Protein AF-A0A380TBI2-F1 (afdb_monomer)

Nearest PDB structures (foldseek):
  8y6z-assembly1_B  TM=5.965E-01  e=8.815E-12  Marinitoga sp. 1155
  8y75-assembly2_B  TM=6.548E-01  e=1.077E-09  Marinitoga sp. 1155
  8y75-assembly2_D-2  TM=6.309E-01  e=2.096E-09  Marinitoga sp. 1155
  6o6y-assembly1_B  TM=3.382E-01  e=4.241E-06  Thermococcus onnurineus

Foldseek 3Di:
DAEEEEEEFAAQPPVDQQAPPDPGAQDWAWAAEPPRDTDTFSDPVLVVQVVQCPDPDHHQAYEYEYFQLGQLLVLCCRQVVDDPDPVLSRVSSVSNSVRNDDPVSCVVVQPDPVSSVSSNHPGYHYDHADPCPDPVSLVVLLVVLCVSCVPPLAYEYELAHHDNCSSVSSVVSQLVCCVPVVHHYKYKYFAQVQWDQDPVGGTYTYIDTPVLVSLVVLVVVLVVCCLQVVQNLSCLVSLVVLPPDNVLSCLSVQLSVCVVVLNLVSNLVSLVSSLVVCPPDDRDRCCNVCVVVVNVVSVVSSPDASLRVLLVQLVSCLVNLVLLSVLVSLLVSLLLVQLCVVPNRVVSVDPVSSVVSVVVLCVVCPVVVVPDDPPDLVVLLSVLNVLSNLSNVCVVCVDDDDGPPQSVVLVPDSVSVSVSSVSSSCSRVPDDPPPPRVD

Structure (mmCIF, N/CA/C/O backbone):
data_AF-A0A380TBI2-F1
#
_entry.id   AF-A0A380TBI2-F1
#
loop_
_atom_site.group_PDB
_atom_site.id
_atom_site.type_symbol
_atom_site.label_atom_id
_atom_site.label_alt_id
_atom_site.label_comp_id
_atom_site.label_asym_id
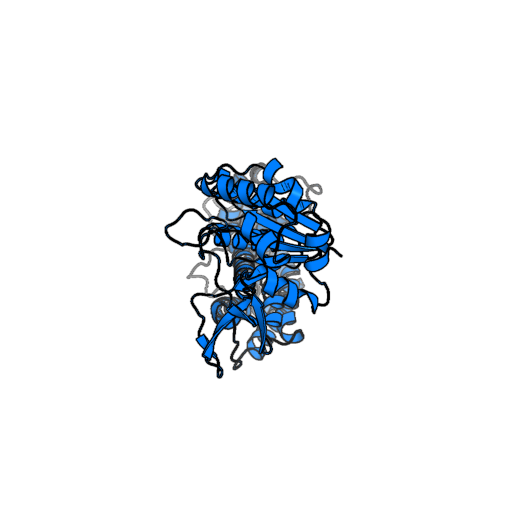_atom_site.label_entity_id
_atom_site.label_seq_id
_atom_site.pdbx_PDB_ins_code
_atom_site.Cartn_x
_atom_site.Cartn_y
_atom_site.Cartn_z
_atom_site.occupancy
_atom_site.B_iso_or_equiv
_atom_site.auth_seq_id
_atom_site.auth_comp_id
_atom_site.auth_asym_id
_atom_site.auth_atom_id
_atom_site.pdbx_PDB_model_num
ATOM 1 N N . MET A 1 1 ? -9.489 4.624 -21.726 1.00 76.06 1 MET A N 1
ATOM 2 C CA . MET A 1 1 ? -8.771 4.301 -20.475 1.00 76.06 1 MET A CA 1
ATOM 3 C C . MET A 1 1 ? -7.288 4.474 -20.746 1.00 76.06 1 MET A C 1
ATOM 5 O O . MET A 1 1 ? -6.858 4.135 -21.844 1.00 76.06 1 MET A O 1
ATOM 9 N N . THR A 1 2 ? -6.544 5.060 -19.814 1.00 90.88 2 THR A N 1
ATOM 10 C CA . THR A 1 2 ? -5.128 5.406 -20.003 1.00 90.88 2 THR A CA 1
ATOM 11 C C . THR A 1 2 ? -4.288 4.502 -19.116 1.00 90.88 2 THR A C 1
ATOM 13 O O . THR A 1 2 ? -4.314 4.650 -17.895 1.00 90.88 2 THR A O 1
ATOM 16 N N . HIS A 1 3 ? -3.557 3.565 -19.716 1.00 95.56 3 HIS A N 1
ATOM 17 C CA . HIS A 1 3 ? -2.604 2.724 -18.998 1.00 95.56 3 HIS A CA 1
ATOM 18 C C . HIS A 1 3 ? -1.195 3.235 -19.286 1.00 95.56 3 HIS A C 1
ATOM 20 O O . HIS A 1 3 ? -0.731 3.217 -20.430 1.00 95.56 3 HIS A O 1
ATOM 26 N N . VAL A 1 4 ? -0.536 3.716 -18.233 1.00 96.19 4 VAL A N 1
ATOM 27 C CA . VAL A 1 4 ? 0.806 4.294 -18.306 1.00 96.19 4 VAL A CA 1
ATOM 28 C C . VAL A 1 4 ? 1.852 3.262 -17.889 1.00 96.19 4 VAL A C 1
ATOM 30 O O . VAL A 1 4 ? 1.820 2.778 -16.760 1.00 96.19 4 VAL A O 1
ATOM 33 N N . LEU A 1 5 ? 2.807 2.965 -18.771 1.00 96.75 5 LEU A N 1
ATOM 34 C CA . LEU A 1 5 ? 4.059 2.299 -18.417 1.00 96.75 5 LEU A CA 1
ATOM 35 C C . LEU A 1 5 ? 5.084 3.354 -17.992 1.00 96.75 5 LEU A C 1
ATOM 37 O O . LEU A 1 5 ? 5.478 4.198 -18.792 1.00 96.75 5 LEU A O 1
ATOM 41 N N . VAL A 1 6 ? 5.547 3.284 -16.753 1.00 95.50 6 VAL A N 1
ATOM 42 C CA . VAL A 1 6 ? 6.649 4.085 -16.225 1.00 95.50 6 VAL A CA 1
ATOM 43 C C . VAL A 1 6 ? 7.900 3.218 -16.193 1.00 95.50 6 VAL A C 1
ATOM 45 O O . VAL A 1 6 ? 7.885 2.145 -15.602 1.00 95.50 6 VAL A O 1
ATOM 48 N N . THR A 1 7 ? 8.988 3.667 -16.806 1.00 94.94 7 THR A N 1
ATOM 49 C CA . THR A 1 7 ? 10.274 2.954 -16.797 1.00 94.94 7 THR A CA 1
ATOM 50 C C . THR A 1 7 ? 11.415 3.918 -16.509 1.00 94.94 7 THR A C 1
ATOM 52 O O . THR A 1 7 ? 11.308 5.123 -16.749 1.00 94.94 7 THR A O 1
ATOM 55 N N . PHE A 1 8 ? 12.519 3.380 -16.010 1.00 93.12 8 PHE A N 1
ATOM 56 C CA . PHE A 1 8 ? 13.763 4.106 -15.823 1.00 93.12 8 PHE A CA 1
ATOM 57 C C . PHE A 1 8 ? 14.752 3.723 -16.921 1.00 93.12 8 PHE A C 1
ATOM 59 O O . PHE A 1 8 ? 14.809 2.577 -17.352 1.00 93.12 8 PHE A O 1
ATOM 66 N N . LEU A 1 9 ? 15.573 4.667 -17.363 1.00 92.00 9 LEU A N 1
ATOM 67 C CA . LEU A 1 9 ? 16.639 4.441 -18.325 1.00 92.00 9 LEU A CA 1
ATOM 68 C C . LEU A 1 9 ? 17.982 4.667 -17.642 1.00 92.00 9 LEU A C 1
ATOM 70 O O . LEU A 1 9 ? 18.266 5.749 -17.127 1.00 92.00 9 LEU A O 1
ATOM 74 N N . GLY A 1 10 ? 18.820 3.636 -17.651 1.00 88.19 10 GLY A N 1
ATOM 75 C CA . GLY A 1 10 ? 20.200 3.721 -17.189 1.00 88.19 10 GLY A CA 1
ATOM 76 C C . GLY A 1 10 ? 21.187 4.032 -18.312 1.00 88.19 10 GLY A C 1
ATOM 77 O O . GLY A 1 10 ? 20.819 4.334 -19.449 1.00 88.19 10 GLY A O 1
ATOM 78 N N . ALA A 1 11 ? 22.467 3.917 -17.976 1.00 83.69 11 ALA A N 1
ATOM 79 C CA . ALA A 1 11 ? 23.534 3.731 -18.946 1.00 83.69 11 ALA A CA 1
ATOM 80 C C . ALA A 1 11 ? 24.086 2.303 -18.781 1.00 83.69 11 ALA A C 1
ATOM 82 O O . ALA A 1 11 ? 24.219 1.844 -17.642 1.00 83.69 11 ALA A O 1
ATOM 83 N N . PRO A 1 12 ? 24.383 1.579 -19.873 1.00 74.62 12 PRO A N 1
ATOM 84 C CA . PRO A 1 12 ? 24.975 0.251 -19.781 1.00 74.62 12 PRO A CA 1
ATOM 85 C C . PRO A 1 12 ? 26.397 0.344 -19.205 1.00 74.62 12 PRO A C 1
ATOM 87 O O . PRO A 1 12 ? 27.195 1.185 -19.630 1.00 74.62 12 PRO A O 1
ATOM 90 N N . ASP A 1 13 ? 26.717 -0.528 -18.247 1.00 62.22 13 ASP A N 1
ATOM 91 C CA . ASP A 1 13 ? 28.036 -0.579 -17.613 1.00 62.22 13 ASP A CA 1
ATOM 92 C C . ASP A 1 13 ? 29.057 -1.200 -18.570 1.00 62.22 13 ASP A C 1
ATOM 94 O O . ASP A 1 13 ? 29.161 -2.415 -18.728 1.00 62.22 13 ASP A O 1
ATOM 98 N N . THR A 1 14 ? 29.743 -0.338 -19.313 1.00 54.53 14 THR A N 1
ATOM 99 C CA . THR A 1 14 ? 30.641 -0.754 -20.399 1.00 54.53 14 THR A CA 1
ATOM 100 C C . THR A 1 14 ? 32.075 -0.282 -20.185 1.00 54.53 14 THR A C 1
ATOM 102 O O . THR A 1 14 ? 32.927 -0.471 -21.055 1.00 54.53 14 THR A O 1
ATOM 105 N N . GLY A 1 15 ? 32.349 0.372 -19.048 1.00 46.00 15 GLY A N 1
ATOM 106 C CA . GLY A 1 15 ? 33.631 1.021 -18.758 1.00 46.00 15 GLY A CA 1
ATOM 107 C C . GLY A 1 15 ? 34.033 2.122 -19.754 1.00 46.00 15 GLY A C 1
ATOM 108 O O . GLY A 1 15 ? 35.145 2.639 -19.676 1.00 46.00 15 GLY A O 1
ATOM 109 N N . LYS A 1 16 ? 33.162 2.477 -20.710 1.00 45.66 16 LYS A N 1
ATOM 110 C CA . LYS A 1 16 ? 33.367 3.510 -21.732 1.00 45.66 16 LYS A CA 1
ATOM 111 C C . LYS A 1 16 ? 32.115 4.372 -21.842 1.00 45.66 16 LYS A C 1
ATOM 113 O O . LYS A 1 16 ? 31.007 3.905 -21.597 1.00 45.66 16 LYS A O 1
ATOM 118 N N . ALA A 1 17 ? 32.299 5.630 -22.234 1.00 45.78 17 ALA A N 1
ATOM 119 C CA . ALA A 1 17 ? 31.186 6.504 -22.574 1.00 45.78 17 ALA A CA 1
ATOM 120 C C . ALA A 1 17 ? 30.321 5.845 -23.671 1.00 45.78 17 ALA A C 1
ATOM 122 O O . ALA A 1 17 ? 30.883 5.364 -24.663 1.00 45.78 17 ALA A O 1
ATOM 123 N N . PRO A 1 18 ? 28.986 5.799 -23.517 1.00 51.00 18 PRO A N 1
ATOM 124 C CA . PRO A 1 18 ? 28.117 5.216 -24.527 1.00 51.00 18 PRO A CA 1
ATOM 125 C C . PRO A 1 18 ? 28.219 6.046 -25.813 1.00 51.00 18 PRO A C 1
ATOM 127 O O . PRO A 1 18 ? 28.012 7.257 -25.809 1.00 51.00 18 PRO A O 1
ATOM 130 N N . SER A 1 19 ? 28.603 5.395 -26.910 1.00 54.91 19 SER A N 1
ATOM 131 C CA . SER A 1 19 ? 28.780 6.018 -28.221 1.00 54.91 19 SER A CA 1
ATOM 132 C C . SER A 1 19 ? 28.053 5.193 -29.276 1.00 54.91 19 SER A C 1
ATOM 134 O O . SER A 1 19 ? 27.923 3.979 -29.125 1.00 54.91 19 SER A O 1
ATOM 136 N N . LEU A 1 20 ? 27.651 5.817 -30.384 1.00 51.78 20 LEU A N 1
ATOM 137 C CA . LEU A 1 20 ? 26.978 5.107 -31.478 1.00 51.78 20 LEU A CA 1
ATOM 138 C C . LEU A 1 20 ? 27.825 3.983 -32.103 1.00 51.78 20 LEU A C 1
ATOM 140 O O . LEU A 1 20 ? 27.300 3.092 -32.766 1.00 51.78 20 LEU A O 1
ATOM 144 N N . HIS A 1 21 ? 29.147 4.049 -31.930 1.00 47.69 21 HIS A N 1
ATOM 145 C CA . HIS A 1 21 ? 30.123 3.178 -32.585 1.00 47.69 21 HIS A CA 1
ATOM 146 C C . HIS A 1 21 ? 30.749 2.139 -31.652 1.00 47.69 21 HIS A C 1
ATOM 148 O O . HIS A 1 21 ? 31.469 1.249 -32.111 1.00 47.69 21 HIS A O 1
ATOM 154 N N . SER A 1 22 ? 30.498 2.219 -30.348 1.00 51.50 22 SER A N 1
ATOM 155 C CA . SER A 1 22 ? 30.897 1.164 -29.430 1.00 51.50 22 SER A CA 1
ATOM 156 C C . SER A 1 22 ? 29.859 0.044 -29.503 1.00 51.50 22 SER A C 1
ATOM 158 O O . SER A 1 22 ? 28.659 0.291 -29.477 1.00 51.50 22 SER A O 1
ATOM 160 N N . ARG A 1 23 ? 30.297 -1.224 -29.549 1.00 48.03 23 ARG A N 1
ATOM 161 C CA . ARG A 1 23 ? 29.418 -2.416 -29.429 1.00 48.03 23 ARG A CA 1
ATOM 162 C C . ARG A 1 23 ? 28.733 -2.524 -28.047 1.00 48.03 23 ARG A C 1
ATOM 164 O O . ARG A 1 23 ? 28.365 -3.607 -27.612 1.00 48.03 23 ARG A O 1
ATOM 171 N N . SER A 1 24 ? 28.641 -1.421 -27.316 1.00 59.16 24 SER A N 1
ATOM 172 C CA . SER A 1 24 ? 28.467 -1.336 -25.877 1.00 59.16 24 SER A CA 1
ATOM 173 C C . SER A 1 24 ? 27.057 -0.836 -25.550 1.00 59.16 24 SER A C 1
ATOM 175 O O . SER A 1 24 ? 26.857 0.247 -25.004 1.00 59.16 24 SER A O 1
ATOM 177 N N . GLY A 1 25 ? 26.068 -1.614 -25.971 1.00 74.31 25 GLY A N 1
ATOM 178 C CA . GLY A 1 25 ? 24.668 -1.417 -25.622 1.00 74.31 25 GLY A CA 1
ATOM 179 C C . GLY A 1 25 ? 24.176 -2.557 -24.740 1.00 74.31 25 GLY A C 1
ATOM 180 O O . GLY A 1 25 ? 24.882 -3.546 -24.539 1.00 74.31 25 GLY A O 1
ATOM 181 N N . TYR A 1 26 ? 22.950 -2.441 -24.238 1.00 84.44 26 TYR A N 1
ATOM 182 C CA . TYR A 1 26 ? 22.290 -3.571 -23.592 1.00 84.44 26 TYR A CA 1
ATOM 183 C C . TYR A 1 26 ? 22.251 -4.800 -24.527 1.00 84.44 26 TYR A C 1
ATOM 185 O O . TYR A 1 26 ? 21.887 -4.662 -25.709 1.00 84.44 26 TYR A O 1
ATOM 193 N N . PRO A 1 27 ? 22.667 -5.982 -24.035 1.00 86.44 27 PRO A N 1
ATOM 194 C CA . PRO A 1 27 ? 22.607 -7.215 -24.802 1.00 86.44 27 PRO A CA 1
ATOM 195 C C . PRO A 1 27 ? 21.151 -7.590 -25.065 1.00 86.44 27 PRO A C 1
ATOM 197 O O . PRO A 1 27 ? 20.259 -7.284 -24.276 1.00 86.44 27 PRO A O 1
ATOM 200 N N . GLU A 1 28 ? 20.915 -8.239 -26.198 1.00 90.06 28 GLU A N 1
ATOM 201 C CA . GLU A 1 28 ? 19.605 -8.810 -26.483 1.00 90.06 28 GLU A CA 1
ATOM 202 C C . GLU A 1 28 ? 19.416 -10.075 -25.648 1.00 90.06 28 GLU A C 1
ATOM 204 O O . GLU A 1 28 ? 20.313 -10.916 -25.576 1.00 90.06 28 GLU A O 1
ATOM 209 N N . ILE A 1 29 ? 18.257 -10.199 -25.011 1.00 92.62 29 ILE A N 1
ATOM 210 C CA . ILE A 1 29 ? 17.929 -11.329 -24.148 1.00 92.62 29 ILE A CA 1
ATOM 211 C C . ILE A 1 29 ? 16.454 -11.698 -24.290 1.00 92.62 29 ILE A C 1
ATOM 213 O O . ILE A 1 29 ? 15.611 -10.837 -24.545 1.00 92.62 29 ILE A O 1
ATOM 217 N N . GLY A 1 30 ? 16.129 -12.982 -24.129 1.00 95.25 30 GLY A N 1
ATOM 218 C CA . GLY A 1 30 ? 14.739 -13.415 -24.020 1.00 95.25 30 GLY A CA 1
ATOM 219 C C . GLY A 1 30 ? 14.210 -13.171 -22.611 1.00 95.25 30 GLY A C 1
ATOM 220 O O . GLY A 1 30 ? 14.721 -13.744 -21.654 1.00 95.25 30 GLY A O 1
ATOM 221 N N . TYR A 1 31 ? 13.175 -12.349 -22.470 1.00 96.31 31 TYR A N 1
ATOM 222 C CA . TYR A 1 31 ? 12.471 -12.167 -21.203 1.00 96.31 31 TYR A CA 1
ATOM 223 C C . TYR A 1 31 ? 11.279 -13.112 -21.128 1.00 96.31 31 TYR A C 1
ATOM 225 O O . TYR A 1 31 ? 10.360 -13.017 -21.942 1.00 96.31 31 TYR A O 1
ATOM 233 N N . LYS A 1 32 ? 11.300 -14.022 -20.154 1.00 95.69 32 LYS A N 1
ATOM 234 C CA . LYS A 1 32 ? 10.263 -15.031 -19.935 1.00 95.69 32 LYS A CA 1
ATOM 235 C C . LYS A 1 32 ? 9.233 -14.548 -18.918 1.00 95.69 32 LYS A C 1
ATOM 237 O O . LYS A 1 32 ? 9.556 -14.397 -17.743 1.00 95.69 32 LYS A O 1
ATOM 242 N N . PHE A 1 33 ? 8.000 -14.362 -19.373 1.00 94.75 33 PHE A N 1
ATOM 243 C CA . PHE A 1 33 ? 6.838 -14.001 -18.563 1.00 94.75 33 PHE A CA 1
ATOM 244 C C . PHE A 1 33 ? 6.094 -15.253 -18.076 1.00 94.75 33 PHE A C 1
ATOM 246 O O . PHE A 1 33 ? 6.365 -16.375 -18.517 1.00 94.75 33 PHE A O 1
ATOM 253 N N . ALA A 1 34 ? 5.131 -15.067 -17.169 1.00 85.12 34 ALA A N 1
ATOM 254 C CA . ALA A 1 34 ? 4.214 -16.133 -16.771 1.00 85.12 34 ALA A CA 1
ATOM 255 C C . ALA A 1 34 ? 3.475 -16.720 -17.996 1.00 85.12 34 ALA A C 1
ATOM 257 O O . ALA A 1 34 ? 3.151 -16.001 -18.944 1.00 85.12 34 ALA A O 1
ATOM 258 N N . GLY A 1 35 ? 3.228 -18.035 -17.985 1.00 80.81 35 GLY A N 1
ATOM 259 C CA . GLY A 1 35 ? 2.631 -18.752 -19.123 1.00 80.81 35 GLY A CA 1
ATOM 260 C C . GLY A 1 35 ? 3.598 -19.027 -20.284 1.00 80.81 35 GLY A C 1
ATOM 261 O O . GLY A 1 35 ? 3.153 -19.162 -21.418 1.00 80.81 35 GLY A O 1
ATOM 262 N N . ASP A 1 36 ? 4.908 -19.063 -20.010 1.00 82.31 36 ASP A N 1
ATOM 263 C CA . ASP A 1 36 ? 5.992 -19.396 -20.953 1.00 82.31 36 ASP A CA 1
ATOM 264 C C . ASP A 1 36 ? 6.127 -18.474 -22.184 1.00 82.31 36 ASP A C 1
ATOM 266 O O . ASP A 1 36 ? 6.883 -18.776 -23.108 1.00 82.31 36 ASP A O 1
ATOM 270 N N . LYS A 1 37 ? 5.470 -17.305 -22.189 1.00 92.12 37 LYS A N 1
ATOM 271 C CA . LYS A 1 37 ? 5.671 -16.283 -23.228 1.00 92.12 37 LYS A CA 1
ATOM 272 C C . LYS A 1 37 ? 7.069 -15.672 -23.111 1.00 92.12 37 LYS A C 1
ATOM 274 O O . LYS A 1 37 ? 7.452 -15.203 -22.039 1.00 92.12 37 LYS A O 1
ATOM 279 N N . ILE A 1 38 ? 7.807 -15.634 -24.219 1.00 94.44 38 ILE A N 1
ATOM 280 C CA . ILE A 1 38 ? 9.161 -15.070 -24.286 1.00 94.44 38 ILE A CA 1
ATOM 281 C C . ILE A 1 38 ? 9.192 -13.930 -25.301 1.00 94.44 38 ILE A C 1
ATOM 283 O O . ILE A 1 38 ? 8.813 -14.110 -26.457 1.00 94.44 38 ILE A O 1
ATOM 287 N N . TYR A 1 39 ? 9.697 -12.770 -24.880 1.00 94.81 39 TYR A N 1
ATOM 288 C CA . TYR A 1 39 ? 9.945 -11.628 -25.760 1.00 94.81 39 TYR A CA 1
ATOM 289 C C . TYR A 1 39 ? 11.437 -11.296 -25.769 1.00 94.81 39 TYR A C 1
ATOM 291 O O . TYR A 1 39 ? 12.016 -11.002 -24.723 1.00 94.81 39 TYR A O 1
ATOM 299 N N . ARG A 1 40 ? 12.062 -11.362 -26.950 1.00 94.38 40 ARG A N 1
ATOM 300 C CA . ARG A 1 40 ? 13.474 -11.007 -27.144 1.00 94.38 40 ARG A CA 1
ATOM 301 C C . ARG A 1 40 ? 13.612 -9.513 -27.364 1.00 94.38 40 ARG A C 1
ATOM 303 O O . ARG A 1 40 ? 13.046 -8.991 -28.320 1.00 94.38 40 ARG A O 1
ATOM 310 N N . GLU A 1 41 ? 14.335 -8.857 -26.465 1.00 94.44 41 GLU A N 1
ATOM 311 C CA . GLU A 1 41 ? 14.560 -7.416 -26.500 1.00 94.44 41 GLU A CA 1
ATOM 312 C C . GLU A 1 41 ? 15.890 -7.033 -25.858 1.00 94.44 41 GLU A C 1
ATOM 314 O O . GLU A 1 41 ? 16.446 -7.761 -25.036 1.00 94.44 41 GLU A O 1
ATOM 319 N N . ARG A 1 42 ? 16.382 -5.840 -26.203 1.00 92.38 42 ARG A N 1
ATOM 320 C CA . ARG A 1 42 ? 17.560 -5.223 -25.561 1.00 92.38 42 ARG A CA 1
ATOM 321 C C . ARG A 1 42 ? 17.199 -4.383 -24.342 1.00 92.38 42 ARG A C 1
ATOM 323 O O . ARG A 1 42 ? 18.021 -4.175 -23.460 1.00 92.38 42 ARG A O 1
ATOM 330 N N . LEU A 1 43 ? 15.972 -3.874 -24.300 1.00 93.00 43 LEU A N 1
ATOM 331 C CA . LEU A 1 43 ? 15.435 -3.123 -23.175 1.00 93.00 43 LEU A CA 1
ATOM 332 C C . LEU A 1 43 ? 14.182 -3.838 -22.684 1.00 93.00 43 LEU A C 1
ATOM 334 O O . LEU A 1 43 ? 13.191 -3.922 -23.404 1.00 93.00 43 LEU A O 1
ATOM 338 N N . PHE A 1 44 ? 14.213 -4.296 -21.433 1.00 95.62 44 PHE A N 1
ATOM 339 C CA . PHE A 1 44 ? 13.045 -4.858 -20.757 1.00 95.62 44 PHE A CA 1
ATOM 340 C C . PHE A 1 44 ? 11.720 -4.093 -20.954 1.00 95.62 44 PHE A C 1
ATOM 342 O O . PHE A 1 44 ? 10.729 -4.768 -21.231 1.00 95.62 44 PHE A O 1
ATOM 349 N N . PRO A 1 45 ? 11.641 -2.744 -20.906 1.00 95.94 45 PRO A N 1
ATOM 350 C CA . PRO A 1 45 ? 10.358 -2.067 -21.104 1.00 95.94 45 PRO A CA 1
ATOM 351 C C . PRO A 1 45 ? 9.731 -2.331 -22.483 1.00 95.94 45 PRO A C 1
ATOM 353 O O . PRO A 1 45 ? 8.511 -2.303 -22.604 1.00 95.94 45 PRO A O 1
ATOM 356 N N . LEU A 1 46 ? 10.525 -2.654 -23.512 1.00 96.12 46 LEU A N 1
ATOM 357 C CA . LEU A 1 46 ? 10.009 -3.050 -24.829 1.00 96.12 46 LEU A CA 1
ATOM 358 C C . LEU A 1 46 ? 9.361 -4.441 -24.782 1.00 96.12 46 LEU A C 1
ATOM 360 O O . LEU A 1 46 ? 8.290 -4.653 -25.351 1.00 96.12 46 LEU A O 1
ATOM 364 N N . ALA A 1 47 ? 9.971 -5.377 -24.049 1.00 96.44 47 ALA A N 1
ATOM 365 C CA . ALA A 1 47 ? 9.421 -6.715 -23.845 1.00 96.44 47 ALA A CA 1
ATOM 366 C C . ALA A 1 47 ? 8.145 -6.643 -23.001 1.00 96.44 47 ALA A C 1
ATOM 368 O O . ALA A 1 47 ? 7.163 -7.327 -23.286 1.00 96.44 47 ALA A O 1
ATOM 369 N N . LEU A 1 48 ? 8.140 -5.761 -22.000 1.00 96.56 48 LEU A N 1
ATOM 370 C CA . LEU A 1 48 ? 6.985 -5.501 -21.158 1.00 96.56 48 LEU A CA 1
ATOM 371 C C . LEU A 1 48 ? 5.834 -4.864 -21.948 1.00 96.56 48 LEU A C 1
ATOM 373 O O . LEU A 1 48 ? 4.709 -5.327 -21.816 1.00 96.56 48 LEU A O 1
ATOM 377 N N . LEU A 1 49 ? 6.082 -3.890 -22.832 1.00 96.25 49 LEU A N 1
ATOM 378 C CA . LEU A 1 49 ? 5.038 -3.350 -23.720 1.00 96.25 49 LEU A CA 1
ATOM 379 C C . LEU A 1 49 ? 4.394 -4.438 -24.587 1.00 96.25 49 LEU A C 1
ATOM 381 O O . LEU A 1 49 ? 3.170 -4.474 -24.718 1.00 96.25 49 LEU A O 1
ATOM 385 N N . LYS A 1 50 ? 5.199 -5.355 -25.141 1.00 94.94 50 LYS A N 1
ATOM 386 C CA . LYS A 1 50 ? 4.690 -6.506 -25.905 1.00 94.94 50 LYS A CA 1
ATOM 387 C C . LYS A 1 50 ? 3.817 -7.418 -25.044 1.00 94.94 50 LYS A C 1
ATOM 389 O O . LYS A 1 50 ? 2.760 -7.834 -25.500 1.00 94.94 50 LYS A O 1
ATOM 394 N N . HIS A 1 51 ? 4.223 -7.687 -23.803 1.00 94.81 51 HIS A N 1
ATOM 395 C CA . HIS A 1 51 ? 3.423 -8.464 -22.856 1.00 94.81 51 HIS A CA 1
ATOM 396 C C . HIS A 1 51 ? 2.093 -7.777 -22.514 1.00 94.81 51 HIS A C 1
ATOM 398 O O . HIS A 1 51 ? 1.040 -8.405 -22.591 1.00 94.81 51 HIS A O 1
ATOM 404 N N . LEU A 1 52 ? 2.135 -6.478 -22.204 1.00 94.06 52 LEU A N 1
ATOM 405 C CA . LEU A 1 52 ? 0.967 -5.691 -21.806 1.00 94.06 52 LEU A CA 1
ATOM 406 C C . LEU A 1 52 ? -0.034 -5.474 -22.946 1.00 94.06 52 LEU A C 1
ATOM 408 O O . LEU A 1 52 ? -1.194 -5.170 -22.681 1.00 94.06 52 LEU A O 1
ATOM 412 N N . LYS A 1 53 ? 0.380 -5.635 -24.209 1.00 91.00 53 LYS A N 1
ATOM 413 C CA . LYS A 1 53 ? -0.515 -5.530 -25.370 1.00 91.00 53 LYS A CA 1
ATOM 414 C C . LYS A 1 53 ? -1.657 -6.550 -25.334 1.00 91.00 53 LYS A C 1
ATOM 416 O O . LYS A 1 53 ? -2.734 -6.262 -25.848 1.00 91.00 53 LYS A O 1
ATOM 421 N N . ASP A 1 54 ? -1.417 -7.706 -24.721 1.00 84.56 54 ASP A N 1
ATOM 422 C CA . ASP A 1 54 ? -2.389 -8.795 -24.614 1.00 84.56 54 ASP A CA 1
ATOM 423 C C . ASP A 1 54 ? -3.320 -8.655 -23.392 1.00 84.56 54 ASP A C 1
ATOM 425 O O . ASP A 1 54 ? -4.224 -9.471 -23.212 1.00 84.56 54 ASP A O 1
ATOM 429 N N . GLU A 1 55 ? -3.103 -7.660 -22.523 1.00 86.81 55 GLU A N 1
ATOM 430 C CA . GLU A 1 55 ? -3.953 -7.434 -21.352 1.00 86.81 55 GLU A CA 1
ATOM 431 C C . GLU A 1 55 ? -5.271 -6.732 -21.716 1.00 86.81 55 GLU A C 1
ATOM 433 O O . GLU A 1 55 ? -5.383 -6.046 -22.730 1.00 86.81 55 GLU A O 1
ATOM 438 N N . ALA A 1 56 ? -6.276 -6.847 -20.838 1.00 84.44 56 ALA A N 1
ATOM 439 C CA . ALA A 1 56 ? -7.588 -6.217 -21.030 1.00 84.44 56 ALA A CA 1
ATOM 440 C C . ALA A 1 56 ? -7.503 -4.687 -21.209 1.00 84.44 56 ALA A C 1
ATOM 442 O O . ALA A 1 56 ? -8.314 -4.098 -21.924 1.00 84.44 56 ALA A O 1
ATOM 443 N N . THR A 1 57 ? -6.497 -4.060 -20.588 1.00 85.69 57 THR A N 1
ATOM 444 C CA . THR A 1 57 ? -6.184 -2.636 -20.743 1.00 85.69 57 THR A CA 1
ATOM 445 C C . THR A 1 57 ? -4.729 -2.487 -21.198 1.00 85.69 57 THR A C 1
ATOM 447 O O . THR A 1 57 ? -3.840 -2.376 -20.350 1.00 85.69 57 THR A O 1
ATOM 450 N N . PRO A 1 58 ? -4.453 -2.473 -22.513 1.00 92.31 58 PRO A N 1
ATOM 451 C CA . PRO A 1 58 ? -3.098 -2.324 -23.030 1.00 92.31 58 PRO A CA 1
ATOM 452 C C . PRO A 1 58 ? -2.457 -1.000 -22.622 1.00 92.31 58 PRO A C 1
ATOM 454 O O . PRO A 1 58 ? -3.121 0.040 -22.607 1.00 92.31 58 PRO A O 1
ATOM 457 N N . ALA A 1 59 ? -1.152 -1.026 -22.345 1.00 95.38 59 ALA A N 1
ATOM 458 C CA . ALA A 1 59 ? -0.375 0.193 -22.151 1.00 95.38 59 ALA A CA 1
ATOM 459 C C . ALA A 1 59 ? -0.391 1.028 -23.439 1.00 95.38 59 ALA A C 1
ATOM 461 O O . ALA A 1 59 ? 0.012 0.559 -24.501 1.00 95.38 59 ALA A O 1
ATOM 462 N N . ASN A 1 60 ? -0.871 2.266 -23.338 1.00 94.94 60 ASN A N 1
ATOM 463 C CA . ASN A 1 60 ? -0.984 3.198 -24.462 1.00 94.94 60 ASN A CA 1
ATOM 464 C C . ASN A 1 60 ? -0.186 4.486 -24.244 1.00 94.94 60 ASN A C 1
ATOM 466 O O . ASN A 1 60 ? -0.088 5.310 -25.154 1.00 94.94 60 ASN A O 1
ATOM 470 N N . LYS A 1 61 ? 0.417 4.658 -23.067 1.00 96.38 61 LYS A N 1
ATOM 471 C CA . LYS A 1 61 ? 1.373 5.723 -22.787 1.00 96.38 61 LYS A CA 1
ATOM 472 C C . LYS A 1 61 ? 2.620 5.144 -22.128 1.00 96.38 61 LYS A C 1
ATOM 474 O O . LYS A 1 61 ? 2.508 4.299 -21.246 1.00 96.38 61 LYS A O 1
ATOM 479 N N . MET A 1 62 ? 3.793 5.627 -22.521 1.00 96.94 62 MET A N 1
ATOM 480 C CA . MET A 1 62 ? 5.066 5.295 -21.884 1.00 96.94 62 MET A CA 1
ATOM 481 C C . MET A 1 62 ? 5.734 6.565 -21.368 1.00 96.94 62 MET A C 1
ATOM 483 O O . MET A 1 62 ? 5.821 7.560 -22.085 1.00 96.94 62 MET A O 1
ATOM 487 N N . VAL A 1 63 ? 6.217 6.530 -20.131 1.00 96.69 63 VAL A N 1
ATOM 488 C CA . VAL A 1 63 ? 7.013 7.600 -19.533 1.00 96.69 63 VAL A CA 1
ATOM 489 C C . VAL A 1 63 ? 8.368 7.031 -19.146 1.00 96.69 63 VAL A C 1
ATOM 491 O O . VAL A 1 63 ? 8.454 6.104 -18.341 1.00 96.69 63 VAL A O 1
ATOM 494 N N . VAL A 1 64 ? 9.423 7.583 -19.737 1.00 95.81 64 VAL A N 1
ATOM 495 C CA . VAL A 1 64 ? 10.804 7.145 -19.535 1.00 95.81 64 VAL A CA 1
ATOM 496 C C . VAL A 1 64 ? 11.529 8.178 -18.695 1.00 95.81 64 VAL A C 1
ATOM 498 O O . VAL A 1 64 ? 11.696 9.321 -19.115 1.00 95.81 64 VAL A O 1
ATOM 501 N N . PHE A 1 65 ? 11.975 7.767 -17.517 1.00 94.94 65 PHE A N 1
ATOM 502 C CA . PHE A 1 65 ? 12.746 8.592 -16.602 1.00 94.94 65 PHE A CA 1
ATOM 503 C C . PHE A 1 65 ? 14.234 8.288 -16.713 1.00 94.94 65 PHE A C 1
ATOM 505 O O . PHE A 1 65 ? 14.637 7.133 -16.670 1.00 94.94 65 PHE A O 1
ATOM 512 N N . GLY A 1 66 ? 15.077 9.309 -16.802 1.00 93.38 66 GLY A N 1
ATOM 513 C CA . GLY A 1 66 ? 16.526 9.121 -16.826 1.00 93.38 66 GLY A CA 1
ATOM 514 C C . GLY A 1 66 ? 17.270 10.363 -16.362 1.00 93.38 66 GLY A C 1
ATOM 515 O O . GLY A 1 66 ? 16.718 11.462 -16.330 1.00 93.38 66 GLY A O 1
ATOM 516 N N . THR A 1 67 ? 18.533 10.203 -15.989 1.00 92.81 67 THR A N 1
ATOM 517 C CA . THR A 1 67 ? 19.392 11.352 -15.695 1.00 92.81 67 THR A CA 1
ATOM 518 C C . THR A 1 67 ? 19.933 11.937 -16.998 1.00 92.81 67 THR A C 1
ATOM 520 O O . THR A 1 67 ? 19.828 11.335 -18.070 1.00 92.81 67 THR A O 1
ATOM 523 N N . ALA A 1 68 ? 20.590 13.092 -16.921 1.00 93.00 68 ALA A N 1
ATOM 524 C CA . ALA A 1 68 ? 21.286 13.663 -18.075 1.00 93.00 68 ALA A CA 1
ATOM 525 C C . ALA A 1 68 ? 22.378 12.732 -18.652 1.00 93.00 68 ALA A C 1
ATOM 527 O O . ALA A 1 68 ? 22.783 12.902 -19.800 1.00 93.00 68 ALA A O 1
ATOM 528 N N . GLY A 1 69 ? 22.847 11.752 -17.864 1.00 90.31 69 GLY A N 1
ATOM 529 C CA . GLY A 1 69 ? 23.834 10.743 -18.260 1.00 90.31 69 GLY A CA 1
ATOM 530 C C . GLY A 1 69 ? 23.247 9.433 -18.798 1.00 90.31 69 GLY A C 1
ATOM 531 O O . GLY A 1 69 ? 23.999 8.542 -19.191 1.00 90.31 69 GLY A O 1
ATOM 532 N N . SER A 1 70 ? 21.921 9.274 -18.800 1.00 91.62 70 SER A N 1
ATOM 533 C CA . SER A 1 70 ? 21.273 8.060 -19.302 1.00 91.62 70 SER A CA 1
ATOM 534 C C . SER A 1 70 ? 21.498 7.885 -20.806 1.00 91.62 70 SER A C 1
ATOM 536 O O . SER A 1 70 ? 21.671 8.854 -21.553 1.00 91.62 70 SER A O 1
ATOM 538 N N . ALA A 1 71 ? 21.480 6.636 -21.276 1.00 90.56 71 ALA A N 1
ATOM 539 C CA . ALA A 1 71 ? 21.747 6.292 -22.671 1.00 90.56 71 ALA A CA 1
ATOM 540 C C . ALA A 1 71 ? 20.522 6.536 -23.579 1.00 90.56 71 ALA A C 1
ATOM 542 O O . ALA A 1 71 ? 20.028 5.626 -24.242 1.00 90.56 71 ALA A O 1
ATOM 543 N N . TRP A 1 72 ? 20.034 7.781 -23.608 1.00 93.31 72 TRP A N 1
ATOM 544 C CA . TRP A 1 72 ? 18.811 8.218 -24.294 1.00 93.31 72 TRP A CA 1
ATOM 545 C C . TRP A 1 72 ? 18.748 7.824 -25.772 1.00 93.31 72 TRP A C 1
ATOM 547 O O . TRP A 1 72 ? 17.693 7.434 -26.257 1.00 93.31 72 TRP A O 1
ATOM 557 N N . HIS A 1 73 ? 19.886 7.850 -26.465 1.00 91.12 73 HIS A N 1
ATOM 558 C CA . HIS A 1 73 ? 20.019 7.468 -27.873 1.00 91.12 73 HIS A CA 1
ATOM 559 C C . HIS A 1 73 ? 19.738 5.979 -28.151 1.00 91.12 73 HIS A C 1
ATOM 561 O O . HIS A 1 73 ? 19.424 5.626 -29.285 1.00 91.12 73 HIS A O 1
ATOM 567 N N . LEU A 1 74 ? 19.830 5.091 -27.152 1.00 90.56 74 LEU A N 1
ATOM 568 C CA . LEU A 1 74 ? 19.609 3.655 -27.361 1.00 90.56 74 LEU A CA 1
ATOM 569 C C . LEU A 1 74 ? 18.133 3.309 -27.564 1.00 90.56 74 LEU A C 1
ATOM 571 O O . LEU A 1 74 ? 17.836 2.404 -28.335 1.00 90.56 74 LEU A O 1
ATOM 575 N N . LEU A 1 75 ? 17.210 4.028 -26.919 1.00 92.12 75 LEU A N 1
ATOM 576 C CA . LEU A 1 75 ? 15.774 3.785 -27.074 1.00 92.12 75 LEU A CA 1
ATOM 577 C C . LEU A 1 75 ? 15.312 3.933 -28.538 1.00 92.12 75 LEU A C 1
ATOM 579 O O . LEU A 1 75 ? 14.822 2.949 -29.093 1.00 92.12 75 LEU A O 1
ATOM 583 N N . PRO A 1 76 ? 15.487 5.091 -29.209 1.00 92.12 76 PRO A N 1
ATOM 584 C CA . PRO A 1 76 ? 15.087 5.232 -30.606 1.00 92.12 76 PRO A CA 1
ATOM 585 C C . PRO A 1 76 ? 15.863 4.286 -31.529 1.00 92.12 76 PRO A C 1
ATOM 587 O O . PRO A 1 76 ? 15.282 3.748 -32.470 1.00 92.12 76 PRO A O 1
ATOM 590 N N . LEU A 1 77 ? 17.146 4.028 -31.242 1.00 89.56 77 LEU A N 1
ATOM 591 C CA . LEU A 1 77 ? 17.964 3.097 -32.019 1.00 89.56 77 LEU A CA 1
ATOM 592 C C . LEU A 1 77 ? 17.416 1.664 -31.971 1.00 89.56 77 LEU A C 1
ATOM 594 O O . LEU A 1 77 ? 17.342 1.010 -33.006 1.00 89.56 77 LEU A O 1
ATOM 598 N N . TYR A 1 78 ? 17.029 1.170 -30.796 1.00 90.81 78 TYR A N 1
ATOM 599 C CA . TYR A 1 78 ? 16.517 -0.193 -30.642 1.00 90.81 78 TYR A CA 1
ATOM 600 C C . TYR A 1 78 ? 15.107 -0.369 -31.192 1.00 90.81 78 TYR A C 1
ATOM 602 O O . TYR A 1 78 ? 14.783 -1.452 -31.667 1.00 90.81 78 TYR A O 1
ATOM 610 N N . VAL A 1 79 ? 14.286 0.681 -31.165 1.00 90.75 79 VAL A N 1
ATOM 611 C CA . VAL A 1 79 ? 12.912 0.610 -31.674 1.00 90.75 79 VAL A CA 1
ATOM 612 C C . VAL A 1 79 ? 12.863 0.727 -33.198 1.00 90.75 79 VAL A C 1
ATOM 614 O O . VAL A 1 79 ? 12.132 -0.018 -33.843 1.00 90.75 79 VAL A O 1
ATOM 617 N N . LEU A 1 80 ? 13.631 1.648 -33.789 1.00 88.38 80 LEU A N 1
ATOM 618 C CA . LEU A 1 80 ? 13.585 1.913 -35.234 1.00 88.38 80 LEU A CA 1
ATOM 619 C C . LEU A 1 80 ? 14.659 1.155 -36.026 1.00 88.38 80 LEU A C 1
ATOM 621 O O . LEU A 1 80 ? 14.586 1.097 -37.251 1.00 88.38 80 LEU A O 1
ATOM 625 N N . GLY A 1 81 ? 15.692 0.623 -35.366 1.00 82.00 81 GLY A N 1
ATOM 626 C CA . GLY A 1 81 ? 16.870 0.015 -36.000 1.00 82.00 81 GLY A CA 1
ATOM 627 C C . GLY A 1 81 ? 17.816 1.035 -36.651 1.00 82.00 81 GLY A C 1
ATOM 628 O O . GLY A 1 81 ? 19.034 0.860 -36.640 1.00 82.00 81 GLY A O 1
ATOM 629 N N . CYS A 1 82 ? 17.274 2.135 -37.173 1.00 79.25 82 CYS A N 1
ATOM 630 C CA . CYS A 1 82 ? 18.008 3.298 -37.649 1.00 79.25 82 CYS A CA 1
ATOM 631 C C . CYS A 1 82 ? 17.234 4.587 -37.350 1.00 79.25 82 CYS A C 1
ATOM 633 O O . CYS A 1 82 ? 16.020 4.646 -37.538 1.00 79.25 82 CYS A O 1
ATOM 635 N N . TRP A 1 83 ? 17.940 5.636 -36.926 1.00 85.00 83 TRP A N 1
ATOM 636 C CA . TRP A 1 83 ? 17.349 6.969 -36.802 1.00 85.00 83 TRP A CA 1
ATOM 637 C C . TRP A 1 83 ? 17.523 7.748 -38.116 1.00 85.00 83 TRP A C 1
ATOM 639 O O . TRP A 1 83 ? 18.617 7.676 -38.690 1.00 85.00 83 TRP A O 1
ATOM 649 N N . PRO A 1 84 ? 16.495 8.475 -38.604 1.00 83.62 84 PRO A N 1
ATOM 650 C CA . PRO A 1 84 ? 16.564 9.184 -39.884 1.00 83.62 84 PRO A CA 1
ATOM 651 C C . PRO A 1 84 ? 17.723 10.186 -39.979 1.00 83.62 84 PRO A C 1
ATOM 653 O O . PRO A 1 84 ? 18.411 10.228 -40.999 1.00 83.62 84 PRO A O 1
ATOM 656 N N . ASP A 1 85 ? 17.980 10.949 -38.911 1.00 87.00 85 ASP A N 1
ATOM 657 C CA . ASP A 1 85 ? 19.079 11.918 -38.839 1.00 87.00 85 ASP A CA 1
ATOM 658 C C . ASP A 1 85 ? 20.230 11.404 -37.961 1.00 87.00 85 ASP A C 1
ATOM 660 O O . ASP A 1 85 ? 20.257 11.565 -36.739 1.00 87.00 85 ASP A O 1
ATOM 664 N N . LYS A 1 86 ? 21.246 10.807 -38.586 1.00 82.19 86 LYS A N 1
ATOM 665 C CA . LYS A 1 86 ? 22.422 10.302 -37.857 1.00 82.19 86 LYS A CA 1
ATOM 666 C C . LYS A 1 86 ? 23.120 11.378 -37.014 1.00 82.19 86 LYS A C 1
ATOM 668 O O . LYS A 1 86 ? 23.624 11.051 -35.944 1.00 82.19 86 LYS A O 1
ATOM 673 N N . GLY A 1 87 ? 23.131 12.636 -37.460 1.00 87.88 87 GLY A N 1
ATOM 674 C CA . GLY A 1 87 ? 23.766 13.736 -36.734 1.00 87.88 87 GLY A CA 1
ATOM 675 C C . GLY A 1 87 ? 23.031 14.082 -35.440 1.00 87.88 87 GLY A C 1
ATOM 676 O O . GLY A 1 87 ? 23.672 14.353 -34.422 1.00 87.88 87 GLY A O 1
ATOM 677 N N . GLU A 1 88 ? 21.700 14.013 -35.453 1.00 90.44 88 GLU A N 1
ATOM 678 C CA . GLU A 1 88 ? 20.868 14.207 -34.263 1.00 90.44 88 GLU A CA 1
ATOM 679 C C . GLU A 1 88 ? 21.103 13.101 -33.224 1.00 90.44 88 GLU A C 1
ATOM 681 O O . GLU A 1 88 ? 21.346 13.387 -32.047 1.00 90.44 88 GLU A O 1
ATOM 686 N N . LEU A 1 89 ? 21.120 11.838 -33.663 1.00 89.25 89 LEU A N 1
ATOM 687 C CA . LEU A 1 89 ? 21.349 10.698 -32.774 1.00 89.25 89 LEU A CA 1
ATOM 688 C C . LEU A 1 89 ? 22.776 10.697 -32.192 1.00 89.25 89 LEU A C 1
ATOM 690 O O . LEU A 1 89 ? 22.956 10.462 -30.994 1.00 89.25 89 LEU A O 1
ATOM 694 N N . ASP A 1 90 ? 23.786 11.021 -33.006 1.00 88.88 90 ASP A N 1
ATOM 695 C CA . ASP A 1 90 ? 25.178 11.168 -32.561 1.00 88.88 90 ASP A CA 1
ATOM 696 C C . ASP A 1 90 ? 25.340 12.309 -31.550 1.00 88.88 90 ASP A C 1
ATOM 698 O O . ASP A 1 90 ? 26.076 12.179 -30.566 1.00 88.88 90 ASP A O 1
ATOM 702 N N . ARG A 1 91 ? 24.646 13.434 -31.766 1.00 91.50 91 ARG A N 1
ATOM 703 C CA . ARG A 1 91 ? 24.641 14.558 -30.825 1.00 91.50 91 ARG A CA 1
ATOM 704 C C . ARG A 1 91 ? 24.040 14.142 -29.485 1.00 91.50 91 ARG A C 1
ATOM 706 O O . ARG A 1 91 ? 24.644 14.442 -28.453 1.00 91.50 91 ARG A O 1
ATOM 713 N N . LEU A 1 92 ? 22.903 13.442 -29.492 1.00 92.69 92 LEU A N 1
ATOM 714 C CA . LEU A 1 92 ? 22.282 12.937 -28.268 1.00 92.69 92 LEU A CA 1
ATOM 715 C C . LEU A 1 92 ? 23.221 11.969 -27.537 1.00 92.69 92 LEU A C 1
ATOM 717 O O . LEU A 1 92 ? 23.422 12.110 -26.334 1.00 92.69 92 LEU A O 1
ATOM 721 N N . ALA A 1 93 ? 23.868 11.045 -28.254 1.00 90.12 93 ALA A N 1
ATOM 722 C CA . ALA A 1 93 ? 24.828 10.113 -27.664 1.00 90.12 93 ALA A CA 1
ATOM 723 C C . ALA A 1 93 ? 26.006 10.824 -26.977 1.00 90.12 93 ALA A C 1
ATOM 725 O O . ALA A 1 93 ? 26.340 10.507 -25.835 1.00 90.12 93 ALA A O 1
ATOM 726 N N . ARG A 1 94 ? 26.593 11.839 -27.626 1.00 90.12 94 ARG A N 1
ATOM 727 C CA . ARG A 1 94 ? 27.678 12.645 -27.037 1.00 90.12 94 ARG A CA 1
ATOM 728 C C . ARG A 1 94 ? 27.217 13.419 -25.805 1.00 90.12 94 ARG A C 1
ATOM 730 O O . ARG A 1 94 ? 27.921 13.448 -24.803 1.00 90.12 94 ARG A O 1
ATOM 737 N N . ARG A 1 95 ? 26.028 14.023 -25.849 1.00 93.56 95 ARG A N 1
ATOM 738 C CA . ARG A 1 95 ? 25.494 14.781 -24.707 1.00 93.56 95 ARG A CA 1
ATOM 739 C C . ARG A 1 95 ? 25.118 13.882 -23.533 1.00 93.56 95 ARG A C 1
ATOM 741 O O . ARG A 1 95 ? 25.361 14.277 -22.396 1.00 93.56 95 ARG A O 1
ATOM 748 N N . SER A 1 96 ? 24.609 12.676 -23.800 1.00 91.56 96 SER A N 1
ATOM 749 C CA . SER A 1 96 ? 24.429 11.623 -22.793 1.00 91.56 96 SER A CA 1
ATOM 750 C C . SER A 1 96 ? 25.759 11.268 -22.133 1.00 91.56 96 SER A C 1
ATOM 752 O O . SER A 1 96 ? 25.850 11.257 -20.911 1.00 91.56 96 SER A O 1
ATOM 754 N N . ALA A 1 97 ? 26.809 11.027 -22.922 1.00 87.50 97 ALA A N 1
ATOM 755 C CA . ALA A 1 97 ? 28.140 10.721 -22.399 1.00 87.50 97 ALA A CA 1
ATOM 756 C C . ALA A 1 97 ? 28.712 11.841 -21.511 1.00 87.50 97 ALA A C 1
ATOM 758 O O . ALA A 1 97 ? 29.324 11.556 -20.483 1.00 87.50 97 ALA A O 1
ATOM 759 N N . ASP A 1 98 ? 28.467 13.099 -21.876 1.00 89.62 98 ASP A N 1
ATOM 760 C CA . ASP A 1 98 ? 28.901 14.268 -21.106 1.00 89.62 98 ASP A CA 1
ATOM 761 C C . ASP A 1 98 ? 28.010 14.567 -19.885 1.00 89.62 98 ASP A C 1
ATOM 763 O O . ASP A 1 98 ? 28.322 15.476 -19.112 1.00 89.62 98 ASP A O 1
ATOM 767 N N . GLY A 1 99 ? 26.885 13.861 -19.715 1.00 90.81 99 GLY A N 1
ATOM 768 C CA . GLY A 1 99 ? 25.905 14.139 -18.663 1.00 90.81 99 GLY A CA 1
ATOM 769 C C . GLY A 1 99 ? 25.228 15.505 -18.809 1.00 90.81 99 GLY A C 1
ATOM 770 O O . GLY A 1 99 ? 24.927 16.147 -17.804 1.00 90.81 99 GLY A O 1
ATOM 771 N N . LYS A 1 100 ? 25.035 15.972 -20.048 1.00 94.62 100 LYS A N 1
ATOM 772 C CA . LYS A 1 100 ? 24.558 17.327 -20.385 1.00 94.62 100 LYS A CA 1
ATOM 773 C C . LYS A 1 100 ? 23.245 17.350 -21.165 1.00 94.62 100 LYS A C 1
ATOM 775 O O . LYS A 1 100 ? 22.901 18.404 -21.683 1.00 94.62 100 LYS A O 1
ATOM 780 N N . VAL A 1 101 ? 22.551 16.222 -21.298 1.00 95.94 101 VAL A N 1
ATOM 781 C CA . VAL A 1 101 ? 21.226 16.185 -21.939 1.00 95.94 101 VAL A CA 1
ATOM 782 C C . VAL A 1 101 ? 20.259 17.088 -21.173 1.00 95.94 101 VAL A C 1
ATOM 784 O O . VAL A 1 101 ? 20.168 16.988 -19.950 1.00 95.94 101 VAL A O 1
ATOM 787 N N . ASP A 1 102 ? 19.554 17.945 -21.906 1.00 96.19 102 ASP A N 1
ATOM 788 C CA . ASP A 1 102 ? 18.443 18.765 -21.420 1.00 96.19 102 ASP A CA 1
ATOM 789 C C . ASP A 1 102 ? 17.139 18.397 -22.153 1.00 96.19 102 ASP A C 1
ATOM 791 O O . ASP A 1 102 ? 17.127 17.557 -23.056 1.00 96.19 102 ASP A O 1
ATOM 795 N N . GLU A 1 103 ? 16.014 18.986 -21.747 1.00 94.69 103 GLU A N 1
ATOM 796 C CA . GLU A 1 103 ? 14.695 18.661 -22.299 1.00 94.69 103 GLU A CA 1
ATOM 797 C C . GLU A 1 103 ? 14.615 18.900 -23.816 1.00 94.69 103 GLU A C 1
ATOM 799 O O . GLU A 1 103 ? 13.970 18.126 -24.527 1.00 94.69 103 GLU A O 1
ATOM 804 N N . LYS A 1 104 ? 15.326 19.908 -24.339 1.00 95.56 104 LYS A N 1
ATOM 805 C CA . LYS A 1 104 ? 15.308 20.244 -25.773 1.00 95.56 104 LYS A CA 1
ATOM 806 C C . LYS A 1 104 ? 15.991 19.180 -26.619 1.00 95.56 104 LYS A C 1
ATOM 808 O O . LYS A 1 104 ? 15.661 19.028 -27.791 1.00 95.56 104 LYS A O 1
ATOM 813 N N . ASP A 1 105 ? 16.948 18.449 -26.049 1.00 95.69 105 ASP A N 1
ATOM 814 C CA . ASP A 1 105 ? 17.567 17.318 -26.738 1.00 95.69 105 ASP A CA 1
ATOM 815 C C . ASP A 1 105 ? 16.620 16.108 -26.838 1.00 95.69 105 ASP A C 1
ATOM 817 O O . ASP A 1 105 ? 16.818 15.260 -27.706 1.00 95.69 105 ASP A O 1
ATOM 821 N N . LEU A 1 106 ? 15.606 16.006 -25.967 1.00 96.50 106 LEU A N 1
ATOM 822 C CA . LEU A 1 106 ? 14.660 14.883 -25.922 1.00 96.50 106 LEU A CA 1
ATOM 823 C C . LEU A 1 106 ? 13.376 15.141 -26.724 1.00 96.50 106 LEU A C 1
ATOM 825 O O . LEU A 1 106 ? 12.773 14.188 -27.224 1.00 96.50 106 LEU A O 1
ATOM 829 N N . GLU A 1 107 ? 12.974 16.406 -26.879 1.00 94.94 107 GLU A N 1
ATOM 830 C CA . GLU A 1 107 ? 11.767 16.825 -27.610 1.00 94.94 107 GLU A CA 1
ATOM 831 C C . GLU A 1 107 ? 11.607 16.183 -29.004 1.00 94.94 107 GLU A C 1
ATOM 833 O O . GLU A 1 107 ? 10.505 15.700 -29.294 1.00 94.94 107 GLU A O 1
ATOM 838 N N . PRO A 1 108 ? 12.645 16.110 -29.868 1.00 93.69 108 PRO A N 1
ATOM 839 C CA . PRO A 1 108 ? 12.501 15.508 -31.195 1.00 93.69 108 PRO A CA 1
ATOM 840 C C . PRO A 1 108 ? 12.118 14.027 -31.125 1.00 93.69 108 PRO A C 1
ATOM 842 O O . PRO A 1 108 ? 11.221 13.570 -31.835 1.00 93.69 108 PRO A O 1
ATOM 845 N N . PHE A 1 109 ? 12.743 13.283 -30.210 1.00 93.50 109 PHE A N 1
ATOM 846 C CA . PHE A 1 109 ? 12.512 11.852 -30.019 1.00 93.50 109 PHE A CA 1
ATOM 847 C C . PHE A 1 109 ? 11.151 11.581 -29.379 1.00 93.50 109 PHE A C 1
ATOM 849 O O . PHE A 1 109 ? 10.428 10.684 -29.810 1.00 93.50 109 PHE A O 1
ATOM 856 N N . GLN A 1 110 ? 10.771 12.396 -28.393 1.00 93.88 110 GLN A N 1
ATOM 857 C CA . GLN A 1 110 ? 9.472 12.323 -27.731 1.00 93.88 110 GLN A CA 1
ATOM 858 C C . GLN A 1 110 ? 8.309 12.547 -28.712 1.00 93.88 110 GLN A C 1
ATOM 860 O O . GLN A 1 110 ? 7.259 11.910 -28.605 1.00 93.88 110 GLN A O 1
ATOM 865 N N . ASN A 1 111 ? 8.486 13.444 -29.684 1.00 93.12 111 ASN A N 1
ATOM 866 C CA . ASN A 1 111 ? 7.448 13.825 -30.641 1.00 93.12 111 ASN A CA 1
ATOM 867 C C . ASN A 1 111 ? 7.476 13.020 -31.949 1.00 93.12 111 ASN A C 1
ATOM 869 O O . ASN A 1 111 ? 6.605 13.211 -32.797 1.00 93.12 111 ASN A O 1
ATOM 873 N N . HIS A 1 112 ? 8.418 12.089 -32.108 1.00 94.00 112 HIS A N 1
ATOM 874 C CA . HIS A 1 112 ? 8.568 11.322 -33.340 1.00 94.00 112 HIS A CA 1
ATOM 875 C C . HIS A 1 112 ? 7.436 10.297 -33.529 1.00 94.00 112 HIS A C 1
ATOM 877 O O . HIS A 1 112 ? 7.356 9.289 -32.821 1.00 94.00 112 HIS A O 1
ATOM 883 N N . GLN A 1 113 ? 6.577 10.518 -34.529 1.00 92.12 113 GLN A N 1
ATOM 884 C CA . GLN A 1 113 ? 5.386 9.691 -34.757 1.00 92.12 113 GLN A CA 1
ATOM 885 C C . GLN A 1 113 ? 5.727 8.224 -35.054 1.00 92.12 113 GLN A C 1
ATOM 887 O O . GLN A 1 113 ? 5.173 7.334 -34.420 1.00 92.12 113 GLN A O 1
ATOM 892 N N . GLY A 1 114 ? 6.724 7.958 -35.906 1.00 90.94 114 GLY A N 1
ATOM 893 C CA . GLY A 1 114 ? 7.117 6.580 -36.230 1.00 90.94 114 GLY A CA 1
ATOM 894 C C . GLY A 1 114 ? 7.639 5.785 -35.025 1.00 90.94 114 GLY A C 1
ATOM 895 O O . GLY A 1 114 ? 7.546 4.563 -35.007 1.00 90.94 114 GLY A O 1
ATOM 896 N N . LEU A 1 115 ? 8.144 6.471 -33.990 1.00 92.38 115 LEU A N 1
ATOM 897 C CA . LEU A 1 115 ? 8.580 5.813 -32.757 1.00 92.38 115 LEU A CA 1
ATOM 898 C C . LEU A 1 115 ? 7.356 5.368 -31.945 1.00 92.38 115 LEU A C 1
ATOM 900 O O . LEU A 1 115 ? 7.292 4.229 -31.489 1.00 92.38 115 LEU A O 1
ATOM 904 N N . LYS A 1 116 ? 6.363 6.255 -31.817 1.00 94.88 116 LYS A N 1
ATOM 905 C CA . LYS A 1 116 ? 5.084 5.971 -31.155 1.00 94.88 116 LYS A CA 1
ATOM 906 C C . LYS A 1 116 ? 4.304 4.870 -31.870 1.00 94.88 116 LYS A C 1
ATOM 908 O O . LYS A 1 116 ? 3.786 3.982 -31.201 1.00 94.88 116 LYS A O 1
ATOM 913 N N . ASP A 1 117 ? 4.285 4.886 -33.200 1.00 93.12 117 ASP A N 1
ATOM 914 C CA . ASP A 1 117 ? 3.558 3.907 -34.013 1.00 93.12 117 ASP A CA 1
ATOM 915 C C . ASP A 1 117 ? 4.116 2.488 -33.834 1.00 93.12 117 ASP A C 1
ATOM 917 O O . ASP A 1 117 ? 3.352 1.558 -33.577 1.00 93.12 117 ASP A O 1
ATOM 921 N N . ILE A 1 118 ? 5.445 2.312 -33.891 1.00 92.44 118 ILE A N 1
ATOM 922 C CA . ILE A 1 118 ? 6.084 0.997 -33.678 1.00 92.44 118 ILE A CA 1
ATOM 923 C C . ILE A 1 118 ? 5.829 0.481 -32.259 1.00 92.44 118 ILE A C 1
ATOM 925 O O . ILE A 1 118 ? 5.577 -0.710 -32.068 1.00 92.44 118 ILE A O 1
ATOM 929 N N . LEU A 1 119 ? 5.864 1.372 -31.266 1.00 93.31 119 LEU A N 1
ATOM 930 C CA . LEU A 1 119 ? 5.573 1.030 -29.874 1.00 93.31 119 LEU A CA 1
ATOM 931 C C . LEU A 1 119 ? 4.073 0.864 -29.591 1.00 93.31 119 LEU A C 1
ATOM 933 O O . LEU A 1 119 ? 3.716 0.435 -28.496 1.00 93.31 119 LEU A O 1
ATOM 937 N N . ASN A 1 120 ? 3.201 1.182 -30.556 1.00 93.69 120 ASN A N 1
ATOM 938 C CA . ASN A 1 120 ? 1.749 1.216 -30.394 1.00 93.69 120 ASN A CA 1
ATOM 939 C C . ASN A 1 120 ? 1.303 2.120 -29.222 1.00 93.69 120 ASN A C 1
ATOM 941 O O . ASN A 1 120 ? 0.445 1.755 -28.418 1.00 93.69 120 ASN A O 1
ATOM 945 N N . LEU A 1 121 ? 1.911 3.304 -29.116 1.00 95.25 121 LEU A N 1
ATOM 946 C CA . LEU A 1 121 ? 1.652 4.284 -28.063 1.00 95.25 121 LEU A CA 1
ATOM 947 C C . LEU A 1 121 ? 0.900 5.502 -28.604 1.00 95.25 121 LEU A C 1
ATOM 949 O O . LEU A 1 121 ? 1.210 6.035 -29.664 1.00 95.25 121 LEU A O 1
ATOM 953 N N . GLN A 1 122 ? -0.040 6.008 -27.813 1.00 93.88 122 GLN A N 1
ATOM 954 C CA . GLN A 1 122 ? -0.659 7.321 -28.001 1.00 93.88 122 GLN A CA 1
ATOM 955 C C . GLN A 1 122 ? 0.207 8.438 -27.400 1.00 93.88 122 GLN A C 1
ATOM 957 O O . GLN A 1 122 ? 0.180 9.573 -27.875 1.00 93.88 122 GLN A O 1
ATOM 962 N N . GLY A 1 123 ? 0.997 8.120 -26.368 1.00 94.38 123 GLY A N 1
ATOM 963 C CA . GLY A 1 123 ? 1.897 9.061 -25.705 1.00 94.38 123 GLY A CA 1
ATOM 964 C C . GLY A 1 123 ? 3.251 8.443 -25.370 1.00 94.38 123 GLY A C 1
ATOM 965 O O . GLY A 1 123 ? 3.330 7.327 -24.863 1.00 94.38 123 GLY A O 1
ATOM 966 N N . LEU A 1 124 ? 4.311 9.202 -25.617 1.00 96.50 124 LEU A N 1
ATOM 967 C CA . LEU A 1 124 ? 5.661 8.920 -25.150 1.00 96.50 124 LEU A CA 1
ATOM 968 C C . LEU A 1 124 ? 6.151 10.200 -24.483 1.00 96.50 124 LEU A C 1
ATOM 970 O O . LEU A 1 124 ? 6.122 11.235 -25.139 1.00 96.50 124 LEU A O 1
ATOM 974 N N . ASP A 1 125 ? 6.574 10.121 -23.223 1.00 95.75 125 ASP A N 1
ATOM 975 C CA . ASP A 1 125 ? 7.164 11.239 -22.483 1.00 95.75 125 ASP A CA 1
ATOM 976 C C . ASP A 1 125 ? 8.578 10.839 -22.039 1.00 95.75 125 ASP A C 1
ATOM 978 O O . ASP A 1 125 ? 8.752 9.828 -21.356 1.00 95.75 125 ASP A O 1
ATOM 982 N N . LEU A 1 126 ? 9.590 11.630 -22.397 1.00 96.56 126 LEU A N 1
ATOM 983 C CA . LEU A 1 126 ? 10.974 11.435 -21.966 1.00 96.56 126 LEU A CA 1
ATOM 984 C C . LEU A 1 126 ? 11.293 12.500 -20.914 1.00 96.56 126 LEU A C 1
ATOM 986 O O . LEU A 1 126 ? 11.302 13.691 -21.213 1.00 96.56 126 LEU A O 1
ATOM 990 N N . ARG A 1 127 ? 11.501 12.089 -19.661 1.00 95.19 127 ARG A N 1
ATOM 991 C CA . ARG A 1 127 ? 11.605 13.006 -18.520 1.00 95.19 127 ARG A CA 1
ATOM 992 C C . ARG A 1 127 ? 12.965 12.915 -17.846 1.00 95.19 127 ARG A C 1
ATOM 994 O O . ARG A 1 127 ? 13.388 11.844 -17.405 1.00 95.19 127 ARG A O 1
ATOM 1001 N N . LEU A 1 128 ? 13.614 14.068 -17.702 1.00 94.31 128 LEU A N 1
ATOM 1002 C CA . LEU A 1 128 ? 14.840 14.186 -16.927 1.00 94.31 128 LEU A CA 1
ATOM 1003 C C . LEU A 1 128 ? 14.552 14.184 -15.423 1.00 94.31 128 LEU A C 1
ATOM 1005 O O . LEU A 1 128 ? 13.621 14.819 -14.916 1.00 94.31 128 LEU A O 1
ATOM 1009 N N . MET A 1 129 ? 15.408 13.481 -14.694 1.00 91.56 129 MET A N 1
ATOM 1010 C CA . MET A 1 129 ? 15.425 13.454 -13.239 1.00 91.56 129 MET A CA 1
ATOM 1011 C C . MET A 1 129 ? 16.830 13.726 -12.710 1.00 91.56 129 MET A C 1
ATOM 1013 O O . MET A 1 129 ? 17.837 13.426 -13.357 1.00 91.56 129 MET A O 1
ATOM 1017 N N . GLY A 1 130 ? 16.890 14.296 -11.508 1.00 88.38 130 GLY A N 1
ATOM 1018 C CA . GLY A 1 130 ? 18.139 14.406 -10.769 1.00 88.38 130 GLY A CA 1
ATOM 1019 C C . GLY A 1 130 ? 18.651 13.038 -10.321 1.00 88.38 130 GLY A C 1
ATOM 1020 O O . GLY A 1 130 ? 17.995 12.007 -10.478 1.00 88.38 130 GLY A O 1
ATOM 1021 N N . TYR A 1 131 ? 19.829 13.035 -9.705 1.00 87.12 131 TYR A N 1
ATOM 1022 C CA . TYR A 1 131 ? 20.391 11.821 -9.126 1.00 87.12 131 TYR A CA 1
ATOM 1023 C C . TYR A 1 131 ? 19.738 11.442 -7.789 1.00 87.12 131 TYR A C 1
ATOM 1025 O O . TYR A 1 131 ? 20.136 10.431 -7.244 1.00 87.12 131 TYR A O 1
ATOM 1033 N N . ALA A 1 132 ? 18.775 12.178 -7.229 1.00 90.38 132 ALA A N 1
ATOM 1034 C CA . ALA A 1 132 ? 18.102 11.788 -5.979 1.00 90.38 132 ALA A CA 1
ATOM 1035 C C . ALA A 1 132 ? 19.071 11.444 -4.821 1.00 90.38 132 ALA A C 1
ATOM 1037 O O . ALA A 1 132 ? 18.883 10.469 -4.090 1.00 90.38 132 ALA A O 1
ATOM 1038 N N . LYS A 1 133 ? 20.144 12.234 -4.680 1.00 89.81 133 LYS A N 1
ATOM 1039 C CA . LYS A 1 133 ? 21.191 12.045 -3.659 1.00 89.81 133 LYS A CA 1
ATOM 1040 C C . LYS A 1 133 ? 20.781 12.582 -2.292 1.00 89.81 133 LYS A C 1
ATOM 1042 O O . LYS A 1 133 ? 21.324 12.147 -1.282 1.00 89.81 133 LYS A O 1
ATOM 1047 N N . THR A 1 134 ? 19.865 13.541 -2.272 1.00 92.31 134 THR A N 1
ATOM 1048 C CA . THR A 1 134 ? 19.326 14.160 -1.059 1.00 92.31 134 THR A CA 1
ATOM 1049 C C . THR A 1 134 ? 17.844 13.839 -0.928 1.00 92.31 134 THR A C 1
ATOM 1051 O O . THR A 1 134 ? 17.192 13.519 -1.920 1.00 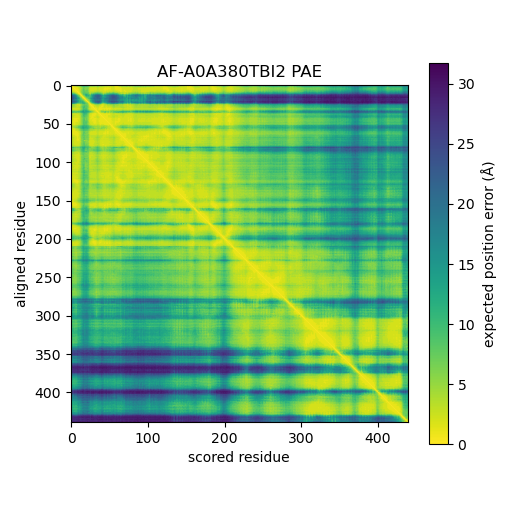92.31 134 THR A O 1
ATOM 1054 N N . GLU A 1 135 ? 17.300 13.959 0.281 1.00 92.75 135 GLU A N 1
ATOM 1055 C CA . GLU A 1 135 ? 15.866 13.781 0.536 1.00 92.75 135 GLU A CA 1
ATOM 1056 C C . GLU A 1 135 ? 15.009 14.671 -0.379 1.00 92.75 135 GLU A C 1
ATOM 1058 O O . GLU A 1 135 ? 14.093 14.184 -1.035 1.00 92.75 135 GLU A O 1
ATOM 1063 N N . THR A 1 136 ? 15.363 15.951 -0.526 1.00 93.88 136 THR A N 1
ATOM 1064 C CA . THR A 1 136 ? 14.662 16.882 -1.424 1.00 93.88 136 THR A CA 1
ATOM 1065 C C . THR A 1 136 ? 14.654 16.395 -2.872 1.00 93.88 136 THR A C 1
ATOM 1067 O O . THR A 1 136 ? 13.620 16.434 -3.534 1.00 93.88 136 THR A O 1
ATOM 1070 N N . GLU A 1 137 ? 15.792 15.909 -3.376 1.00 91.44 137 GLU A N 1
ATOM 1071 C CA . GLU A 1 137 ? 15.863 15.362 -4.732 1.00 91.44 137 GLU A CA 1
ATOM 1072 C C . GLU A 1 137 ? 15.079 14.043 -4.862 1.00 91.44 137 GLU A C 1
ATOM 1074 O O . GLU A 1 137 ? 14.498 13.780 -5.911 1.00 91.44 137 GLU A O 1
ATOM 1079 N N . GLN A 1 138 ? 15.036 13.208 -3.819 1.00 92.38 138 GLN A N 1
ATOM 1080 C CA . GLN A 1 138 ? 14.235 11.975 -3.799 1.00 92.38 138 GLN A CA 1
ATOM 1081 C C . GLN A 1 138 ? 12.736 12.284 -3.847 1.00 92.38 138 GLN A C 1
ATOM 1083 O O . GLN A 1 138 ? 12.006 11.665 -4.624 1.00 92.38 138 GLN A O 1
ATOM 1088 N N . VAL A 1 139 ? 12.286 13.277 -3.076 1.00 91.94 139 VAL A N 1
ATOM 1089 C CA . VAL A 1 139 ? 10.901 13.763 -3.094 1.00 91.94 139 VAL A CA 1
ATOM 1090 C C . VAL A 1 139 ? 10.539 14.339 -4.465 1.00 91.94 139 VAL A C 1
ATOM 1092 O O . VAL A 1 139 ? 9.462 14.030 -4.970 1.00 91.94 139 VAL A O 1
ATOM 1095 N N . ASP A 1 140 ? 11.433 15.098 -5.114 1.00 91.56 140 ASP A N 1
ATOM 1096 C CA . ASP A 1 140 ? 11.222 15.590 -6.489 1.00 91.56 140 ASP A CA 1
ATOM 1097 C C . ASP A 1 140 ? 11.016 14.438 -7.485 1.00 91.56 140 ASP A C 1
ATOM 1099 O O . ASP A 1 140 ? 10.091 14.468 -8.299 1.00 91.56 140 ASP A O 1
ATOM 1103 N N . VAL A 1 141 ? 11.825 13.377 -7.392 1.00 90.69 141 VAL A N 1
ATOM 1104 C CA . VAL A 1 141 ? 11.660 12.184 -8.237 1.00 90.69 141 VAL A CA 1
ATOM 1105 C C . VAL A 1 141 ? 10.299 11.532 -8.016 1.00 90.69 141 VAL A C 1
ATOM 1107 O O . VAL A 1 141 ? 9.599 11.243 -8.988 1.00 90.69 141 VAL A O 1
ATOM 1110 N N . ILE A 1 142 ? 9.891 11.338 -6.761 1.00 91.31 142 ILE A N 1
ATOM 1111 C CA . ILE A 1 142 ? 8.576 10.771 -6.439 1.00 91.31 142 ILE A CA 1
ATOM 1112 C C . ILE A 1 142 ? 7.460 11.672 -6.986 1.00 91.31 142 ILE A C 1
ATOM 1114 O O . ILE A 1 142 ? 6.559 11.181 -7.666 1.00 91.31 142 ILE A O 1
ATOM 1118 N N . ALA A 1 143 ? 7.537 12.988 -6.785 1.00 91.50 143 ALA A N 1
ATOM 1119 C CA . ALA A 1 143 ? 6.550 13.937 -7.298 1.00 91.50 143 ALA A CA 1
ATOM 1120 C C . ALA A 1 143 ? 6.420 13.872 -8.831 1.00 91.50 143 ALA A C 1
ATOM 1122 O O . ALA A 1 143 ? 5.308 13.847 -9.365 1.00 91.50 143 ALA A O 1
ATOM 1123 N N . LYS A 1 144 ? 7.541 13.757 -9.551 1.00 92.50 144 LYS A N 1
ATOM 1124 C CA . LYS A 1 144 ? 7.551 13.592 -11.012 1.00 92.50 144 LYS A CA 1
ATOM 1125 C C . LYS A 1 144 ? 6.925 12.274 -11.471 1.00 92.50 144 LYS A C 1
ATOM 1127 O O . LYS A 1 144 ? 6.240 12.263 -12.495 1.00 92.50 144 LYS A O 1
ATOM 1132 N N . LEU A 1 145 ? 7.119 11.180 -10.729 1.00 91.19 145 LEU A N 1
ATOM 1133 C CA . LEU A 1 145 ? 6.447 9.902 -10.996 1.00 91.19 145 LEU A CA 1
ATOM 1134 C C . LEU A 1 145 ? 4.926 10.040 -10.807 1.00 91.19 145 LEU A C 1
ATOM 1136 O O . LEU A 1 145 ? 4.151 9.580 -11.645 1.00 91.19 145 LEU A O 1
ATOM 1140 N N . PHE A 1 146 ? 4.486 10.727 -9.750 1.00 91.19 146 PHE A N 1
ATOM 1141 C CA . PHE A 1 146 ? 3.066 11.007 -9.493 1.00 91.19 146 PHE A CA 1
ATOM 1142 C C . PHE A 1 146 ? 2.415 11.845 -10.586 1.00 91.19 146 PHE A C 1
ATOM 1144 O O . PHE A 1 146 ? 1.260 11.595 -10.950 1.00 91.19 146 PHE A O 1
ATOM 1151 N N . ASP A 1 147 ? 3.154 12.822 -11.100 1.00 92.00 147 ASP A N 1
ATOM 1152 C CA . ASP A 1 147 ? 2.734 13.655 -12.216 1.00 92.00 147 ASP A CA 1
ATOM 1153 C C . ASP A 1 147 ? 2.587 12.850 -13.515 1.00 92.00 147 ASP A C 1
ATOM 1155 O O . ASP A 1 147 ? 1.585 12.974 -14.216 1.00 92.00 147 ASP A O 1
ATOM 1159 N N . ALA A 1 148 ? 3.536 11.955 -13.803 1.00 89.75 148 ALA A N 1
ATOM 1160 C CA . ALA A 1 148 ? 3.481 11.078 -14.973 1.00 89.75 148 ALA A CA 1
ATOM 1161 C C . ALA A 1 148 ? 2.225 10.188 -14.999 1.00 89.75 148 ALA A C 1
ATOM 1163 O O . ALA A 1 148 ? 1.695 9.889 -16.071 1.00 89.75 148 ALA A O 1
ATOM 1164 N N . ALA A 1 149 ? 1.731 9.813 -13.819 1.00 87.75 149 ALA A N 1
ATOM 1165 C CA . ALA A 1 149 ? 0.533 9.006 -13.621 1.00 87.75 149 ALA A CA 1
ATOM 1166 C C . ALA A 1 149 ? -0.708 9.831 -13.221 1.00 87.75 149 ALA A C 1
ATOM 1168 O O . ALA A 1 149 ? -1.629 9.294 -12.604 1.00 87.75 149 ALA A O 1
ATOM 1169 N N . ARG A 1 150 ? -0.743 11.147 -13.479 1.00 86.81 150 ARG A N 1
ATOM 1170 C CA . ARG A 1 150 ? -1.851 12.022 -13.047 1.00 86.81 150 ARG A CA 1
ATOM 1171 C C . ARG A 1 150 ? -3.214 11.565 -13.572 1.00 86.81 150 ARG A C 1
ATOM 1173 O O . ARG A 1 150 ? -4.123 11.401 -12.769 1.00 86.81 150 ARG A O 1
ATOM 1180 N N . ASP A 1 151 ? -3.300 11.294 -14.871 1.00 88.12 151 ASP A N 1
ATOM 1181 C CA . ASP A 1 151 ? -4.550 10.958 -15.571 1.00 88.12 151 ASP A CA 1
ATOM 1182 C C . ASP A 1 151 ? -4.650 9.458 -15.916 1.00 88.12 151 ASP A C 1
ATOM 1184 O O . ASP A 1 151 ? -5.384 9.046 -16.818 1.00 88.12 151 ASP A O 1
ATOM 1188 N N . ALA A 1 152 ? -3.849 8.630 -15.242 1.00 91.19 152 ALA A N 1
ATOM 1189 C CA . ALA A 1 152 ? -3.795 7.197 -15.485 1.00 91.19 152 ALA A CA 1
ATOM 1190 C C . ALA A 1 152 ? -4.992 6.486 -14.841 1.00 91.19 152 ALA A C 1
ATOM 1192 O O . ALA A 1 152 ? -5.321 6.724 -13.683 1.00 91.19 152 ALA A O 1
ATOM 1193 N N . THR A 1 153 ? -5.606 5.558 -15.573 1.00 91.81 153 THR A N 1
ATOM 1194 C CA . THR A 1 153 ? -6.578 4.603 -15.017 1.00 91.81 153 THR A CA 1
ATOM 1195 C C . THR A 1 153 ? -5.901 3.338 -14.498 1.00 91.81 153 THR A C 1
ATOM 1197 O O . THR A 1 153 ? -6.498 2.620 -13.708 1.00 91.81 153 THR A O 1
ATOM 1200 N N . SER A 1 154 ? -4.677 3.055 -14.947 1.00 92.75 154 SER A N 1
ATOM 1201 C CA . SER A 1 154 ? -3.795 2.008 -14.423 1.00 92.75 154 SER A CA 1
ATOM 1202 C C . SER A 1 154 ? -2.336 2.366 -14.703 1.00 92.75 154 SER A C 1
ATOM 1204 O O . SER A 1 154 ? -2.034 3.084 -15.664 1.00 92.75 154 SER A O 1
ATOM 1206 N N . VAL A 1 155 ? -1.423 1.872 -13.868 1.00 93.75 155 VAL A N 1
ATOM 1207 C CA . VAL A 1 155 ? 0.010 2.160 -13.986 1.00 93.75 155 VAL A CA 1
ATOM 1208 C C . VAL A 1 155 ? 0.813 0.873 -13.885 1.00 93.75 155 VAL A C 1
ATOM 1210 O O . VAL A 1 155 ? 0.594 0.063 -12.990 1.00 93.75 155 VAL A O 1
ATOM 1213 N N . THR A 1 156 ? 1.786 0.709 -14.772 1.00 94.38 156 THR A N 1
ATOM 1214 C CA . THR A 1 156 ? 2.808 -0.327 -14.653 1.00 94.38 156 THR A CA 1
ATOM 1215 C C . THR A 1 156 ? 4.164 0.334 -14.459 1.00 94.38 156 THR A C 1
ATOM 1217 O O . THR A 1 156 ? 4.543 1.185 -15.254 1.00 94.38 156 THR A O 1
ATOM 1220 N N . PHE A 1 157 ? 4.904 -0.054 -13.425 1.00 94.00 157 PHE A N 1
ATOM 1221 C CA . PHE A 1 157 ? 6.281 0.369 -13.192 1.00 94.00 157 PHE A CA 1
ATOM 1222 C C . PHE A 1 157 ? 7.251 -0.720 -13.627 1.00 94.00 157 PHE A C 1
ATOM 1224 O O . PHE A 1 157 ? 7.135 -1.866 -13.207 1.00 94.00 157 PHE A O 1
ATOM 1231 N N . ASP A 1 158 ? 8.245 -0.343 -14.414 1.00 94.56 158 ASP A N 1
ATOM 1232 C CA . ASP A 1 158 ? 9.435 -1.130 -14.694 1.00 94.56 158 ASP A CA 1
ATOM 1233 C C . ASP A 1 158 ? 10.591 -0.624 -13.825 1.00 94.56 158 ASP A C 1
ATOM 1235 O O . ASP A 1 158 ? 11.016 0.526 -13.943 1.00 94.56 158 ASP A O 1
ATOM 1239 N N . VAL A 1 159 ? 11.107 -1.507 -12.971 1.00 92.12 159 VAL A N 1
ATOM 1240 C CA . VAL A 1 159 ? 12.190 -1.237 -12.015 1.00 92.12 159 VAL A CA 1
ATOM 1241 C C . VAL A 1 159 ? 13.509 -1.922 -12.414 1.00 92.12 159 VAL A C 1
ATOM 1243 O O . VAL A 1 159 ? 14.372 -2.172 -11.578 1.00 92.12 159 VAL A O 1
ATOM 1246 N N . THR A 1 160 ? 13.676 -2.250 -13.699 1.00 90.62 160 THR A N 1
ATOM 1247 C CA . THR A 1 160 ? 14.813 -3.031 -14.221 1.00 90.62 160 THR A CA 1
ATOM 1248 C C . THR A 1 160 ? 16.083 -2.218 -14.410 1.00 90.62 160 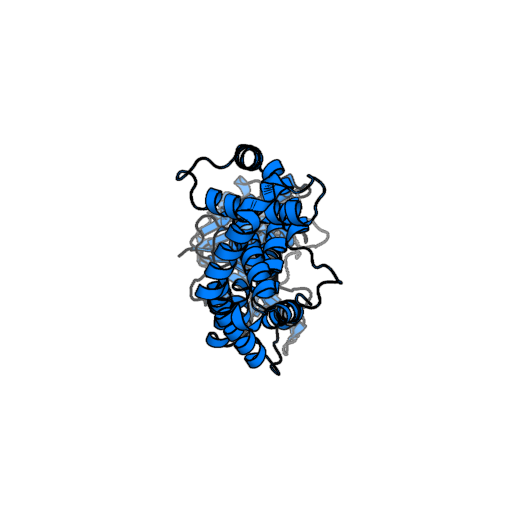THR A C 1
ATOM 1250 O O . THR A 1 160 ? 17.170 -2.665 -14.047 1.00 90.62 160 THR A O 1
ATOM 1253 N N . HIS A 1 161 ? 15.961 -1.041 -15.021 1.00 82.69 161 HIS A N 1
ATOM 1254 C CA . HIS A 1 161 ? 17.102 -0.238 -15.459 1.00 82.69 161 HIS A CA 1
ATOM 1255 C C . HIS A 1 161 ? 17.308 0.986 -14.564 1.00 82.69 161 HIS A C 1
ATOM 1257 O O . HIS A 1 161 ? 16.424 1.401 -13.821 1.00 82.69 161 HIS A O 1
ATOM 1263 N N . GLY A 1 162 ? 18.493 1.591 -14.655 1.00 78.06 162 GLY A N 1
ATOM 1264 C CA . GLY A 1 162 ? 18.861 2.777 -13.879 1.00 78.06 162 GLY A CA 1
ATOM 1265 C C . GLY A 1 162 ? 19.791 2.474 -12.705 1.00 78.06 162 GLY A C 1
ATOM 1266 O O . GLY A 1 162 ? 20.179 1.335 -12.450 1.00 78.06 162 GLY A O 1
ATOM 1267 N N . LEU A 1 163 ? 20.201 3.529 -11.998 1.00 75.81 163 LEU A N 1
ATOM 1268 C CA . LEU A 1 163 ? 20.996 3.386 -10.778 1.00 75.81 163 LEU A CA 1
ATOM 1269 C C . LEU A 1 163 ? 20.165 2.667 -9.720 1.00 75.81 163 LEU A C 1
ATOM 1271 O O . LEU A 1 163 ? 19.033 3.068 -9.493 1.00 75.81 163 LEU A O 1
ATOM 1275 N N . ARG A 1 164 ? 20.738 1.665 -9.042 1.00 77.56 164 ARG A N 1
ATOM 1276 C CA . ARG A 1 164 ? 20.022 0.690 -8.187 1.00 77.56 164 ARG A CA 1
ATOM 1277 C C . ARG A 1 164 ? 19.017 1.274 -7.181 1.00 77.56 164 ARG A C 1
ATOM 1279 O O . ARG A 1 164 ? 18.061 0.594 -6.836 1.00 77.56 164 ARG A O 1
ATOM 1286 N N . TYR A 1 165 ? 19.206 2.506 -6.711 1.00 80.81 165 TYR A N 1
ATOM 1287 C CA . TYR A 1 165 ? 18.296 3.151 -5.759 1.00 80.81 165 TYR A CA 1
ATOM 1288 C C . TYR A 1 165 ? 17.111 3.887 -6.416 1.00 80.81 165 TYR A C 1
ATOM 1290 O O . TYR A 1 165 ? 16.100 4.097 -5.756 1.00 80.81 165 TYR A O 1
ATOM 1298 N N . LEU A 1 166 ? 17.173 4.240 -7.706 1.00 81.69 166 LEU A N 1
ATOM 1299 C CA . LEU A 1 166 ? 16.043 4.854 -8.422 1.00 81.69 166 LEU A CA 1
ATOM 1300 C C . LEU A 1 166 ? 14.874 3.868 -8.619 1.00 81.69 166 LEU A C 1
ATOM 1302 O O . LEU A 1 166 ? 13.745 4.244 -8.312 1.00 81.69 166 LEU A O 1
ATOM 1306 N N . PRO A 1 167 ? 15.109 2.595 -9.001 1.00 81.12 167 PRO A N 1
ATOM 1307 C CA . PRO A 1 167 ? 14.115 1.526 -8.919 1.00 81.12 167 PRO A CA 1
ATOM 1308 C C . PRO A 1 167 ? 13.451 1.366 -7.543 1.00 81.12 167 PRO A C 1
ATOM 1310 O O . PRO A 1 167 ? 12.251 1.096 -7.470 1.00 81.12 167 PRO A O 1
ATOM 1313 N N . LEU A 1 168 ? 14.195 1.568 -6.445 1.00 84.25 168 LEU A N 1
ATOM 1314 C CA . LEU A 1 168 ? 13.628 1.531 -5.089 1.00 84.25 168 LEU A CA 1
ATOM 1315 C C . LEU A 1 168 ? 12.662 2.700 -4.859 1.00 84.25 168 LEU A C 1
ATOM 1317 O O . LEU A 1 168 ? 11.559 2.485 -4.360 1.00 84.25 168 LEU A O 1
ATOM 1321 N N . LEU A 1 169 ? 13.029 3.914 -5.287 1.00 86.75 169 LEU A N 1
ATOM 1322 C CA . LEU A 1 169 ? 12.134 5.078 -5.247 1.00 86.75 169 LEU A CA 1
ATOM 1323 C C . LEU A 1 169 ? 10.899 4.877 -6.135 1.00 86.75 169 LEU A C 1
ATOM 1325 O O . LEU A 1 169 ? 9.795 5.224 -5.730 1.00 86.75 169 LEU A O 1
ATOM 1329 N N . GLY A 1 170 ? 11.069 4.278 -7.317 1.00 85.88 170 GLY A N 1
ATOM 1330 C CA . GLY A 1 170 ? 9.969 3.909 -8.208 1.00 85.88 170 GLY A CA 1
ATOM 1331 C C . GLY A 1 170 ? 9.004 2.913 -7.567 1.00 85.88 170 GLY A C 1
ATOM 1332 O O . GLY A 1 170 ? 7.793 3.105 -7.631 1.00 85.88 170 GLY A O 1
ATOM 1333 N N . SER A 1 171 ? 9.540 1.902 -6.881 1.00 84.19 171 SER A N 1
ATOM 1334 C CA . SER A 1 171 ? 8.744 0.926 -6.129 1.00 84.19 171 SER A CA 1
ATOM 1335 C C . SER A 1 171 ? 7.979 1.593 -4.982 1.00 84.19 171 SER A C 1
ATOM 1337 O O . SER A 1 171 ? 6.790 1.346 -4.814 1.00 84.19 171 SER A O 1
ATOM 1339 N N . LEU A 1 172 ? 8.621 2.491 -4.227 1.00 86.12 172 LEU A N 1
ATOM 1340 C CA . LEU A 1 172 ? 7.945 3.256 -3.176 1.00 86.12 172 LEU A CA 1
ATOM 1341 C C . LEU A 1 172 ? 6.829 4.139 -3.753 1.00 86.12 172 LEU A C 1
ATOM 1343 O O . LEU A 1 172 ? 5.716 4.140 -3.232 1.00 86.12 172 LEU A O 1
ATOM 1347 N N . ALA A 1 173 ? 7.096 4.849 -4.852 1.00 87.69 173 ALA A N 1
ATOM 1348 C CA . ALA A 1 173 ? 6.099 5.676 -5.523 1.00 87.69 173 ALA A CA 1
ATOM 1349 C C . ALA A 1 173 ? 4.893 4.849 -5.996 1.00 87.69 173 ALA A C 1
ATOM 1351 O O . ALA A 1 173 ? 3.761 5.305 -5.852 1.00 87.69 173 ALA A O 1
ATOM 1352 N N . ALA A 1 174 ? 5.123 3.631 -6.498 1.00 87.19 174 ALA A N 1
ATOM 1353 C CA . ALA A 1 174 ? 4.069 2.694 -6.872 1.00 87.19 174 ALA A CA 1
ATOM 1354 C C . ALA A 1 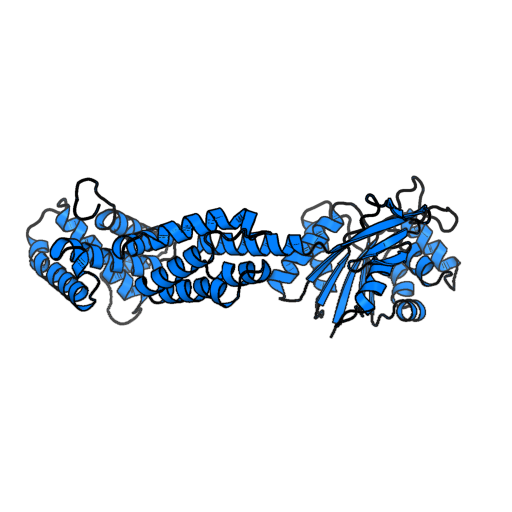174 ? 3.127 2.391 -5.690 1.00 87.19 174 ALA A C 1
ATOM 1356 O O . ALA A 1 174 ? 1.911 2.530 -5.835 1.00 87.19 174 ALA A O 1
ATOM 1357 N N . TYR A 1 175 ? 3.672 2.079 -4.506 1.00 81.88 175 TYR A N 1
ATOM 1358 C CA . TYR A 1 175 ? 2.862 1.814 -3.305 1.00 81.88 175 TYR A CA 1
ATOM 1359 C C . TYR A 1 175 ? 2.100 3.047 -2.826 1.00 81.88 175 TYR A C 1
ATOM 1361 O O . TYR A 1 175 ? 0.903 2.973 -2.553 1.00 81.88 175 TYR A O 1
ATOM 1369 N N . VAL A 1 176 ? 2.758 4.209 -2.768 1.00 83.06 176 VAL A N 1
ATOM 1370 C CA . VAL A 1 176 ? 2.083 5.443 -2.343 1.00 83.06 176 VAL A CA 1
ATOM 1371 C C . VAL A 1 176 ? 0.972 5.813 -3.337 1.00 83.06 176 VAL A C 1
ATOM 1373 O O . VAL A 1 176 ? -0.086 6.287 -2.924 1.00 83.06 176 VAL A O 1
ATOM 1376 N N . MET A 1 177 ? 1.151 5.575 -4.644 1.00 85.25 177 MET A N 1
ATOM 1377 C CA . MET A 1 177 ? 0.098 5.802 -5.645 1.00 85.25 177 MET A CA 1
ATOM 1378 C C . MET A 1 177 ? -1.086 4.859 -5.468 1.00 85.25 177 MET A C 1
ATOM 1380 O O . MET A 1 177 ? -2.228 5.310 -5.561 1.00 85.25 177 MET A O 1
ATOM 1384 N N . GLN A 1 178 ? -0.833 3.581 -5.193 1.00 81.88 178 GLN A N 1
ATOM 1385 C CA . GLN A 1 178 ? -1.887 2.609 -4.921 1.00 81.88 178 GLN A CA 1
ATOM 1386 C C . GLN A 1 178 ? -2.733 3.044 -3.714 1.00 81.88 178 GLN A C 1
ATOM 1388 O O . GLN A 1 178 ? -3.959 3.102 -3.818 1.00 81.88 178 GLN A O 1
ATOM 1393 N N . ALA A 1 179 ? -2.080 3.462 -2.623 1.00 78.00 179 ALA A N 1
ATOM 1394 C CA . ALA A 1 179 ? -2.747 3.932 -1.409 1.00 78.00 179 ALA A CA 1
ATOM 1395 C C . ALA A 1 179 ? -3.518 5.255 -1.602 1.00 78.00 179 ALA A C 1
ATOM 1397 O O . ALA A 1 179 ? -4.627 5.411 -1.097 1.00 78.00 179 ALA A O 1
ATOM 1398 N N . SER A 1 180 ? -2.953 6.216 -2.341 1.00 79.12 180 SER A N 1
ATOM 1399 C CA . SER A 1 180 ? -3.509 7.578 -2.445 1.00 79.12 180 SER A CA 1
ATOM 1400 C C . SER A 1 180 ? -4.485 7.792 -3.605 1.00 79.12 180 SER A C 1
ATOM 1402 O O . SER A 1 180 ? -5.425 8.573 -3.471 1.00 79.12 180 SER A O 1
ATOM 1404 N N . LYS A 1 181 ? -4.282 7.126 -4.751 1.00 70.44 181 LYS A N 1
ATOM 1405 C CA . LYS A 1 181 ? -5.078 7.338 -5.975 1.00 70.44 181 LYS A CA 1
ATOM 1406 C C . LYS A 1 181 ? -6.058 6.208 -6.284 1.00 70.44 181 LYS A C 1
ATOM 1408 O O . LYS A 1 181 ? -6.877 6.374 -7.184 1.00 70.44 181 LYS A O 1
ATOM 1413 N N . LYS A 1 182 ? -5.985 5.072 -5.575 1.00 75.62 182 LYS A N 1
ATOM 1414 C CA . LYS A 1 182 ? -6.809 3.871 -5.826 1.00 75.62 182 LYS A CA 1
ATOM 1415 C C . LYS A 1 182 ? -6.768 3.392 -7.288 1.00 75.62 182 LYS A C 1
ATOM 1417 O O . LYS A 1 182 ? -7.728 2.806 -7.783 1.00 75.62 182 LYS A O 1
ATOM 1422 N N . VAL A 1 183 ? -5.664 3.655 -7.990 1.00 84.25 183 VAL A N 1
ATOM 1423 C CA . VAL A 1 183 ? -5.428 3.139 -9.344 1.00 84.25 183 VAL A CA 1
ATOM 1424 C C . VAL A 1 183 ? -4.740 1.776 -9.245 1.00 84.25 183 VAL A C 1
ATOM 1426 O O . VAL A 1 183 ? -3.880 1.610 -8.380 1.00 84.25 183 VAL A O 1
ATOM 1429 N N . PRO A 1 184 ? -5.069 0.796 -10.104 1.00 87.31 184 PRO A N 1
ATOM 1430 C CA . PRO A 1 184 ? -4.314 -0.446 -10.183 1.00 87.31 184 PRO A CA 1
ATOM 1431 C C . PRO A 1 184 ? -2.858 -0.156 -10.551 1.00 87.31 184 PRO A C 1
ATOM 1433 O O . PRO A 1 184 ? -2.592 0.480 -11.578 1.00 87.31 184 PRO A O 1
ATOM 1436 N N . VAL A 1 185 ? -1.930 -0.632 -9.721 1.00 89.94 185 VAL A N 1
ATOM 1437 C CA . VAL A 1 185 ? -0.490 -0.490 -9.938 1.00 89.94 185 VAL A CA 1
ATOM 1438 C C . VAL A 1 185 ? 0.157 -1.868 -10.019 1.00 89.94 185 VAL A C 1
ATOM 1440 O O . VAL A 1 185 ? -0.032 -2.695 -9.133 1.00 89.94 185 VAL A O 1
ATOM 1443 N N . LYS A 1 186 ? 0.940 -2.108 -11.074 1.00 91.31 186 LYS A N 1
ATOM 1444 C CA . LYS A 1 186 ? 1.802 -3.289 -11.217 1.00 91.31 186 LYS A CA 1
ATOM 1445 C C . LYS A 1 186 ? 3.262 -2.866 -11.189 1.00 91.31 186 LYS A C 1
ATOM 1447 O O . LYS A 1 186 ? 3.607 -1.809 -11.710 1.00 91.31 186 LYS A O 1
ATOM 1452 N N . VAL A 1 187 ? 4.130 -3.701 -10.631 1.00 92.62 187 VAL A N 1
ATOM 1453 C CA . VAL A 1 187 ? 5.584 -3.484 -10.631 1.00 92.62 187 VAL A CA 1
ATOM 1454 C C . VAL A 1 187 ? 6.250 -4.686 -11.285 1.00 92.62 187 VAL A C 1
ATOM 1456 O O . VAL A 1 187 ? 5.951 -5.817 -10.920 1.00 92.62 187 VAL A O 1
ATOM 1459 N N . TRP A 1 188 ? 7.146 -4.450 -12.238 1.00 94.31 188 TRP A N 1
ATOM 1460 C CA . TRP A 1 188 ? 7.829 -5.475 -13.019 1.00 94.31 188 TRP A CA 1
ATOM 1461 C C . TRP A 1 188 ? 9.342 -5.307 -12.981 1.00 94.31 188 TRP A C 1
ATOM 1463 O O . TRP A 1 188 ? 9.865 -4.195 -13.036 1.00 94.31 188 TRP A O 1
ATOM 1473 N N . TYR A 1 189 ? 10.041 -6.437 -12.954 1.00 94.19 189 TYR A N 1
ATOM 1474 C CA . TYR A 1 189 ? 11.494 -6.509 -12.962 1.00 94.19 189 TYR A CA 1
ATOM 1475 C C . TYR A 1 189 ? 11.985 -7.568 -13.957 1.00 94.19 189 TYR A C 1
ATOM 1477 O O . TYR A 1 189 ? 11.655 -8.749 -13.844 1.00 94.19 189 TYR A O 1
ATOM 1485 N N . GLY A 1 190 ? 12.789 -7.151 -14.932 1.00 94.56 190 GLY A N 1
ATOM 1486 C CA . GLY A 1 190 ? 13.507 -8.033 -15.845 1.00 94.56 190 GLY A CA 1
ATOM 1487 C C . GLY A 1 190 ? 14.833 -8.473 -15.234 1.00 94.56 190 GLY A C 1
ATOM 1488 O O . GLY A 1 190 ? 15.832 -7.761 -15.327 1.00 94.56 190 GLY A O 1
ATOM 1489 N N . ALA A 1 191 ? 14.875 -9.661 -14.637 1.00 92.94 191 ALA A N 1
ATOM 1490 C CA . ALA A 1 191 ? 16.020 -10.124 -13.858 1.00 92.94 191 ALA A CA 1
ATOM 1491 C C . ALA A 1 191 ? 17.162 -10.664 -14.742 1.00 92.94 191 ALA A C 1
ATOM 1493 O O . ALA A 1 191 ? 17.418 -11.868 -14.799 1.00 92.94 191 ALA A O 1
ATOM 1494 N N . TYR A 1 192 ? 17.868 -9.768 -15.438 1.00 90.44 192 TYR A N 1
ATOM 1495 C CA . TYR A 1 192 ? 18.977 -10.107 -16.342 1.00 90.44 192 TYR A CA 1
ATOM 1496 C C . TYR A 1 192 ? 20.070 -10.965 -15.676 1.00 90.44 192 TYR A C 1
ATOM 1498 O O . TYR A 1 192 ? 20.616 -11.887 -16.289 1.00 90.44 192 TYR A O 1
ATOM 1506 N N . ASP A 1 193 ? 20.363 -10.701 -14.402 1.00 88.81 193 ASP A N 1
ATOM 1507 C CA . ASP A 1 193 ? 21.372 -11.437 -13.632 1.00 88.81 193 ASP A CA 1
ATOM 1508 C C . ASP A 1 193 ? 20.930 -12.860 -13.258 1.00 88.81 193 ASP A C 1
ATOM 1510 O O . ASP A 1 193 ? 21.761 -13.698 -12.918 1.00 88.81 193 ASP A O 1
ATOM 1514 N N . MET A 1 194 ? 19.634 -13.165 -13.368 1.00 92.00 194 MET A N 1
ATOM 1515 C CA . MET A 1 194 ? 19.066 -14.497 -13.127 1.00 92.00 194 MET A CA 1
ATOM 1516 C C . MET A 1 194 ? 18.915 -15.323 -14.408 1.00 92.00 194 MET A C 1
ATOM 1518 O O . MET A 1 194 ? 18.274 -16.379 -14.387 1.00 92.00 194 MET A O 1
ATOM 1522 N N . ARG A 1 195 ? 19.458 -14.843 -15.532 1.00 93.38 195 ARG A N 1
ATOM 1523 C CA . ARG A 1 195 ? 19.306 -15.525 -16.814 1.00 93.38 195 ARG A CA 1
ATOM 1524 C C . ARG A 1 195 ? 19.934 -16.915 -16.819 1.00 93.38 195 ARG A C 1
ATOM 1526 O O . ARG A 1 195 ? 20.962 -17.155 -16.185 1.00 93.38 195 ARG A O 1
ATOM 1533 N N . LYS A 1 196 ? 19.310 -17.825 -17.560 1.00 91.81 196 LYS A N 1
ATOM 1534 C CA . LYS A 1 196 ? 19.784 -19.193 -17.790 1.00 91.81 196 LYS A CA 1
ATOM 1535 C C . LYS A 1 196 ? 19.679 -19.524 -19.270 1.00 91.81 196 LYS A C 1
ATOM 1537 O O . LYS A 1 196 ? 18.765 -19.039 -19.931 1.00 91.81 196 LYS A O 1
ATOM 1542 N N . ALA A 1 197 ? 20.575 -20.378 -19.750 1.00 90.12 197 ALA A N 1
ATOM 1543 C CA . ALA A 1 197 ? 20.457 -20.955 -21.079 1.00 90.12 197 ALA A CA 1
ATOM 1544 C C . ALA A 1 197 ? 19.207 -21.847 -21.159 1.00 90.12 197 ALA A C 1
ATOM 1546 O O . ALA A 1 197 ? 18.958 -22.657 -20.260 1.00 90.12 197 ALA A O 1
ATOM 1547 N N . ASP A 1 198 ? 18.422 -21.689 -22.219 1.00 86.75 198 ASP A N 1
ATOM 1548 C CA . ASP A 1 198 ? 17.321 -22.590 -22.546 1.00 86.75 198 ASP A CA 1
ATOM 1549 C C . ASP A 1 198 ? 17.806 -23.863 -23.270 1.00 86.75 198 ASP A C 1
ATOM 1551 O O . ASP A 1 198 ? 19.005 -24.122 -23.399 1.00 86.75 198 ASP A O 1
ATOM 1555 N N . ALA A 1 199 ? 16.866 -24.686 -23.747 1.00 83.75 199 ALA A N 1
ATOM 1556 C CA . ALA A 1 199 ? 17.173 -25.927 -24.464 1.00 83.75 199 ALA A CA 1
ATOM 1557 C C . ALA A 1 199 ? 17.929 -25.710 -25.792 1.00 83.75 199 ALA A C 1
ATOM 1559 O O . ALA A 1 199 ? 18.535 -26.651 -26.302 1.00 83.75 199 ALA A O 1
ATOM 1560 N N . LEU A 1 200 ? 17.893 -24.495 -26.347 1.00 84.62 200 LEU A N 1
ATOM 1561 C CA . LEU A 1 200 ? 18.592 -24.100 -27.571 1.00 84.62 200 LEU A CA 1
ATOM 1562 C C . LEU A 1 200 ? 19.923 -23.388 -27.272 1.00 84.62 200 LEU A C 1
ATOM 1564 O O . LEU A 1 200 ? 20.644 -23.024 -28.200 1.00 84.62 200 LEU A O 1
ATOM 1568 N N . GLY A 1 201 ? 20.278 -23.228 -25.992 1.00 85.00 201 GLY A N 1
ATOM 1569 C CA . GLY A 1 201 ? 21.494 -22.549 -25.555 1.00 85.00 201 GLY A CA 1
ATOM 1570 C C . GLY A 1 201 ? 21.378 -21.025 -25.532 1.00 85.00 201 GLY A C 1
ATOM 1571 O O . GLY A 1 201 ? 22.398 -20.350 -25.403 1.00 85.00 201 GLY A O 1
ATOM 1572 N N . GLU A 1 202 ? 20.172 -20.467 -25.660 1.00 88.12 202 GLU A N 1
ATOM 1573 C CA . GLU A 1 202 ? 19.962 -19.023 -25.644 1.00 88.12 202 GLU A CA 1
ATOM 1574 C C . GLU A 1 202 ? 19.712 -18.513 -24.217 1.00 88.12 202 GLU A C 1
ATOM 1576 O O . GLU A 1 202 ? 18.972 -19.121 -23.446 1.00 88.12 202 GLU A O 1
ATOM 1581 N N . ASP A 1 203 ? 20.295 -17.363 -23.865 1.00 91.50 203 ASP A N 1
ATOM 1582 C CA . ASP A 1 203 ? 20.087 -16.737 -22.556 1.00 91.50 203 ASP A CA 1
ATOM 1583 C C . ASP A 1 203 ? 18.639 -16.232 -22.405 1.00 91.50 203 ASP A C 1
ATOM 1585 O O . ASP A 1 203 ? 18.161 -15.402 -23.191 1.00 91.50 203 ASP A O 1
ATOM 1589 N N . ILE A 1 204 ? 17.964 -16.699 -21.349 1.00 93.94 204 ILE A N 1
ATOM 1590 C CA . ILE A 1 204 ? 16.603 -16.316 -20.967 1.00 93.94 204 ILE A CA 1
ATOM 1591 C C . ILE A 1 204 ? 16.592 -15.770 -19.539 1.00 93.94 204 ILE A C 1
ATOM 1593 O O . ILE A 1 204 ? 16.907 -16.491 -18.591 1.00 93.94 204 ILE A O 1
ATOM 1597 N N . ALA A 1 205 ? 16.186 -14.512 -19.371 1.00 95.50 205 ALA A N 1
ATOM 1598 C CA . ALA A 1 205 ? 15.952 -13.883 -18.074 1.00 95.50 205 ALA A CA 1
ATOM 1599 C C . ALA A 1 205 ? 14.475 -13.987 -17.664 1.00 95.50 205 ALA A C 1
ATOM 1601 O O . ALA A 1 205 ? 13.593 -13.799 -18.504 1.00 95.50 205 ALA A O 1
ATOM 1602 N N . PRO A 1 206 ? 14.164 -14.228 -16.380 1.00 95.75 206 PRO A N 1
ATOM 1603 C CA . PRO A 1 206 ? 12.788 -14.159 -15.915 1.00 95.75 206 PRO A CA 1
ATOM 1604 C C . PRO A 1 206 ? 12.296 -12.703 -15.863 1.00 95.75 206 PRO A C 1
ATOM 1606 O O . PRO A 1 206 ? 12.989 -11.809 -15.374 1.00 95.75 206 PRO A O 1
ATOM 1609 N N . ALA A 1 207 ? 11.080 -12.482 -16.357 1.00 95.88 207 ALA A N 1
ATOM 1610 C CA . ALA A 1 207 ? 10.299 -11.271 -16.151 1.00 95.88 207 ALA A CA 1
ATOM 1611 C C . ALA A 1 207 ? 9.383 -11.491 -14.944 1.00 95.88 207 ALA A C 1
ATOM 1613 O O . ALA A 1 207 ? 8.486 -12.334 -14.978 1.00 95.88 207 ALA A O 1
ATOM 1614 N N . MET A 1 208 ? 9.641 -10.767 -13.862 1.00 93.19 208 MET A N 1
ATOM 1615 C CA . MET A 1 208 ? 8.983 -10.971 -12.577 1.00 93.19 208 MET A CA 1
ATOM 1616 C C . MET A 1 208 ? 8.010 -9.836 -12.293 1.00 93.19 208 MET A C 1
ATOM 1618 O O . MET A 1 208 ? 8.418 -8.677 -12.230 1.00 93.19 208 MET A O 1
ATOM 1622 N N . GLU A 1 209 ? 6.744 -10.168 -12.065 1.00 92.00 209 GLU A N 1
ATOM 1623 C CA . GLU A 1 209 ? 5.796 -9.240 -11.455 1.00 92.00 209 GLU A CA 1
ATOM 1624 C C . GLU A 1 209 ? 6.016 -9.236 -9.935 1.00 92.00 209 GLU A C 1
ATOM 1626 O O . GLU A 1 209 ? 5.924 -10.267 -9.268 1.00 92.00 209 GLU A O 1
ATOM 1631 N N . LEU A 1 210 ? 6.320 -8.070 -9.374 1.00 89.25 210 LEU A N 1
ATOM 1632 C CA . LEU A 1 210 ? 6.624 -7.869 -7.956 1.00 89.25 210 LEU A CA 1
ATOM 1633 C C . LEU A 1 210 ? 5.382 -7.488 -7.132 1.00 89.25 210 LEU A C 1
ATOM 1635 O O . LEU A 1 210 ? 5.505 -6.922 -6.046 1.00 89.25 210 LEU A O 1
ATOM 1639 N N . GLY A 1 211 ? 4.179 -7.833 -7.607 1.00 78.44 211 GLY A N 1
ATOM 1640 C CA . GLY A 1 211 ? 2.912 -7.539 -6.925 1.00 78.44 211 GLY A CA 1
ATOM 1641 C C . GLY A 1 211 ? 2.833 -8.088 -5.493 1.00 78.44 211 GLY A C 1
ATOM 1642 O O . GLY A 1 211 ? 2.175 -7.497 -4.642 1.00 78.44 211 GLY A O 1
ATOM 1643 N N . GLY A 1 212 ? 3.576 -9.154 -5.169 1.00 78.88 212 GLY A N 1
ATOM 1644 C CA . GLY A 1 212 ? 3.664 -9.683 -3.803 1.00 78.88 212 GLY A CA 1
ATOM 1645 C C . GLY A 1 212 ? 4.121 -8.656 -2.759 1.00 78.88 212 GLY A C 1
ATOM 1646 O O . GLY A 1 212 ? 3.668 -8.721 -1.622 1.00 78.88 212 GLY A O 1
ATOM 1647 N N . LEU A 1 213 ? 4.949 -7.681 -3.145 1.00 78.50 213 LEU A N 1
ATOM 1648 C CA . LEU A 1 213 ? 5.397 -6.624 -2.240 1.00 78.50 213 LEU A CA 1
ATOM 1649 C C . LEU A 1 213 ? 4.269 -5.643 -1.881 1.00 78.50 213 LEU A C 1
ATOM 1651 O O . LEU A 1 213 ? 4.188 -5.226 -0.731 1.00 78.50 213 LEU A O 1
ATOM 1655 N N . SER A 1 214 ? 3.369 -5.327 -2.823 1.00 76.50 214 SER A N 1
ATOM 1656 C CA . SER A 1 214 ? 2.191 -4.490 -2.527 1.00 76.50 214 SER A CA 1
ATOM 1657 C C . SER A 1 214 ? 1.285 -5.153 -1.495 1.00 76.50 214 SER A C 1
ATOM 1659 O O . SER A 1 214 ? 0.898 -4.518 -0.521 1.00 76.50 214 SER A O 1
ATOM 1661 N N . ARG A 1 215 ? 1.084 -6.472 -1.613 1.00 81.38 215 ARG A N 1
ATOM 1662 C CA . ARG A 1 215 ? 0.312 -7.235 -0.629 1.00 81.38 215 ARG A CA 1
ATOM 1663 C C . ARG A 1 215 ? 0.939 -7.187 0.765 1.00 81.38 215 ARG A C 1
ATOM 1665 O O . ARG A 1 215 ? 0.210 -7.111 1.742 1.00 81.38 215 ARG A O 1
ATOM 1672 N N . ILE A 1 216 ? 2.272 -7.192 0.884 1.00 84.19 216 ILE A N 1
ATOM 1673 C CA . ILE A 1 216 ? 2.946 -7.030 2.189 1.00 84.19 216 ILE A CA 1
ATOM 1674 C C . ILE A 1 216 ? 2.615 -5.669 2.807 1.00 84.19 216 ILE A C 1
ATOM 1676 O O . ILE A 1 216 ? 2.369 -5.594 4.009 1.00 84.19 216 ILE A O 1
ATOM 1680 N N . VAL A 1 217 ? 2.599 -4.606 1.999 1.00 83.00 217 VAL A N 1
ATOM 1681 C CA . VAL A 1 217 ? 2.230 -3.260 2.459 1.00 83.00 217 VAL A CA 1
ATOM 1682 C C . VAL A 1 217 ? 0.767 -3.218 2.902 1.00 83.00 217 VAL A C 1
ATOM 1684 O O . VAL A 1 217 ? 0.487 -2.663 3.961 1.00 83.00 217 VAL A O 1
ATOM 1687 N N . ASP A 1 218 ? -0.142 -3.855 2.160 1.00 85.19 218 ASP A N 1
ATOM 1688 C CA . ASP A 1 218 ? -1.559 -3.931 2.535 1.00 85.19 218 ASP A CA 1
ATOM 1689 C C . ASP A 1 218 ? -1.757 -4.692 3.859 1.00 85.19 218 ASP A C 1
ATOM 1691 O O . ASP A 1 218 ? -2.493 -4.237 4.735 1.00 85.19 218 ASP A O 1
ATOM 1695 N N . TRP A 1 219 ? -1.039 -5.806 4.053 1.00 88.19 219 TRP A N 1
ATOM 1696 C CA . TRP A 1 219 ? -1.013 -6.531 5.327 1.00 88.19 219 TRP A CA 1
ATOM 1697 C C . TRP A 1 219 ? -0.476 -5.663 6.467 1.00 88.19 219 TRP A C 1
ATOM 1699 O O . TRP A 1 219 ? -1.105 -5.598 7.520 1.00 88.19 219 TRP A O 1
ATOM 1709 N N . LEU A 1 220 ? 0.638 -4.952 6.266 1.00 86.06 220 LEU A N 1
ATOM 1710 C CA . LEU A 1 220 ? 1.190 -4.046 7.276 1.00 86.06 220 LEU A CA 1
ATOM 1711 C C . LEU A 1 220 ? 0.194 -2.942 7.658 1.00 86.06 220 LEU A C 1
ATOM 1713 O O . LEU A 1 220 ? 0.045 -2.647 8.842 1.00 86.06 220 LEU A O 1
ATOM 1717 N N . ALA A 1 221 ? -0.503 -2.363 6.679 1.00 85.50 221 ALA A N 1
ATOM 1718 C CA . ALA A 1 221 ? -1.532 -1.358 6.923 1.00 85.50 221 ALA A CA 1
ATOM 1719 C C . ALA A 1 221 ? -2.714 -1.937 7.720 1.00 85.50 221 ALA A C 1
ATOM 1721 O O . ALA A 1 221 ? -3.168 -1.311 8.674 1.00 85.50 221 ALA A O 1
ATOM 1722 N N . ALA A 1 222 ? -3.170 -3.152 7.392 1.00 88.00 222 ALA A N 1
ATOM 1723 C CA . ALA A 1 222 ? -4.211 -3.836 8.159 1.00 88.00 222 ALA A CA 1
ATOM 1724 C C . ALA A 1 222 ? -3.773 -4.116 9.608 1.00 88.00 222 ALA A C 1
ATOM 1726 O O . ALA A 1 222 ? -4.553 -3.887 10.526 1.00 88.00 222 ALA A O 1
ATOM 1727 N N . PHE A 1 223 ? -2.515 -4.516 9.839 1.00 85.38 223 PHE A N 1
ATOM 1728 C CA . PHE A 1 223 ? -1.976 -4.658 11.198 1.00 85.38 223 PHE A CA 1
ATOM 1729 C C . PHE A 1 223 ? -1.922 -3.346 11.956 1.00 85.38 223 PHE A C 1
ATOM 1731 O O . PHE A 1 223 ? -2.300 -3.314 13.118 1.00 85.38 223 PHE A O 1
ATOM 1738 N N . GLN A 1 224 ? -1.453 -2.273 11.324 1.00 84.50 224 GLN A N 1
ATOM 1739 C CA . GLN A 1 224 ? -1.403 -0.969 11.977 1.00 84.50 224 GLN A CA 1
ATOM 1740 C C . GLN A 1 224 ? -2.803 -0.483 12.348 1.00 84.50 224 GLN A C 1
ATOM 1742 O O . GLN A 1 224 ? -2.997 -0.042 13.473 1.00 84.50 224 GLN A O 1
ATOM 1747 N N . ASN A 1 225 ? -3.787 -0.640 11.458 1.00 83.75 225 ASN A N 1
ATOM 1748 C CA . ASN A 1 225 ? -5.182 -0.307 11.753 1.00 83.75 225 ASN A CA 1
ATOM 1749 C C . ASN A 1 225 ? -5.768 -1.189 12.856 1.00 83.75 225 ASN A C 1
ATOM 1751 O O . ASN A 1 225 ? -6.555 -0.714 13.665 1.00 83.75 225 ASN A O 1
ATOM 1755 N N . PHE A 1 226 ? -5.377 -2.459 12.913 1.00 83.62 226 PHE A N 1
ATOM 1756 C CA . PHE A 1 226 ? -5.807 -3.357 13.971 1.00 83.62 226 PHE A CA 1
ATOM 1757 C C . PHE A 1 226 ? -5.188 -2.992 15.328 1.00 83.62 226 PHE A C 1
ATOM 1759 O O . PHE A 1 226 ? -5.901 -2.884 16.320 1.00 83.62 226 PHE A O 1
ATOM 1766 N N . GLU A 1 227 ? -3.878 -2.749 15.376 1.00 76.88 227 GLU A N 1
ATOM 1767 C CA . GLU A 1 227 ? -3.164 -2.331 16.590 1.00 76.88 227 GLU A CA 1
ATOM 1768 C C . GLU A 1 227 ? -3.618 -0.950 17.070 1.00 76.88 227 GLU A C 1
ATOM 1770 O O . GLU A 1 227 ? -3.712 -0.707 18.274 1.00 76.88 227 GLU A O 1
ATOM 1775 N N . TRP A 1 228 ? -3.911 -0.041 16.137 1.00 72.62 228 TRP A N 1
ATOM 1776 C CA . TRP A 1 228 ? -4.485 1.254 16.454 1.00 72.62 228 TRP A CA 1
ATOM 1777 C C . TRP A 1 228 ? -5.953 1.092 16.779 1.00 72.62 228 TRP A C 1
ATOM 1779 O O . TRP A 1 228 ? -6.283 1.088 17.940 1.00 72.62 228 TRP A O 1
ATOM 1789 N N . ASP A 1 229 ? -6.870 0.866 15.860 1.00 73.44 229 ASP A N 1
ATOM 1790 C CA . ASP A 1 229 ? -8.295 1.039 16.157 1.00 73.44 229 ASP A CA 1
ATOM 1791 C C . ASP A 1 229 ? -9.000 -0.208 16.717 1.00 73.44 229 ASP A C 1
ATOM 1793 O O . ASP A 1 229 ? -10.184 -0.137 17.059 1.00 73.44 229 ASP A O 1
ATOM 1797 N N . GLY A 1 230 ? -8.289 -1.334 16.852 1.00 75.44 230 GLY A N 1
ATOM 1798 C CA . GLY A 1 230 ? -8.876 -2.645 17.155 1.00 75.44 230 GLY A CA 1
ATOM 1799 C C . GLY A 1 230 ? -9.622 -3.256 15.965 1.00 75.44 230 GLY A C 1
ATOM 1800 O O . GLY A 1 230 ? -10.223 -4.318 16.100 1.00 75.44 230 GLY A O 1
ATOM 1801 N N . ASP A 1 231 ? -9.595 -2.597 14.802 1.00 83.81 231 ASP A N 1
ATOM 1802 C CA . ASP A 1 231 ? -10.357 -2.998 13.625 1.00 83.81 231 ASP A CA 1
ATOM 1803 C C . ASP A 1 231 ? -9.634 -4.103 12.849 1.00 83.81 231 ASP A C 1
ATOM 1805 O O . ASP A 1 231 ? -8.662 -3.873 12.130 1.00 83.81 231 ASP A O 1
ATOM 1809 N N . TYR A 1 232 ? -10.137 -5.325 12.989 1.00 88.06 232 TYR A N 1
ATOM 1810 C CA . TYR A 1 232 ? -9.656 -6.501 12.268 1.00 88.06 232 TYR A CA 1
ATOM 1811 C C . TYR A 1 232 ? -10.417 -6.762 10.957 1.00 88.06 232 TYR A C 1
ATOM 1813 O O . TYR A 1 232 ? -10.103 -7.720 10.246 1.00 88.06 232 TYR A O 1
ATOM 1821 N N . SER A 1 233 ? -11.399 -5.930 10.589 1.00 90.31 233 SER A N 1
ATOM 1822 C CA . SER A 1 233 ? -12.169 -6.117 9.352 1.00 90.31 233 SER A CA 1
ATOM 1823 C C . SER A 1 233 ? -11.300 -5.987 8.094 1.00 90.31 233 SER A C 1
ATOM 1825 O O . SER A 1 233 ? -11.567 -6.645 7.085 1.00 90.31 233 SER A O 1
ATOM 1827 N N . GLY A 1 234 ? -10.209 -5.213 8.169 1.00 89.25 234 GLY A N 1
ATOM 1828 C CA . GLY A 1 234 ? -9.242 -5.032 7.083 1.00 89.25 234 GLY A CA 1
ATOM 1829 C C . GLY A 1 234 ? -8.564 -6.328 6.622 1.00 89.25 234 GLY A C 1
ATOM 1830 O O . GLY A 1 234 ? -8.151 -6.423 5.466 1.00 89.25 234 GLY A O 1
ATOM 1831 N N . PHE A 1 235 ? -8.505 -7.356 7.475 1.00 90.06 235 PHE A N 1
ATOM 1832 C CA . PHE A 1 235 ? -7.931 -8.651 7.108 1.00 90.06 235 PHE A CA 1
ATOM 1833 C C . PHE A 1 235 ? -8.833 -9.479 6.190 1.00 90.06 235 PHE A C 1
ATOM 1835 O O . PHE A 1 235 ? -8.319 -10.338 5.478 1.00 90.06 235 PHE A O 1
ATOM 1842 N N . ALA A 1 236 ? -10.147 -9.227 6.150 1.00 91.19 236 ALA A N 1
ATOM 1843 C CA . ALA A 1 236 ? -11.084 -10.031 5.361 1.00 91.19 236 ALA A CA 1
ATOM 1844 C C . ALA A 1 236 ? -10.685 -10.080 3.874 1.00 91.19 236 ALA A C 1
ATOM 1846 O O . ALA A 1 236 ? -10.461 -11.155 3.319 1.00 91.19 236 ALA A O 1
ATOM 1847 N N . LEU A 1 237 ? -10.475 -8.915 3.252 1.00 88.62 237 LEU A N 1
ATOM 1848 C CA . LEU A 1 237 ? -10.080 -8.838 1.841 1.00 88.62 237 LEU A CA 1
ATOM 1849 C C . LEU A 1 237 ? -8.715 -9.496 1.579 1.00 88.62 237 LEU A C 1
ATOM 1851 O O . LEU A 1 237 ? -8.507 -10.097 0.527 1.00 88.62 237 LEU A O 1
ATOM 1855 N N . LEU A 1 238 ? -7.783 -9.393 2.528 1.00 88.88 238 LEU A N 1
ATOM 1856 C CA . LEU A 1 238 ? -6.440 -9.966 2.400 1.00 88.88 238 LEU A CA 1
ATOM 1857 C C . LEU A 1 238 ? -6.461 -11.494 2.486 1.00 88.88 238 LEU A C 1
ATOM 1859 O O . LEU A 1 238 ? -5.759 -12.167 1.733 1.00 88.88 238 LEU A O 1
ATOM 1863 N N . LEU A 1 239 ? -7.310 -12.043 3.353 1.00 88.75 239 LEU A N 1
ATOM 1864 C CA . LEU A 1 239 ? -7.541 -13.480 3.466 1.00 88.75 239 LEU A CA 1
ATOM 1865 C C . LEU A 1 239 ? -8.199 -14.038 2.199 1.00 88.75 239 LEU A C 1
ATOM 1867 O O . LEU A 1 239 ? -7.784 -15.092 1.718 1.00 88.75 239 LEU A O 1
ATOM 1871 N N . GLU A 1 240 ? -9.170 -13.323 1.621 1.00 89.12 240 GLU A N 1
ATOM 1872 C CA . GLU A 1 240 ? -9.771 -13.689 0.328 1.00 89.12 240 GLU A CA 1
ATOM 1873 C C . GLU A 1 240 ? -8.713 -13.778 -0.780 1.00 89.12 240 GLU A C 1
ATOM 1875 O O . GLU A 1 240 ? -8.682 -14.739 -1.551 1.00 89.12 240 GLU A O 1
ATOM 1880 N N . GLN A 1 241 ? -7.797 -12.807 -0.832 1.00 85.81 241 GLN A N 1
ATOM 1881 C CA . GLN A 1 241 ? -6.695 -12.787 -1.801 1.00 85.81 241 GLN A CA 1
ATOM 1882 C C . GLN A 1 241 ? -5.676 -13.918 -1.598 1.00 85.81 241 GLN A C 1
ATOM 1884 O O . GLN A 1 241 ? -5.027 -14.331 -2.562 1.00 85.81 241 GLN A O 1
ATOM 1889 N N . ASP A 1 242 ? -5.535 -14.425 -0.372 1.00 85.00 242 ASP A N 1
ATOM 1890 C CA . ASP A 1 242 ? -4.703 -15.587 -0.038 1.00 85.00 242 ASP A CA 1
ATOM 1891 C C . ASP A 1 242 ? -5.464 -16.927 -0.169 1.00 85.00 242 ASP A C 1
ATOM 1893 O O . ASP A 1 242 ? -4.920 -17.990 0.136 1.00 85.00 242 ASP A O 1
ATOM 1897 N N . GLY A 1 243 ? -6.695 -16.901 -0.699 1.00 86.25 243 GLY A N 1
ATOM 1898 C CA . GLY A 1 243 ? -7.467 -18.090 -1.068 1.00 86.25 243 GLY A CA 1
ATOM 1899 C C . GLY A 1 243 ? -8.440 -18.592 0.000 1.00 86.25 243 GLY A C 1
ATOM 1900 O O . GLY A 1 243 ? -8.968 -19.697 -0.138 1.00 86.25 243 GLY A O 1
ATOM 1901 N N . ILE A 1 244 ? -8.696 -17.813 1.055 1.00 87.88 244 ILE A N 1
ATOM 1902 C CA . ILE A 1 244 ? -9.783 -18.100 1.995 1.00 87.88 244 ILE A CA 1
ATOM 1903 C C . ILE A 1 244 ? -11.125 -17.777 1.335 1.00 87.88 244 ILE A C 1
ATOM 1905 O O . ILE A 1 244 ? -11.281 -16.779 0.638 1.00 87.88 244 ILE A O 1
ATOM 1909 N N . GLU A 1 245 ? -12.113 -18.643 1.548 1.00 91.25 245 GLU A N 1
ATOM 1910 C CA . GLU A 1 245 ? -13.456 -18.469 0.999 1.00 91.25 245 GLU A CA 1
ATOM 1911 C C . GLU A 1 245 ? -14.081 -17.167 1.519 1.00 91.25 245 GLU A C 1
ATOM 1913 O O . GLU A 1 245 ? -14.024 -16.879 2.716 1.00 91.25 245 GLU A O 1
ATOM 1918 N N . LYS A 1 246 ? -14.714 -16.405 0.620 1.00 93.06 246 LYS A N 1
ATOM 1919 C CA . LYS A 1 246 ? -15.317 -15.099 0.920 1.00 93.06 246 LYS A CA 1
ATOM 1920 C C . LYS A 1 246 ? -16.254 -15.125 2.127 1.00 93.06 246 LYS A C 1
ATOM 1922 O O . LYS A 1 246 ? -16.198 -14.230 2.960 1.00 93.06 246 LYS A O 1
ATOM 1927 N N . ASP A 1 247 ? -17.068 -16.167 2.255 1.00 93.31 247 ASP A N 1
ATOM 1928 C CA . ASP A 1 247 ? -18.005 -16.297 3.375 1.00 93.31 247 ASP A CA 1
ATOM 1929 C C . ASP A 1 247 ? -17.282 -16.474 4.720 1.00 93.31 247 ASP A C 1
ATOM 1931 O O . ASP A 1 247 ? -17.760 -15.997 5.744 1.00 93.31 247 ASP A O 1
ATOM 1935 N N . ILE A 1 248 ? -16.111 -17.123 4.729 1.00 91.00 248 ILE A N 1
ATOM 1936 C CA . ILE A 1 248 ? -15.295 -17.283 5.939 1.00 91.00 248 ILE A CA 1
ATOM 1937 C C . ILE A 1 248 ? -14.596 -15.971 6.268 1.00 91.00 248 ILE A C 1
ATOM 1939 O O . ILE A 1 248 ? -14.662 -15.518 7.405 1.00 91.00 248 ILE A O 1
ATOM 1943 N N . ALA A 1 249 ? -13.941 -15.351 5.286 1.00 91.25 249 ALA A N 1
ATOM 1944 C CA . ALA A 1 249 ? -13.269 -14.072 5.483 1.00 91.25 249 ALA A CA 1
ATOM 1945 C C . ALA A 1 249 ? -14.252 -12.970 5.925 1.00 91.25 249 ALA A C 1
ATOM 1947 O O . ALA A 1 249 ? -13.934 -12.172 6.807 1.00 91.25 249 ALA A O 1
ATOM 1948 N N . GLY A 1 250 ? -15.475 -12.987 5.386 1.00 94.00 250 GLY A N 1
ATOM 1949 C CA . GLY A 1 250 ? -16.562 -12.076 5.737 1.00 94.00 250 GLY A CA 1
ATOM 1950 C C . GLY A 1 250 ? -16.990 -12.134 7.205 1.00 94.00 250 GLY A C 1
ATOM 1951 O O . GLY A 1 250 ? -17.469 -11.129 7.723 1.00 94.00 250 GLY A O 1
ATOM 1952 N N . LEU A 1 251 ? -16.738 -13.238 7.923 1.00 94.06 251 LEU A N 1
ATOM 1953 C CA . LEU A 1 251 ? -17.014 -13.328 9.364 1.00 94.06 251 LEU A CA 1
ATOM 1954 C C . LEU A 1 251 ? -16.254 -12.273 10.175 1.00 94.06 251 LEU A C 1
ATOM 1956 O O . LEU A 1 251 ? -16.766 -11.815 11.191 1.00 94.06 251 LEU A O 1
ATOM 1960 N N . LEU A 1 252 ? -15.064 -11.856 9.729 1.00 92.50 252 LEU A N 1
ATOM 1961 C CA . LEU A 1 252 ? -14.326 -10.770 10.380 1.00 92.50 252 LEU A CA 1
ATOM 1962 C C . LEU A 1 252 ? -15.014 -9.415 10.199 1.00 92.50 252 LEU A C 1
ATOM 1964 O O . LEU A 1 252 ? -14.982 -8.590 11.107 1.00 92.50 252 LEU A O 1
ATOM 1968 N N . HIS A 1 253 ? -15.660 -9.190 9.054 1.00 93.50 253 HIS A N 1
ATOM 1969 C CA . HIS A 1 253 ? -16.422 -7.968 8.815 1.00 93.50 253 HIS A CA 1
ATOM 1970 C C . HIS A 1 253 ? -17.672 -7.919 9.701 1.00 93.50 253 HIS A C 1
ATOM 1972 O O . HIS A 1 253 ? -17.906 -6.920 10.378 1.00 93.50 253 HIS A O 1
ATOM 1978 N N . GLU A 1 254 ? -18.422 -9.022 9.758 1.00 94.00 254 GLU A N 1
ATOM 1979 C CA . GLU A 1 254 ? -19.616 -9.140 10.605 1.00 94.00 254 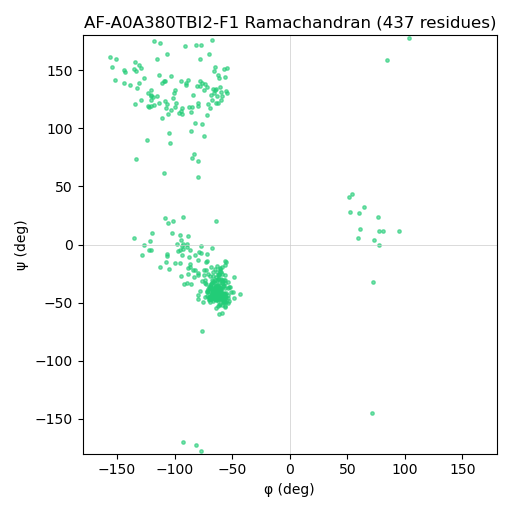GLU A CA 1
ATOM 1980 C C . GLU A 1 254 ? -19.270 -9.033 12.097 1.00 94.00 254 GLU A C 1
ATOM 1982 O O . GLU A 1 254 ? -19.950 -8.338 12.850 1.00 94.00 254 GLU A O 1
ATOM 1987 N N . ALA A 1 255 ? -18.169 -9.655 12.530 1.00 92.25 255 ALA A N 1
ATOM 1988 C CA . ALA A 1 255 ? -17.699 -9.554 13.907 1.00 92.25 255 ALA A CA 1
ATOM 1989 C C . ALA A 1 255 ? -17.324 -8.111 14.290 1.00 92.25 255 ALA A C 1
ATOM 1991 O O . ALA A 1 255 ? -17.808 -7.604 15.303 1.00 92.25 255 ALA A O 1
ATOM 1992 N N . ALA A 1 256 ? -16.540 -7.421 13.454 1.00 90.44 256 ALA A N 1
ATOM 1993 C CA . ALA A 1 256 ? -16.165 -6.028 13.695 1.00 90.44 256 ALA A CA 1
ATOM 1994 C C . ALA A 1 256 ? -17.390 -5.095 13.680 1.00 90.44 256 ALA A C 1
ATOM 1996 O O . ALA A 1 256 ? -17.486 -4.159 14.477 1.00 90.44 256 ALA A O 1
ATOM 1997 N N . TYR A 1 257 ? -18.360 -5.350 12.798 1.00 91.44 257 TYR A N 1
ATOM 1998 C CA . TYR A 1 257 ? -19.624 -4.616 12.771 1.00 91.44 257 TYR A CA 1
ATOM 1999 C C . TYR A 1 257 ? -20.420 -4.806 14.072 1.00 91.44 257 TYR A C 1
ATOM 2001 O O . TYR A 1 257 ? -20.854 -3.821 14.673 1.00 91.44 257 TYR A O 1
ATOM 2009 N N . ALA A 1 258 ? -20.547 -6.044 14.553 1.00 89.81 258 ALA A N 1
ATOM 2010 C CA . ALA A 1 258 ? -21.217 -6.351 15.812 1.00 89.81 258 ALA A CA 1
ATOM 2011 C C . ALA A 1 258 ? -20.524 -5.689 17.021 1.00 89.81 258 ALA A C 1
ATOM 2013 O O . ALA A 1 258 ? -21.206 -5.115 17.872 1.00 89.81 258 ALA A O 1
ATOM 2014 N N . GLU A 1 259 ? -19.185 -5.669 17.078 1.00 85.94 259 GLU A N 1
ATOM 2015 C CA . GLU A 1 259 ? -18.443 -4.951 18.132 1.00 85.94 259 GLU A CA 1
ATOM 2016 C C . GLU A 1 259 ? -18.703 -3.445 18.114 1.00 85.94 259 GLU A C 1
ATOM 2018 O O . GLU A 1 259 ? -18.924 -2.849 19.170 1.00 85.94 259 GLU A O 1
ATOM 2023 N N . ASN A 1 260 ? -18.753 -2.832 16.929 1.00 84.12 260 ASN A N 1
ATOM 2024 C CA . ASN A 1 260 ? -19.079 -1.411 16.787 1.00 84.12 260 ASN A CA 1
ATOM 2025 C C . ASN A 1 260 ? -20.499 -1.078 17.277 1.00 84.12 260 ASN A C 1
ATOM 2027 O O . ASN A 1 260 ? -20.739 0.029 17.758 1.00 84.12 260 ASN A O 1
ATOM 2031 N N . LEU A 1 261 ? -21.434 -2.029 17.188 1.00 83.69 261 LEU A N 1
ATOM 2032 C CA . LEU A 1 261 ? -22.780 -1.907 17.759 1.00 83.69 261 LEU A CA 1
ATOM 2033 C C . LEU A 1 261 ? -22.841 -2.237 19.262 1.00 83.69 261 LEU A C 1
ATOM 2035 O O . LEU A 1 261 ? -23.877 -2.023 19.893 1.00 83.69 261 LEU A O 1
ATOM 2039 N N . GLY A 1 262 ? -21.757 -2.755 19.844 1.00 78.94 262 GLY A N 1
ATOM 2040 C CA . GLY A 1 262 ? -21.716 -3.256 21.217 1.00 78.94 262 GLY A CA 1
ATOM 2041 C C . GLY A 1 262 ? -22.350 -4.642 21.405 1.00 78.94 262 GLY A C 1
ATOM 2042 O O . GLY A 1 262 ? -22.544 -5.068 22.546 1.00 78.94 262 GLY A O 1
ATOM 2043 N N . ASP A 1 263 ? -22.662 -5.359 20.320 1.00 84.69 263 ASP A N 1
ATOM 2044 C CA . ASP A 1 263 ? -23.145 -6.744 20.353 1.00 84.69 263 ASP A CA 1
ATOM 2045 C C . ASP A 1 263 ? -21.964 -7.725 20.408 1.00 84.69 263 ASP A C 1
ATOM 2047 O O . ASP A 1 263 ? -21.589 -8.397 19.444 1.00 84.69 263 ASP A O 1
ATOM 2051 N N . PHE A 1 264 ? -21.345 -7.804 21.586 1.00 83.38 264 PHE A N 1
ATOM 2052 C CA . PHE A 1 264 ? -20.190 -8.675 21.806 1.00 83.38 264 PHE A CA 1
ATOM 2053 C C . PHE A 1 264 ? -20.533 -10.163 21.715 1.00 83.38 264 PHE A C 1
ATOM 2055 O O . PHE A 1 264 ? -19.646 -10.973 21.450 1.00 83.38 264 PHE A O 1
ATOM 2062 N N . GLU A 1 265 ? -21.789 -10.554 21.936 1.00 83.81 265 GLU A N 1
ATOM 2063 C CA . GLU A 1 265 ? -22.201 -11.954 21.822 1.00 83.81 265 GLU A CA 1
ATOM 2064 C C . GLU A 1 265 ? -22.155 -12.401 20.361 1.00 83.81 265 GLU A C 1
ATOM 2066 O O . GLU A 1 265 ? -21.504 -13.402 20.047 1.00 83.81 265 GLU A O 1
ATOM 2071 N N . GLN A 1 266 ? -22.747 -11.609 19.466 1.00 88.69 266 GLN A N 1
ATOM 2072 C CA . GLN A 1 266 ? -22.702 -11.866 18.031 1.00 88.69 266 GLN A CA 1
ATOM 2073 C C . GLN A 1 266 ? -21.273 -11.775 17.480 1.00 88.69 266 GLN A C 1
ATOM 2075 O O . GLN A 1 266 ? -20.846 -12.676 16.755 1.00 88.69 266 GLN A O 1
ATOM 2080 N N . ALA A 1 267 ? -20.493 -10.773 17.901 1.00 89.50 267 ALA A N 1
ATOM 2081 C CA . ALA A 1 267 ? -19.083 -10.675 17.525 1.00 89.50 267 ALA A CA 1
ATOM 2082 C C . ALA A 1 267 ? -18.297 -11.944 17.894 1.00 89.50 267 ALA A C 1
ATOM 2084 O O . ALA A 1 267 ? -17.583 -12.510 17.069 1.00 89.50 267 ALA A O 1
ATOM 2085 N N . THR A 1 268 ? -18.494 -12.456 19.114 1.00 87.12 268 THR A N 1
ATOM 2086 C CA . THR A 1 268 ? -17.862 -13.708 19.568 1.00 87.12 268 THR A CA 1
ATOM 2087 C C . THR A 1 268 ? -18.247 -14.886 18.697 1.00 87.12 268 THR A C 1
ATOM 2089 O O . THR A 1 268 ? -17.387 -15.685 18.339 1.00 87.12 268 THR A O 1
ATOM 2092 N N . ALA A 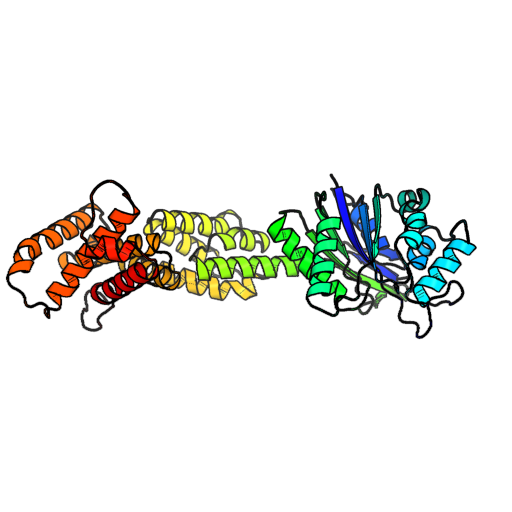1 269 ? -19.537 -15.016 18.381 1.00 90.44 269 ALA A N 1
ATOM 2093 C CA . ALA A 1 269 ? -20.031 -16.122 17.577 1.00 90.44 269 ALA A CA 1
ATOM 2094 C C . ALA A 1 269 ? -19.338 -16.144 16.207 1.00 90.44 269 ALA A C 1
ATOM 2096 O O . ALA A 1 269 ? -18.834 -17.191 15.796 1.00 90.44 269 ALA A O 1
ATOM 2097 N N . HIS A 1 270 ? -19.220 -14.984 15.557 1.00 93.31 270 HIS A N 1
ATOM 2098 C CA . HIS A 1 270 ? -18.513 -14.848 14.286 1.00 93.31 270 HIS A CA 1
ATOM 2099 C C . HIS A 1 270 ? -17.009 -15.136 14.408 1.00 93.31 270 HIS A C 1
ATOM 2101 O O . HIS A 1 270 ? -16.474 -15.876 13.582 1.00 93.31 270 HIS A O 1
ATOM 2107 N N . LEU A 1 271 ? -16.332 -14.648 15.455 1.00 90.44 271 LEU A N 1
ATOM 2108 C CA . LEU A 1 271 ? -14.907 -14.928 15.688 1.00 90.44 271 LEU A CA 1
ATOM 2109 C C . LEU A 1 271 ? -14.629 -16.414 15.969 1.00 90.44 271 LEU A C 1
ATOM 2111 O O . LEU A 1 271 ? -13.667 -16.974 15.440 1.00 90.44 271 LEU A O 1
ATOM 2115 N N . ILE A 1 272 ? -15.478 -17.083 16.757 1.00 88.69 272 ILE A N 1
ATOM 2116 C CA . ILE A 1 272 ? -15.374 -18.529 17.015 1.00 88.69 272 ILE A CA 1
ATOM 2117 C C . ILE A 1 272 ? -15.612 -19.314 15.726 1.00 88.69 272 ILE A C 1
ATOM 2119 O O . ILE A 1 272 ? -14.865 -20.251 15.427 1.00 88.69 272 ILE A O 1
ATOM 2123 N N . GLN A 1 273 ? -16.635 -18.942 14.952 1.00 91.12 273 GLN A N 1
ATOM 2124 C CA . GLN A 1 273 ? -16.926 -19.572 13.667 1.00 91.12 273 GLN A CA 1
ATOM 2125 C C . GLN A 1 273 ? -15.744 -19.417 12.704 1.00 91.12 273 GLN A C 1
ATOM 2127 O O . GLN A 1 273 ? -15.334 -20.396 12.081 1.00 91.12 273 GLN A O 1
ATOM 2132 N N . PHE A 1 274 ? -15.151 -18.224 12.642 1.00 90.56 274 PHE A N 1
ATOM 2133 C CA . PHE A 1 274 ? -13.972 -17.931 11.835 1.00 90.56 274 PHE A CA 1
ATOM 2134 C C . PHE A 1 274 ? -12.766 -18.781 12.252 1.00 90.56 274 PHE A C 1
ATOM 2136 O O . PHE A 1 274 ? -12.189 -19.490 11.426 1.00 90.56 274 PHE A O 1
ATOM 2143 N N . GLY A 1 275 ? -12.423 -18.782 13.545 1.00 86.88 275 GLY A N 1
ATOM 2144 C CA . GLY A 1 275 ? -11.311 -19.573 14.076 1.00 86.88 275 GLY A CA 1
ATOM 2145 C C . GLY A 1 275 ? -11.499 -21.078 13.865 1.00 86.88 275 GLY A C 1
ATOM 2146 O O . GLY A 1 275 ? -10.554 -21.778 13.503 1.00 86.88 275 GLY A O 1
ATOM 2147 N N . THR A 1 276 ? -12.730 -21.576 14.011 1.00 87.25 276 THR A N 1
ATOM 2148 C CA . THR A 1 276 ? -13.069 -22.982 13.740 1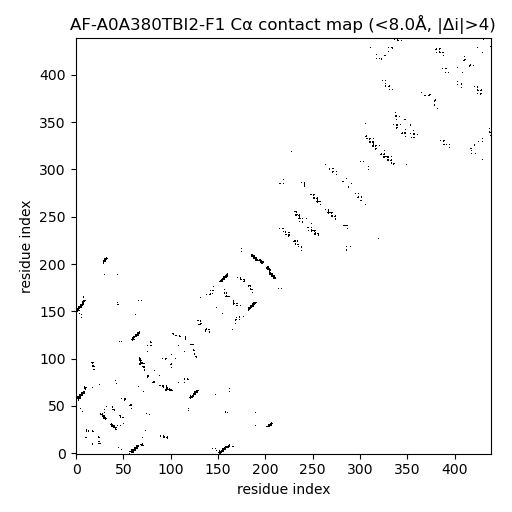.00 87.25 276 THR A CA 1
ATOM 2149 C C . THR A 1 276 ? -12.902 -23.317 12.261 1.00 87.25 276 THR A C 1
ATOM 2151 O O . THR A 1 276 ? -12.334 -24.355 11.932 1.00 87.25 276 THR A O 1
ATOM 2154 N N . ALA A 1 277 ? -13.354 -22.434 11.368 1.00 86.69 277 ALA A N 1
ATOM 2155 C CA . ALA A 1 277 ? -13.258 -22.632 9.927 1.00 86.69 277 ALA A CA 1
ATOM 2156 C C . ALA A 1 277 ? -11.805 -22.626 9.423 1.00 86.69 277 ALA A C 1
ATOM 2158 O O . ALA A 1 277 ? -11.489 -23.341 8.471 1.00 86.69 277 ALA A O 1
ATOM 2159 N N . LEU A 1 278 ? -10.920 -21.861 10.071 1.00 82.50 278 LEU A N 1
ATOM 2160 C CA . LEU A 1 278 ? -9.485 -21.842 9.776 1.00 82.50 278 LEU A CA 1
ATOM 2161 C C . LEU A 1 278 ? -8.696 -22.983 10.429 1.00 82.50 278 LEU A C 1
ATOM 2163 O O . LEU A 1 278 ? -7.611 -23.318 9.952 1.00 82.50 278 LEU A O 1
ATOM 2167 N N . SER A 1 279 ? -9.214 -23.591 11.497 1.00 78.12 279 SER A N 1
ATOM 2168 C CA . SER A 1 279 ? -8.511 -24.651 12.219 1.00 78.12 279 SER A CA 1
ATOM 2169 C C . SER A 1 279 ? -8.189 -25.839 11.305 1.00 78.12 279 SER A C 1
ATOM 2171 O O . SER A 1 279 ? -9.052 -26.366 10.604 1.00 78.12 279 SER A O 1
ATOM 2173 N N . GLY A 1 280 ? -6.920 -26.252 11.285 1.00 69.31 280 GLY A N 1
ATOM 2174 C CA . GLY A 1 280 ? -6.438 -27.345 10.435 1.00 69.31 280 GLY A CA 1
ATOM 2175 C C . GLY A 1 280 ? -6.217 -26.980 8.961 1.00 69.31 280 GLY A C 1
ATOM 2176 O O . GLY A 1 280 ? -5.772 -27.840 8.200 1.00 69.31 280 GLY A O 1
ATOM 2177 N N . ARG A 1 281 ? -6.468 -25.730 8.541 1.00 74.75 281 ARG A N 1
ATOM 2178 C CA . ARG A 1 281 ? -6.102 -25.252 7.199 1.00 74.75 281 ARG A CA 1
ATOM 2179 C C . ARG A 1 281 ? -4.646 -24.786 7.194 1.00 74.75 281 ARG A C 1
ATOM 2181 O O . ARG A 1 281 ? -4.245 -23.956 8.005 1.00 74.75 281 ARG A O 1
ATOM 2188 N N . THR A 1 282 ? -3.846 -25.278 6.250 1.00 65.00 282 THR A N 1
ATOM 2189 C CA . THR A 1 282 ? -2.557 -24.647 5.942 1.00 65.00 282 THR A CA 1
ATOM 2190 C C . THR A 1 282 ? -2.837 -23.396 5.126 1.00 65.00 282 THR A C 1
ATOM 2192 O O . THR A 1 282 ? -3.152 -23.494 3.941 1.00 65.00 282 THR A O 1
ATOM 2195 N N . VAL A 1 283 ? -2.748 -22.223 5.752 1.00 67.50 283 VAL A N 1
ATOM 2196 C CA . VAL A 1 283 ? -2.874 -20.966 5.015 1.00 67.50 283 VAL A CA 1
ATOM 2197 C C . VAL A 1 283 ? -1.505 -20.589 4.460 1.00 67.50 283 VAL A C 1
ATOM 2199 O O . VAL A 1 283 ? -0.550 -20.379 5.207 1.00 67.50 283 VAL A O 1
ATOM 2202 N N . GLY A 1 284 ? -1.386 -20.602 3.133 1.00 69.19 284 GLY A N 1
ATOM 2203 C CA . GLY A 1 284 ? -0.173 -20.182 2.438 1.00 69.19 284 GLY A CA 1
ATOM 2204 C C . GLY A 1 284 ? -0.037 -18.659 2.386 1.00 69.19 284 GLY A C 1
ATOM 2205 O O . GLY A 1 284 ? -0.873 -17.918 2.896 1.00 69.19 284 GLY A O 1
ATOM 2206 N N . GLY A 1 285 ? 1.020 -18.183 1.731 1.00 75.06 285 GLY A N 1
ATOM 2207 C CA . GLY A 1 285 ? 1.179 -16.758 1.442 1.00 75.06 285 GLY A CA 1
ATOM 2208 C C . GLY A 1 285 ? 1.500 -15.906 2.671 1.00 75.06 285 GLY A C 1
ATOM 2209 O O . GLY A 1 285 ? 2.246 -16.324 3.558 1.00 75.06 285 GLY A O 1
ATOM 2210 N N . LEU A 1 286 ? 0.975 -14.681 2.687 1.00 76.06 286 LEU A N 1
ATOM 2211 C CA . LEU A 1 286 ? 1.249 -13.697 3.737 1.00 76.06 286 LEU A CA 1
ATOM 2212 C C . LEU A 1 286 ? 0.418 -13.953 4.991 1.00 76.06 286 LEU A C 1
ATOM 2214 O O . LEU A 1 286 ? 0.886 -13.679 6.094 1.00 76.06 286 LEU A O 1
ATOM 2218 N N . THR A 1 287 ? -0.738 -14.595 4.846 1.00 76.25 287 THR A N 1
ATOM 2219 C CA . THR A 1 287 ? -1.497 -15.106 5.987 1.00 76.25 287 THR A CA 1
ATOM 2220 C C . THR A 1 287 ? -0.668 -16.080 6.826 1.00 76.25 287 THR A C 1
ATOM 2222 O O . THR A 1 287 ? -0.778 -16.077 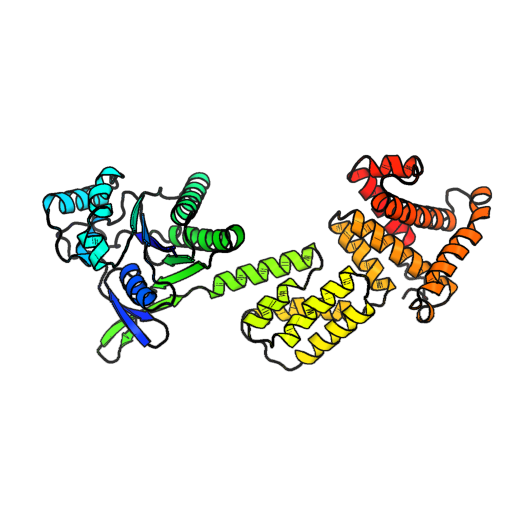8.043 1.00 76.25 287 THR A O 1
ATOM 2225 N N . GLY A 1 288 ? 0.221 -16.880 6.230 1.00 74.31 288 GLY A N 1
ATOM 2226 C CA . GLY A 1 288 ? 1.127 -17.735 7.007 1.00 74.31 288 GLY A CA 1
ATOM 2227 C C . GLY A 1 288 ? 2.167 -16.950 7.822 1.00 74.31 288 GLY A C 1
ATOM 2228 O O . GLY A 1 288 ? 2.571 -17.390 8.895 1.00 74.31 288 GLY A O 1
ATOM 2229 N N . LEU A 1 289 ? 2.589 -15.780 7.330 1.00 72.94 289 LEU A N 1
ATOM 2230 C CA . LEU A 1 289 ? 3.569 -14.923 8.004 1.00 72.94 289 LEU A CA 1
ATOM 2231 C C . LEU A 1 289 ? 2.941 -14.141 9.159 1.00 72.94 289 LEU A C 1
ATOM 2233 O O . LEU A 1 289 ? 3.555 -13.984 10.211 1.00 72.94 289 LEU A O 1
ATOM 2237 N N . PHE A 1 290 ? 1.722 -13.655 8.950 1.00 72.00 290 PHE A N 1
ATOM 2238 C CA . PHE A 1 290 ? 1.085 -12.708 9.851 1.00 72.00 290 PHE A CA 1
ATOM 2239 C C . PHE A 1 290 ? -0.139 -13.257 10.601 1.00 72.00 290 PHE A C 1
ATOM 2241 O O . PHE A 1 290 ? -0.542 -12.732 11.638 1.00 72.00 290 PHE A O 1
ATOM 2248 N N . GLY A 1 291 ? -0.736 -14.334 10.103 1.00 70.88 291 GLY A N 1
ATOM 2249 C CA . GLY A 1 291 ? -2.003 -14.870 10.588 1.00 70.88 291 GLY A CA 1
ATOM 2250 C C . GLY A 1 291 ? -1.939 -15.382 12.018 1.00 70.88 291 GLY A C 1
ATOM 2251 O O . GLY A 1 291 ? -2.926 -15.247 12.724 1.00 70.88 291 GLY A O 1
ATOM 2252 N N . ASN A 1 292 ? -0.795 -15.889 12.488 1.00 73.19 292 ASN A N 1
ATOM 2253 C CA . ASN A 1 292 ? -0.671 -16.357 13.874 1.00 73.19 292 ASN A CA 1
ATOM 2254 C C . ASN A 1 292 ? -0.869 -15.219 14.881 1.00 73.19 292 ASN A C 1
ATOM 2256 O O . ASN A 1 292 ? -1.652 -15.366 15.809 1.00 73.19 292 ASN A O 1
ATOM 2260 N N . GLN A 1 293 ? -0.236 -14.062 14.665 1.00 74.75 293 GLN A N 1
ATOM 2261 C CA . GLN A 1 293 ? -0.389 -12.917 15.567 1.00 74.75 293 GLN A CA 1
ATOM 2262 C C . GLN A 1 293 ? -1.836 -12.402 15.574 1.00 74.75 293 GLN A C 1
ATOM 2264 O O . GLN A 1 293 ? -2.396 -12.135 16.636 1.00 74.75 293 GLN A O 1
ATOM 2269 N N . MET A 1 294 ? -2.461 -12.319 14.394 1.00 80.25 294 MET A N 1
ATOM 2270 C CA . MET A 1 294 ? -3.878 -11.969 14.270 1.00 80.25 294 MET A CA 1
ATOM 2271 C C . MET A 1 294 ? -4.762 -12.986 15.009 1.00 80.25 294 MET A C 1
ATOM 2273 O O . MET A 1 294 ? -5.587 -12.600 15.832 1.00 80.25 294 MET A O 1
ATOM 2277 N N . LEU A 1 295 ? -4.583 -14.284 14.756 1.00 78.31 295 LEU A N 1
ATOM 2278 C CA . LEU A 1 295 ? -5.381 -15.352 15.359 1.00 78.31 295 LEU A CA 1
ATOM 2279 C C . LEU A 1 295 ? -5.222 -15.402 16.878 1.00 78.31 295 LEU A C 1
ATOM 2281 O O . LEU A 1 295 ? -6.226 -15.542 17.569 1.00 78.31 295 LEU A O 1
ATOM 2285 N N . ASP A 1 296 ? -4.011 -15.221 17.403 1.00 77.06 296 ASP A N 1
ATOM 2286 C CA . ASP A 1 296 ? -3.761 -15.155 18.845 1.00 77.06 296 ASP A CA 1
ATOM 2287 C C . ASP A 1 296 ? -4.518 -13.984 19.489 1.00 77.06 296 ASP A C 1
ATOM 2289 O O . ASP A 1 296 ? -5.052 -14.105 20.593 1.00 77.06 296 ASP A O 1
ATOM 2293 N N . HIS A 1 297 ? -4.605 -12.837 18.808 1.00 74.88 297 HIS A N 1
ATOM 2294 C CA . HIS A 1 297 ? -5.384 -11.697 19.293 1.00 74.88 297 HIS A CA 1
ATOM 2295 C C . HIS A 1 297 ? -6.893 -11.984 19.234 1.00 74.88 297 HIS A C 1
ATOM 2297 O O . HIS A 1 297 ? -7.589 -11.806 20.234 1.00 74.88 297 HIS A O 1
ATOM 2303 N N . LEU A 1 298 ? -7.394 -12.510 18.112 1.00 79.62 298 LEU A N 1
ATOM 2304 C CA . LEU A 1 298 ? -8.814 -12.838 17.943 1.00 79.62 298 LEU A CA 1
ATOM 2305 C C . LEU A 1 298 ? -9.283 -13.936 18.912 1.00 79.62 298 LEU A C 1
ATOM 2307 O O . LEU A 1 298 ? -10.391 -13.868 19.444 1.00 79.62 298 LEU A O 1
ATOM 2311 N N . GLN A 1 299 ? -8.439 -14.933 19.191 1.00 76.12 299 GLN A N 1
ATOM 2312 C CA . GLN A 1 299 ? -8.731 -15.975 20.177 1.00 76.12 299 GLN A CA 1
ATOM 2313 C C . GLN A 1 299 ? -8.815 -15.413 21.595 1.00 76.12 299 GLN A C 1
ATOM 2315 O O . GLN A 1 299 ? -9.692 -15.821 22.358 1.00 76.12 299 GLN A O 1
ATOM 2320 N N . ARG A 1 300 ? -7.939 -14.468 21.961 1.00 73.88 300 ARG A N 1
ATOM 2321 C CA . ARG A 1 300 ? -8.059 -13.767 23.246 1.00 73.88 300 ARG A CA 1
ATOM 2322 C C . ARG A 1 300 ? -9.401 -13.047 23.343 1.00 73.88 300 ARG A C 1
ATOM 2324 O O . ARG A 1 300 ? -10.095 -13.233 24.337 1.00 73.88 300 ARG A O 1
ATOM 2331 N N . PHE A 1 301 ? -9.821 -12.343 22.291 1.00 75.38 301 PHE A N 1
ATOM 2332 C CA . PHE A 1 301 ? -11.111 -11.644 22.274 1.00 75.38 301 PHE A CA 1
ATOM 2333 C C . PHE A 1 301 ? -12.298 -12.587 22.438 1.00 75.38 301 PHE A C 1
ATOM 2335 O O . PHE A 1 301 ? -13.201 -12.300 23.222 1.00 75.38 301 PHE A O 1
ATOM 2342 N N . ALA A 1 302 ? -12.284 -13.736 21.759 1.00 72.06 302 ALA A N 1
ATOM 2343 C CA . ALA A 1 302 ? -13.371 -14.706 21.838 1.00 72.06 302 ALA A CA 1
ATOM 2344 C C . ALA A 1 302 ? -13.589 -15.265 23.260 1.00 72.06 302 ALA A C 1
ATOM 2346 O O . ALA A 1 302 ? -14.712 -15.638 23.601 1.00 72.06 302 ALA A O 1
ATOM 2347 N N . ASN A 1 303 ? -12.546 -15.286 24.097 1.00 75.38 303 ASN A N 1
ATOM 2348 C CA . ASN A 1 303 ? -12.584 -15.864 25.443 1.00 75.38 303 ASN A CA 1
ATOM 2349 C C . ASN A 1 303 ? -12.911 -14.856 26.561 1.00 75.38 303 ASN A C 1
ATOM 2351 O O . ASN A 1 303 ? -13.144 -15.272 27.695 1.00 75.38 303 ASN A O 1
ATOM 2355 N N . GLU A 1 304 ? -12.944 -13.554 26.271 1.00 80.25 304 GLU A N 1
ATOM 2356 C CA . GLU A 1 304 ? -13.276 -12.522 27.261 1.00 80.25 304 GLU A CA 1
ATOM 2357 C C . GLU A 1 304 ? -14.787 -12.445 27.515 1.00 80.25 304 GLU A C 1
ATOM 2359 O O . GLU A 1 304 ? -15.589 -12.499 26.574 1.00 80.25 304 GLU A O 1
ATOM 2364 N N . ASP A 1 305 ? -15.187 -12.238 28.773 1.00 82.69 305 ASP A N 1
ATOM 2365 C CA . ASP A 1 305 ? -16.571 -11.896 29.105 1.00 82.69 305 ASP A CA 1
ATOM 2366 C C . ASP A 1 305 ? -16.912 -10.422 28.802 1.00 82.69 305 ASP A C 1
ATOM 2368 O O . ASP A 1 305 ? -16.053 -9.607 28.463 1.00 82.69 305 ASP A O 1
ATOM 2372 N N . LEU A 1 306 ? -18.196 -10.060 28.917 1.00 83.88 306 LEU A N 1
ATOM 2373 C CA . LEU A 1 306 ? -18.673 -8.709 28.599 1.00 83.88 306 LEU A CA 1
ATOM 2374 C C . LEU A 1 306 ? -17.931 -7.611 29.382 1.00 83.88 306 LEU A C 1
ATOM 2376 O O . LEU A 1 306 ? -17.616 -6.567 28.813 1.00 83.88 306 LEU A O 1
ATOM 2380 N N . TYR A 1 307 ? -17.666 -7.831 30.673 1.00 87.19 307 TYR A N 1
ATOM 2381 C CA . TYR A 1 307 ? -16.974 -6.850 31.507 1.00 87.19 307 TYR A CA 1
ATOM 2382 C C . TYR A 1 307 ? -15.513 -6.716 31.087 1.00 87.19 307 TYR A C 1
ATOM 2384 O O . TYR A 1 307 ? -15.042 -5.596 30.894 1.00 87.19 307 TYR A O 1
ATOM 2392 N N . GLN A 1 308 ? -14.822 -7.842 30.902 1.00 86.44 308 GLN A N 1
ATOM 2393 C CA . GLN A 1 308 ? -13.428 -7.878 30.466 1.00 86.44 308 GLN A CA 1
ATOM 2394 C C . GLN A 1 308 ? -13.245 -7.149 29.131 1.00 86.44 308 GLN A C 1
ATOM 2396 O O . GLN A 1 308 ? -12.341 -6.323 29.014 1.00 86.44 308 GLN A O 1
ATOM 2401 N N . ARG A 1 309 ? -14.162 -7.345 28.174 1.00 83.94 309 ARG A N 1
ATOM 2402 C CA . ARG A 1 309 ? -14.135 -6.645 26.879 1.00 83.94 309 ARG A CA 1
ATOM 2403 C C . ARG A 1 309 ? -14.330 -5.150 27.020 1.00 83.94 309 ARG A C 1
ATOM 2405 O O . ARG A 1 309 ? -13.502 -4.380 26.546 1.00 83.94 309 ARG A O 1
ATOM 2412 N N . GLN A 1 310 ? -15.410 -4.728 27.681 1.00 88.69 310 GLN A N 1
ATOM 2413 C CA . GLN A 1 310 ? -15.707 -3.307 27.903 1.00 88.69 310 GLN A CA 1
ATOM 2414 C C . GLN A 1 310 ? -14.546 -2.611 28.617 1.00 88.69 310 GLN A C 1
ATOM 2416 O O . GLN A 1 310 ? -14.134 -1.522 28.226 1.00 88.69 310 GLN A O 1
ATOM 2421 N N . ARG A 1 311 ? -13.965 -3.272 29.621 1.00 90.38 311 ARG A N 1
ATOM 2422 C CA . ARG A 1 311 ? -12.787 -2.788 30.335 1.00 90.38 311 ARG A CA 1
ATOM 2423 C C . ARG A 1 311 ? -11.582 -2.660 29.405 1.00 90.38 311 ARG A C 1
ATOM 2425 O O . ARG A 1 311 ? -10.986 -1.588 29.352 1.00 90.38 311 ARG A O 1
ATOM 2432 N N . ARG A 1 312 ? -11.226 -3.713 28.664 1.00 87.19 312 ARG A N 1
ATOM 2433 C CA . ARG A 1 312 ? -10.099 -3.693 27.723 1.00 87.19 312 ARG A CA 1
ATOM 2434 C C . ARG A 1 312 ? -10.258 -2.576 26.695 1.00 87.19 312 ARG A C 1
ATOM 2436 O O . ARG A 1 312 ? -9.352 -1.762 26.565 1.00 87.19 312 ARG A O 1
ATOM 2443 N N . MET A 1 313 ? -11.420 -2.467 26.049 1.00 86.00 313 MET A N 1
ATOM 2444 C CA . MET A 1 313 ? -11.673 -1.411 25.064 1.00 86.00 313 MET A CA 1
ATOM 2445 C C . MET A 1 313 ? -11.589 -0.008 25.673 1.00 86.00 313 MET A C 1
ATOM 2447 O O . MET A 1 313 ? -11.155 0.916 24.988 1.00 86.00 313 MET A O 1
ATOM 2451 N N . ALA A 1 314 ? -11.963 0.173 26.944 1.00 90.94 314 ALA A N 1
ATOM 2452 C CA . ALA A 1 314 ? -11.778 1.445 27.640 1.00 90.94 314 ALA A CA 1
ATOM 2453 C C . ALA A 1 314 ? -10.288 1.798 27.788 1.00 90.94 314 ALA A C 1
ATOM 2455 O O . ALA A 1 314 ? -9.894 2.912 27.449 1.00 90.94 314 ALA A O 1
ATOM 2456 N N . PHE A 1 315 ? -9.456 0.849 28.236 1.00 89.69 315 PHE A N 1
ATOM 2457 C CA . PHE A 1 315 ? -8.009 1.050 28.386 1.00 89.69 315 PHE A CA 1
ATOM 2458 C C . PHE A 1 315 ? -7.287 1.212 27.041 1.00 89.69 315 PHE A C 1
ATOM 2460 O O . PHE A 1 315 ? -6.441 2.092 26.909 1.00 89.69 315 PHE A O 1
ATOM 2467 N N . GLU A 1 316 ? -7.638 0.417 26.031 1.00 85.25 316 GLU A N 1
ATOM 2468 C CA . GLU A 1 316 ? -7.084 0.550 24.678 1.00 85.25 316 GLU A CA 1
ATOM 2469 C C . GLU A 1 316 ? -7.460 1.901 24.068 1.00 85.25 316 GLU A C 1
ATOM 2471 O O . GLU A 1 316 ? -6.602 2.615 23.561 1.00 85.25 316 GLU A O 1
ATOM 2476 N N . SER A 1 317 ? -8.724 2.318 24.181 1.00 87.31 317 SER A N 1
ATOM 2477 C CA . SER A 1 317 ? -9.152 3.638 23.697 1.00 87.31 317 SER A CA 1
ATOM 2478 C C . SER A 1 317 ? -8.459 4.776 24.446 1.00 87.31 317 SER A C 1
ATOM 2480 O O . SER A 1 317 ? -8.198 5.817 23.848 1.00 87.31 317 SER A O 1
ATOM 2482 N N . LEU A 1 318 ? -8.111 4.571 25.722 1.00 89.75 318 LEU A N 1
ATOM 2483 C CA . LEU A 1 318 ? -7.384 5.551 26.526 1.00 89.75 318 LEU A CA 1
ATOM 2484 C C . LEU A 1 318 ? -5.941 5.683 26.041 1.00 89.75 318 LEU A C 1
ATOM 2486 O O . LEU A 1 318 ? -5.481 6.798 25.822 1.00 89.75 318 LEU A O 1
ATOM 2490 N N . ALA A 1 319 ? -5.257 4.565 25.786 1.00 86.81 319 ALA A N 1
ATOM 2491 C CA . ALA A 1 319 ? -3.909 4.565 25.213 1.00 86.81 319 ALA A CA 1
ATOM 2492 C C . ALA A 1 319 ? -3.841 5.262 23.839 1.00 86.81 319 ALA A C 1
ATOM 2494 O O . ALA A 1 319 ? -2.792 5.771 23.453 1.00 86.81 319 ALA A O 1
ATOM 2495 N N . ARG A 1 320 ? -4.969 5.304 23.122 1.00 84.94 320 ARG A N 1
ATOM 2496 C CA . ARG A 1 320 ? -5.127 5.933 21.800 1.00 84.94 320 ARG A CA 1
ATOM 2497 C C . ARG A 1 320 ? -5.654 7.359 21.843 1.00 84.94 320 ARG A C 1
ATOM 2499 O O . ARG A 1 320 ? -5.764 7.998 20.802 1.00 84.94 320 ARG A O 1
ATOM 2506 N N . GLU A 1 321 ? -6.003 7.848 23.028 1.00 89.50 321 GLU A N 1
ATOM 2507 C CA . GLU A 1 321 ? -6.591 9.172 23.229 1.00 89.50 321 GLU A CA 1
ATOM 2508 C C . GLU A 1 321 ? -7.934 9.375 22.478 1.00 89.50 321 GLU A C 1
ATOM 2510 O O . GLU A 1 321 ? -8.316 10.507 22.166 1.00 89.50 321 GLU A O 1
ATOM 2515 N N . ASP A 1 322 ? -8.683 8.289 22.225 1.00 88.31 322 ASP A N 1
ATOM 2516 C CA . ASP A 1 322 ? -10.031 8.303 21.626 1.00 88.31 322 ASP A CA 1
ATOM 2517 C C . ASP A 1 322 ? -11.091 8.572 22.708 1.00 88.31 322 ASP A C 1
ATOM 2519 O O . ASP A 1 322 ? -11.760 7.670 23.221 1.00 88.31 322 ASP A O 1
ATOM 2523 N N . LEU A 1 323 ? -11.210 9.845 23.099 1.00 89.81 323 LEU A N 1
ATOM 2524 C CA . LEU A 1 323 ? -12.035 10.275 24.236 1.00 89.81 323 LEU A CA 1
ATOM 2525 C C . LEU A 1 323 ? -13.503 9.794 24.178 1.00 89.81 323 LEU A C 1
ATOM 2527 O O . LEU A 1 323 ? -14.003 9.343 25.214 1.00 89.81 323 LEU A O 1
ATOM 2531 N N . PRO A 1 324 ? -14.214 9.845 23.029 1.00 88.56 324 PRO A N 1
ATOM 2532 C CA . PRO A 1 324 ? -15.574 9.316 22.942 1.00 88.56 324 PRO A CA 1
ATOM 2533 C C . PRO A 1 324 ? -15.662 7.815 23.233 1.00 88.56 324 PRO A C 1
ATOM 2535 O O . PRO A 1 324 ? -16.518 7.405 24.024 1.00 88.56 324 PRO A O 1
ATOM 2538 N N . ARG A 1 325 ? -14.777 6.991 22.647 1.00 88.81 325 ARG A N 1
ATOM 2539 C CA . ARG A 1 325 ? -14.771 5.542 22.911 1.00 88.81 325 ARG A CA 1
ATOM 2540 C C . ARG A 1 325 ? -14.346 5.227 24.339 1.00 88.81 325 ARG A C 1
ATOM 2542 O O . ARG A 1 325 ? -14.938 4.340 24.951 1.00 88.81 325 ARG A O 1
ATOM 2549 N N . VAL A 1 326 ? -13.401 5.983 24.906 1.00 92.25 326 VAL A N 1
ATOM 2550 C CA . VAL A 1 326 ? -13.041 5.875 26.329 1.00 92.25 326 VAL A CA 1
ATOM 2551 C C . VAL A 1 326 ? -14.271 6.088 27.200 1.00 92.25 326 VAL A C 1
ATOM 2553 O O . VAL A 1 326 ? -14.594 5.235 28.021 1.00 92.25 326 VAL A O 1
ATOM 2556 N N . ALA A 1 327 ? -14.990 7.194 27.008 1.00 91.69 327 ALA A N 1
ATOM 2557 C CA . ALA A 1 327 ? -16.157 7.508 27.822 1.00 91.69 327 ALA A CA 1
ATOM 2558 C C . ALA A 1 327 ? -17.276 6.466 27.663 1.00 91.69 327 ALA A C 1
ATOM 2560 O O . ALA A 1 327 ? -17.902 6.078 28.653 1.00 91.69 327 ALA A O 1
ATOM 2561 N N . LEU A 1 328 ? -17.509 5.977 26.440 1.00 90.88 328 LEU A N 1
ATOM 2562 C CA . LEU A 1 328 ? -18.474 4.914 26.168 1.00 90.88 328 LEU A CA 1
ATOM 2563 C C . LEU A 1 328 ? -18.096 3.619 26.894 1.00 90.88 328 LEU A C 1
ATOM 2565 O O . LEU A 1 328 ? -18.854 3.144 27.736 1.00 90.88 328 LEU A O 1
ATOM 2569 N N . PHE A 1 329 ? -16.921 3.061 26.614 1.00 91.31 329 PHE A N 1
ATOM 2570 C CA . PHE A 1 329 ? -16.555 1.750 27.138 1.00 91.31 329 PHE A CA 1
ATOM 2571 C C . PHE A 1 329 ? -16.242 1.773 28.632 1.00 91.31 329 PHE A C 1
ATOM 2573 O O . PHE A 1 329 ? -16.611 0.831 29.330 1.00 91.31 329 PHE A O 1
ATOM 2580 N N . ALA A 1 330 ? -15.655 2.853 29.159 1.00 94.00 330 ALA A N 1
ATOM 2581 C CA . ALA A 1 330 ? -15.409 2.979 30.593 1.00 94.00 330 ALA A CA 1
ATOM 2582 C C . ALA A 1 330 ? -16.719 3.025 31.387 1.00 94.00 330 ALA A C 1
ATOM 2584 O O . ALA A 1 330 ? -16.845 2.364 32.417 1.00 94.00 330 ALA A O 1
ATOM 2585 N N . SER A 1 331 ? -17.717 3.768 30.902 1.00 92.44 331 SER A N 1
ATOM 2586 C CA . SER A 1 331 ? -19.019 3.833 31.569 1.00 92.44 331 SER A CA 1
ATOM 2587 C C . SER A 1 331 ? -19.807 2.525 31.445 1.00 92.44 331 SER A C 1
ATOM 2589 O O . SER A 1 331 ? -20.372 2.064 32.437 1.00 92.44 331 SER A O 1
ATOM 2591 N N . GLU A 1 332 ? -19.789 1.871 30.280 1.00 91.25 332 GLU A N 1
ATOM 2592 C CA . GLU A 1 332 ? -20.401 0.551 30.100 1.00 91.25 332 GLU A CA 1
ATOM 2593 C C . GLU A 1 332 ? -19.738 -0.510 30.996 1.00 91.25 332 GLU A C 1
ATOM 2595 O O . GLU A 1 332 ? -20.446 -1.254 31.684 1.00 91.25 332 GLU A O 1
ATOM 2600 N N . ALA A 1 333 ? -18.402 -0.528 31.068 1.00 91.94 333 ALA A N 1
ATOM 2601 C CA . ALA A 1 333 ? -17.643 -1.407 31.958 1.00 91.94 333 ALA A CA 1
ATOM 2602 C C . ALA A 1 333 ? -17.984 -1.145 33.427 1.00 91.94 333 ALA A C 1
ATOM 2604 O O . ALA A 1 333 ? -18.180 -2.086 34.196 1.00 91.94 333 ALA A O 1
ATOM 2605 N N . ALA A 1 334 ? -18.107 0.127 33.815 1.00 92.31 334 ALA A N 1
ATOM 2606 C CA . ALA A 1 334 ? -18.454 0.522 35.171 1.00 92.31 334 ALA A CA 1
ATOM 2607 C C . ALA A 1 334 ? -19.859 0.032 35.563 1.00 92.31 334 ALA A C 1
ATOM 2609 O O . ALA A 1 334 ? -20.037 -0.556 36.632 1.00 92.31 334 ALA A O 1
ATOM 2610 N N . ILE A 1 335 ? -20.850 0.198 34.677 1.00 90.12 335 ILE A N 1
ATOM 2611 C CA . ILE A 1 335 ? -22.210 -0.329 34.874 1.00 90.12 335 ILE A CA 1
ATOM 2612 C C . ILE A 1 335 ? -22.178 -1.857 34.999 1.00 90.12 335 ILE A C 1
ATOM 2614 O O . ILE A 1 335 ? -22.816 -2.423 35.889 1.00 90.12 335 ILE A O 1
ATOM 2618 N N . THR A 1 336 ? -21.426 -2.542 34.134 1.00 89.75 336 THR A N 1
ATOM 2619 C CA . THR A 1 336 ? -21.322 -4.006 34.166 1.00 89.75 336 THR A CA 1
ATOM 2620 C C . THR A 1 336 ? -20.647 -4.493 35.445 1.00 89.75 336 THR A C 1
ATOM 2622 O O . THR A 1 336 ? -21.161 -5.418 36.069 1.00 89.75 336 THR A O 1
ATOM 2625 N N . ARG A 1 337 ? -19.573 -3.838 35.907 1.00 89.62 337 ARG A N 1
ATOM 2626 C CA . ARG A 1 337 ? -18.906 -4.144 37.185 1.00 89.62 337 ARG A CA 1
ATOM 2627 C C . ARG A 1 337 ? -19.889 -4.080 38.350 1.00 89.62 337 ARG A C 1
ATOM 2629 O O . ARG A 1 337 ? -19.979 -5.024 39.134 1.00 89.62 337 ARG A O 1
ATOM 2636 N N . VAL A 1 338 ? -20.659 -2.996 38.436 1.00 88.62 338 VAL A N 1
ATOM 2637 C CA . VAL A 1 338 ? -21.686 -2.811 39.473 1.00 88.62 338 VAL A CA 1
ATOM 2638 C C . VAL A 1 338 ? -22.747 -3.908 39.393 1.00 88.62 338 VAL A C 1
ATOM 2640 O O . VAL A 1 338 ? -23.085 -4.521 40.407 1.00 88.62 338 VAL A O 1
ATOM 2643 N N . ALA A 1 339 ? -23.243 -4.212 38.191 1.00 88.19 339 ALA A N 1
ATOM 2644 C CA . ALA A 1 339 ? -24.216 -5.280 37.996 1.00 88.19 339 ALA A CA 1
ATOM 2645 C C . ALA A 1 339 ? -23.671 -6.646 38.456 1.00 88.19 339 ALA A C 1
ATOM 2647 O O . ALA A 1 339 ? -24.382 -7.377 39.150 1.00 88.19 339 ALA A O 1
ATOM 2648 N N . ILE A 1 340 ? -22.403 -6.959 38.160 1.00 87.38 340 ILE A N 1
ATOM 2649 C CA . ILE A 1 340 ? -21.734 -8.193 38.605 1.00 87.38 340 ILE A CA 1
ATOM 2650 C C . ILE A 1 340 ? -21.641 -8.230 40.131 1.00 87.38 340 ILE A C 1
ATOM 2652 O O . ILE A 1 340 ? -22.006 -9.234 40.745 1.00 87.38 340 ILE A O 1
ATOM 2656 N N . GLN A 1 341 ? -21.208 -7.137 40.761 1.00 84.88 341 GLN A N 1
ATOM 2657 C CA . GLN A 1 341 ? -21.060 -7.060 42.217 1.00 84.88 341 GLN A CA 1
ATOM 2658 C C . GLN A 1 341 ? -22.395 -7.258 42.953 1.00 84.88 341 GLN A C 1
ATOM 2660 O O . GLN A 1 341 ? -22.428 -7.916 43.998 1.00 84.88 341 GLN A O 1
ATOM 2665 N N . MET A 1 342 ? -23.491 -6.727 42.401 1.00 83.38 342 MET A N 1
ATOM 2666 C CA . MET A 1 342 ? -24.822 -6.774 43.015 1.00 83.38 342 MET A CA 1
ATOM 2667 C C . MET A 1 342 ? -25.599 -8.057 42.695 1.00 83.38 342 MET A C 1
ATOM 2669 O O . MET A 1 342 ? -26.373 -8.522 43.530 1.00 83.38 342 MET A O 1
ATOM 2673 N N . ARG A 1 343 ? -25.434 -8.622 41.491 1.00 83.06 343 ARG A N 1
ATOM 2674 C CA . ARG A 1 343 ? -26.327 -9.669 40.949 1.00 83.06 343 ARG A CA 1
ATOM 2675 C C . ARG A 1 343 ? -25.608 -10.923 40.440 1.00 83.06 343 ARG A C 1
ATOM 2677 O O . ARG A 1 343 ? -26.279 -11.912 40.146 1.00 83.06 343 ARG A O 1
ATOM 2684 N N . GLY A 1 344 ? -24.277 -10.906 40.355 1.00 81.06 344 GLY A N 1
ATOM 2685 C CA . GLY A 1 344 ? -23.449 -11.984 39.802 1.00 81.06 344 GLY A CA 1
ATOM 2686 C C . GLY A 1 344 ? -23.303 -11.934 38.273 1.00 81.06 344 GLY A C 1
ATOM 2687 O O . GLY A 1 344 ? -24.133 -11.344 37.574 1.00 81.06 344 GLY A O 1
ATOM 2688 N N . ARG A 1 345 ? -22.244 -12.572 37.741 1.00 79.25 345 ARG A N 1
ATOM 2689 C CA . ARG A 1 345 ? -21.876 -12.532 36.306 1.00 79.25 345 ARG A CA 1
ATOM 2690 C C . ARG A 1 345 ? -22.993 -12.997 35.369 1.00 79.25 345 ARG A C 1
ATOM 2692 O O . ARG A 1 345 ? -23.306 -12.293 34.410 1.00 79.25 345 ARG A O 1
ATOM 2699 N N . ASP A 1 346 ? -23.666 -14.103 35.681 1.00 70.19 346 ASP A N 1
ATOM 2700 C CA . ASP A 1 346 ? -24.677 -14.707 34.794 1.00 70.19 346 ASP A CA 1
ATOM 2701 C C . ASP A 1 346 ? -25.884 -13.800 34.518 1.00 70.19 346 ASP A C 1
ATOM 2703 O O . ASP A 1 346 ? -26.547 -13.905 33.484 1.00 70.19 346 ASP A O 1
ATOM 2707 N N . GLN A 1 347 ? -26.190 -12.881 35.437 1.00 68.38 347 GLN A N 1
ATOM 2708 C CA . GLN A 1 347 ? -27.364 -12.017 35.330 1.00 68.38 347 GLN A CA 1
ATOM 2709 C C . GLN A 1 347 ? -27.110 -10.733 34.531 1.00 68.38 347 GLN A C 1
ATOM 2711 O O . GLN A 1 347 ? -28.070 -10.046 34.175 1.00 68.38 347 GLN A O 1
ATOM 2716 N N . CYS A 1 348 ? -25.849 -10.423 34.221 1.00 64.88 348 CYS A N 1
ATOM 2717 C CA . CYS A 1 348 ? -25.444 -9.164 33.594 1.00 64.88 348 CYS A CA 1
ATOM 2718 C C . CYS A 1 348 ? -25.686 -9.121 32.078 1.00 64.88 348 CYS A C 1
ATOM 2720 O O . CYS A 1 348 ? -25.692 -8.040 31.500 1.00 64.88 348 CYS A O 1
ATOM 2722 N N . LYS A 1 349 ? -25.972 -10.266 31.441 1.00 62.72 349 LYS A N 1
ATOM 2723 C CA . LYS A 1 349 ? -26.294 -10.350 30.003 1.00 62.72 349 LYS A CA 1
ATOM 2724 C C . LYS A 1 349 ? -27.677 -9.791 29.635 1.00 62.72 349 LYS A C 1
ATOM 2726 O O . LYS A 1 349 ? -27.964 -9.571 28.466 1.00 62.72 349 LYS A O 1
ATOM 2731 N N . ARG A 1 350 ? -28.567 -9.557 30.610 1.00 62.62 350 ARG A N 1
ATOM 2732 C CA . ARG A 1 350 ? -29.913 -9.005 30.363 1.00 62.62 350 ARG A CA 1
ATOM 2733 C C . ARG A 1 350 ? -29.911 -7.493 30.587 1.00 62.62 350 ARG A C 1
ATOM 2735 O O . ARG A 1 350 ? -29.804 -7.063 31.733 1.00 62.62 350 ARG A O 1
ATOM 2742 N N . GLY A 1 351 ? -30.108 -6.703 29.526 1.00 60.31 351 GLY A N 1
ATOM 2743 C CA . GLY A 1 351 ? -30.038 -5.230 29.564 1.00 60.31 351 GLY A CA 1
ATOM 2744 C C . GLY A 1 351 ? -30.849 -4.573 30.691 1.00 60.31 351 GLY A C 1
ATOM 2745 O O . GLY A 1 351 ? -30.332 -3.711 31.397 1.00 60.31 351 GLY A O 1
ATOM 2746 N N . GLY A 1 352 ? -32.066 -5.060 30.967 1.00 67.06 352 GLY A N 1
ATOM 2747 C CA . GLY A 1 352 ? -32.887 -4.549 32.075 1.00 67.06 352 GLY A CA 1
ATOM 2748 C C . GLY A 1 352 ? -32.206 -4.646 33.447 1.00 67.06 352 GLY A C 1
ATOM 2749 O O . GLY A 1 352 ? -32.300 -3.727 34.251 1.00 67.06 352 GLY A O 1
ATOM 2750 N N . LYS A 1 353 ? -31.423 -5.704 33.698 1.00 74.56 353 LYS A N 1
ATOM 2751 C CA . LYS A 1 353 ? -30.756 -5.899 34.992 1.00 74.56 353 LYS A CA 1
ATOM 2752 C C . LYS A 1 353 ? -29.559 -4.974 35.209 1.00 74.56 353 LYS A C 1
ATOM 2754 O O . LYS A 1 353 ? -29.252 -4.693 36.366 1.00 74.56 353 LYS A O 1
ATOM 2759 N N . ARG A 1 354 ? -28.903 -4.514 34.137 1.00 79.69 354 ARG A N 1
ATOM 2760 C CA . ARG A 1 354 ? -27.819 -3.518 34.200 1.00 79.69 354 ARG A CA 1
ATOM 2761 C C . ARG A 1 354 ? -28.380 -2.134 34.535 1.00 79.69 354 ARG A C 1
ATOM 2763 O O . ARG A 1 354 ? -27.871 -1.495 35.449 1.00 79.69 354 ARG A O 1
ATOM 2770 N N . ASN A 1 355 ? -29.486 -1.742 33.899 1.00 81.94 355 ASN A N 1
ATOM 2771 C CA . ASN A 1 355 ? -30.169 -0.471 34.175 1.00 81.94 355 ASN A CA 1
ATOM 2772 C C . ASN A 1 355 ? -30.701 -0.396 35.614 1.00 81.94 355 ASN A C 1
ATOM 2774 O O . ASN A 1 355 ? -30.581 0.638 36.278 1.00 81.94 355 ASN A O 1
ATOM 2778 N N . ASP A 1 356 ? -31.259 -1.500 36.119 1.00 82.56 356 ASP A N 1
ATOM 2779 C CA . ASP A 1 356 ? -31.688 -1.566 37.513 1.00 82.56 356 ASP A CA 1
ATOM 2780 C C . ASP A 1 356 ? -30.495 -1.433 38.472 1.00 82.56 356 ASP A C 1
ATOM 2782 O O . ASP A 1 356 ? -30.583 -0.701 39.452 1.00 82.56 356 ASP A O 1
ATOM 2786 N N . ALA A 1 357 ? -29.385 -2.134 38.200 1.00 83.56 357 ALA A N 1
ATOM 2787 C CA . ALA A 1 357 ? -28.188 -2.093 39.039 1.00 83.56 357 ALA A CA 1
ATOM 2788 C C . ALA A 1 357 ? -27.552 -0.697 39.042 1.00 83.56 357 ALA A C 1
ATOM 2790 O O . ALA A 1 357 ? -27.173 -0.200 40.099 1.00 83.56 357 ALA A O 1
ATOM 2791 N N . GLU A 1 358 ? -27.506 -0.023 37.890 1.00 87.12 358 GLU A N 1
ATOM 2792 C CA . GLU A 1 358 ? -27.100 1.379 37.792 1.00 87.12 358 GLU A CA 1
ATOM 2793 C C . GLU A 1 358 ? -27.994 2.276 38.661 1.00 87.12 358 GLU A C 1
ATOM 2795 O O . GLU A 1 358 ? -27.493 3.070 39.459 1.00 87.12 358 GLU A O 1
ATOM 2800 N N . SER A 1 359 ? -29.317 2.138 38.540 1.00 85.00 359 SER A N 1
ATOM 2801 C CA . SER A 1 359 ? -30.292 2.939 39.291 1.00 85.00 359 SER A CA 1
ATOM 2802 C C . SER A 1 359 ? -30.200 2.691 40.800 1.00 85.00 359 SER A C 1
ATOM 2804 O O . SER A 1 359 ? -30.230 3.632 41.596 1.00 85.00 359 SER A O 1
ATOM 2806 N N . GLU A 1 360 ? -30.038 1.432 41.203 1.00 84.25 360 GLU A N 1
ATOM 2807 C CA . GLU A 1 360 ? -29.902 1.009 42.594 1.00 84.25 360 GLU A CA 1
ATOM 2808 C C . GLU A 1 360 ? -28.576 1.486 43.194 1.00 84.25 360 GLU A C 1
ATOM 2810 O O . GLU A 1 360 ? -28.564 2.052 44.288 1.00 84.25 360 GLU A O 1
ATOM 2815 N N . TYR A 1 361 ? -27.467 1.363 42.461 1.00 84.31 361 TYR A N 1
ATOM 2816 C CA . TYR A 1 361 ? -26.171 1.903 42.867 1.00 84.31 361 TYR A CA 1
ATOM 2817 C C . TYR A 1 361 ? -26.219 3.429 42.987 1.00 84.31 361 TYR A C 1
ATOM 2819 O O . TYR A 1 361 ? -25.761 3.996 43.985 1.00 84.31 361 TYR A O 1
ATOM 2827 N N . LYS A 1 362 ? -26.872 4.112 42.035 1.00 83.06 362 LYS A N 1
ATOM 2828 C CA . LYS A 1 362 ? -27.133 5.556 42.103 1.00 83.06 362 LYS A CA 1
ATOM 2829 C C . LYS A 1 362 ? -27.939 5.931 43.349 1.00 83.06 362 LYS A C 1
ATOM 2831 O O . LYS A 1 362 ? -27.565 6.892 44.027 1.00 83.06 362 LYS A O 1
ATOM 2836 N N . GLY A 1 363 ? -28.979 5.164 43.679 1.00 79.00 363 GLY A N 1
ATOM 2837 C CA . GLY A 1 363 ? -29.855 5.373 44.834 1.00 79.00 363 GLY A CA 1
ATOM 2838 C C . GLY A 1 363 ? -29.191 5.098 46.186 1.00 79.00 363 GLY A C 1
ATOM 2839 O O . GLY A 1 363 ? -29.251 5.948 47.076 1.00 79.00 363 GLY A O 1
ATOM 2840 N N . LYS A 1 364 ? -28.499 3.961 46.329 1.00 71.19 364 LYS A N 1
ATOM 2841 C CA . LYS A 1 364 ? -27.862 3.503 47.578 1.00 71.19 364 LYS A CA 1
ATOM 2842 C C . LYS A 1 364 ? -26.881 4.528 48.150 1.00 71.19 364 LYS A C 1
ATOM 2844 O O . LYS A 1 364 ? -26.842 4.728 49.360 1.00 71.19 364 LYS A O 1
ATOM 2849 N N . TYR A 1 365 ? -26.143 5.226 47.287 1.00 64.06 365 TYR A N 1
ATOM 2850 C CA . TYR A 1 365 ? -25.150 6.220 47.713 1.00 64.06 365 TYR A CA 1
ATOM 2851 C C . TYR A 1 365 ? -25.620 7.679 47.573 1.00 64.06 365 TYR A C 1
ATOM 2853 O O . TYR A 1 365 ? -24.835 8.597 47.812 1.00 64.06 365 TYR A O 1
ATOM 2861 N N . LYS A 1 366 ? -26.908 7.930 47.281 1.00 64.50 366 LYS A N 1
ATOM 2862 C CA . LYS A 1 366 ? -27.477 9.294 47.231 1.00 64.50 366 LYS A CA 1
ATOM 2863 C C . LYS A 1 366 ? -27.388 10.014 48.589 1.00 64.50 366 LYS A C 1
ATOM 2865 O O . LYS A 1 366 ? -27.200 11.225 48.622 1.00 64.50 366 LYS A O 1
ATOM 2870 N N . ASN A 1 367 ? -27.429 9.252 49.687 1.00 53.97 367 ASN A N 1
ATOM 2871 C CA . ASN A 1 367 ? -27.341 9.748 51.068 1.00 53.97 367 ASN A CA 1
ATOM 2872 C C . ASN A 1 367 ? -25.925 9.659 51.671 1.00 53.97 367 ASN A C 1
ATOM 2874 O O . ASN A 1 367 ? -25.694 10.131 52.780 1.00 53.97 367 ASN A O 1
ATOM 2878 N N . ILE A 1 368 ? -24.967 9.058 50.958 1.00 55.88 368 ILE A N 1
ATOM 2879 C CA . ILE A 1 368 ? -23.604 8.818 51.458 1.00 55.88 368 ILE A CA 1
ATOM 2880 C C . ILE A 1 368 ? -22.695 10.047 51.266 1.00 55.88 368 ILE A C 1
ATOM 2882 O O . ILE A 1 368 ? -21.765 10.248 52.046 1.00 55.88 368 ILE A O 1
ATOM 2886 N N . LYS A 1 369 ? -23.031 10.951 50.328 1.00 52.44 369 LYS A N 1
ATOM 2887 C CA . LYS A 1 369 ? -22.310 12.221 50.095 1.00 52.44 369 LYS A CA 1
ATOM 2888 C C . LYS A 1 369 ? -22.191 13.129 51.331 1.00 52.44 369 LYS A C 1
ATOM 2890 O O . LYS A 1 369 ? -21.352 14.021 51.318 1.00 52.44 369 LYS A O 1
ATOM 2895 N N . GLN A 1 370 ? -23.007 12.926 52.368 1.00 52.91 370 GLN A N 1
ATOM 2896 C CA . GLN A 1 370 ? -23.035 13.789 53.555 1.00 52.91 370 GLN A CA 1
ATOM 2897 C C . GLN A 1 370 ? -22.255 13.243 54.766 1.00 52.91 370 GLN A C 1
ATOM 2899 O O . GLN A 1 370 ? -21.959 14.028 55.658 1.00 52.91 370 GLN A O 1
ATOM 2904 N N . ASN A 1 371 ? -21.887 11.950 54.800 1.00 54.16 371 ASN A N 1
ATOM 2905 C CA . ASN A 1 371 ? -21.397 11.295 56.030 1.00 54.16 371 ASN A CA 1
ATOM 2906 C C . ASN A 1 371 ? -20.031 10.583 55.918 1.00 54.16 371 ASN A C 1
ATOM 2908 O O . ASN A 1 371 ? -19.573 10.031 56.915 1.00 54.16 371 ASN A O 1
ATOM 2912 N N . LEU A 1 372 ? -19.377 10.574 54.748 1.00 61.38 372 LEU A N 1
ATOM 2913 C CA . LEU A 1 372 ? -18.048 9.964 54.567 1.00 61.38 372 LEU A CA 1
ATOM 2914 C C . LEU A 1 372 ? -16.951 11.015 54.360 1.00 61.38 372 LEU A C 1
ATOM 2916 O O . LEU A 1 372 ? -17.147 12.004 53.643 1.00 61.38 372 LEU A O 1
ATOM 2920 N N . SER A 1 373 ? -15.787 10.751 54.964 1.00 58.59 373 SER A N 1
ATOM 2921 C CA . SER A 1 373 ? -14.552 11.522 54.771 1.00 58.59 373 SER A CA 1
ATOM 2922 C C . SER A 1 373 ? -14.151 11.564 53.291 1.00 58.59 373 SER A C 1
ATOM 2924 O O . SER A 1 373 ? -14.428 10.627 52.543 1.00 58.59 373 SER A O 1
ATOM 2926 N N . ASP A 1 374 ? -13.475 12.635 52.871 1.00 59.47 374 ASP A N 1
ATOM 2927 C CA . ASP A 1 374 ? -12.931 12.783 51.511 1.00 59.47 374 ASP A CA 1
ATOM 2928 C C . ASP A 1 374 ? -11.909 11.688 51.152 1.00 59.47 374 ASP A C 1
ATOM 2930 O O . ASP A 1 374 ? -11.711 11.392 49.975 1.00 59.47 374 ASP A O 1
ATOM 2934 N N . ASP A 1 375 ? -11.321 11.027 52.153 1.00 61.03 375 ASP A N 1
ATOM 2935 C CA . ASP A 1 375 ? -10.382 9.917 51.960 1.00 61.03 375 ASP A CA 1
ATOM 2936 C C . ASP A 1 375 ? -11.019 8.526 51.878 1.00 61.03 375 ASP A C 1
ATOM 2938 O O . ASP A 1 375 ? -10.310 7.539 51.675 1.00 61.03 375 ASP A O 1
ATOM 2942 N N . ASP A 1 376 ? -12.345 8.423 51.975 1.00 76.38 376 ASP A N 1
ATOM 2943 C CA . ASP A 1 376 ? -13.025 7.135 51.873 1.00 76.38 376 ASP A CA 1
ATOM 2944 C C . ASP A 1 376 ? -12.983 6.590 50.433 1.00 76.38 376 ASP A C 1
ATOM 2946 O O . ASP A 1 376 ? -13.494 7.204 49.490 1.00 76.38 376 ASP A O 1
ATOM 2950 N N . HIS A 1 377 ? -12.405 5.400 50.260 1.00 78.50 377 HIS A N 1
ATOM 2951 C CA . HIS A 1 377 ? -12.319 4.718 48.969 1.00 78.50 377 HIS A CA 1
ATOM 2952 C C . HIS A 1 377 ? -13.698 4.496 48.323 1.00 78.50 377 HIS A C 1
ATOM 2954 O O . HIS A 1 377 ? -13.843 4.646 47.111 1.00 78.50 377 HIS A O 1
ATOM 2960 N N . GLN A 1 378 ? -14.751 4.230 49.106 1.00 76.56 378 GLN A N 1
ATOM 2961 C CA . GLN A 1 378 ? -16.106 4.062 48.563 1.00 76.56 378 GLN A CA 1
ATOM 2962 C C . GLN A 1 378 ? -16.666 5.374 48.004 1.00 76.56 378 GLN A C 1
ATOM 2964 O O . GLN A 1 378 ? -17.407 5.369 47.016 1.00 76.56 378 GLN A O 1
ATOM 2969 N N . LYS A 1 379 ? -16.299 6.510 48.611 1.00 78.81 379 LYS A N 1
ATOM 2970 C CA . LYS A 1 379 ? -16.662 7.840 48.114 1.00 78.81 379 LYS A CA 1
ATOM 2971 C C . LYS A 1 379 ? -15.942 8.130 46.795 1.00 78.81 379 LYS A C 1
ATOM 2973 O O . LYS A 1 379 ? -16.607 8.495 45.827 1.00 78.81 379 LYS A O 1
ATOM 2978 N N . LYS A 1 380 ? -14.630 7.871 46.724 1.00 82.69 380 LYS A N 1
ATOM 2979 C CA . LYS A 1 380 ? -13.807 8.046 45.510 1.00 82.69 380 LYS A CA 1
ATOM 2980 C C . LYS A 1 380 ? -14.294 7.177 44.344 1.00 82.69 380 LYS A C 1
ATOM 2982 O O . LYS A 1 380 ? -14.486 7.688 43.237 1.00 82.69 380 LYS A O 1
ATOM 2987 N N . GLN A 1 381 ? -14.615 5.906 44.595 1.00 84.81 381 GLN A N 1
ATOM 2988 C CA . GLN A 1 381 ? -15.211 5.022 43.588 1.00 84.81 381 GLN A CA 1
ATOM 2989 C C . GLN A 1 381 ? -16.571 5.526 43.097 1.00 84.81 381 GLN A C 1
ATOM 2991 O O . GLN A 1 381 ? -16.843 5.524 41.896 1.00 84.81 381 GLN A O 1
ATOM 2996 N N . ARG A 1 382 ? -17.442 5.986 44.002 1.00 84.75 382 ARG A N 1
ATOM 2997 C CA . ARG A 1 382 ? -18.754 6.511 43.612 1.00 84.75 382 ARG A CA 1
ATOM 2998 C C . ARG A 1 382 ? -18.642 7.776 42.763 1.00 84.75 382 ARG A C 1
ATOM 3000 O O . ARG A 1 382 ? -19.375 7.916 41.785 1.00 84.75 382 ARG A O 1
ATOM 3007 N N . GLU A 1 383 ? -17.764 8.695 43.139 1.00 86.56 383 GLU A N 1
ATOM 3008 C CA . GLU A 1 383 ? -17.546 9.919 42.373 1.00 86.56 383 GLU A CA 1
ATOM 3009 C C . GLU A 1 383 ? -16.998 9.621 40.976 1.00 86.56 383 GLU A C 1
ATOM 3011 O O . GLU A 1 383 ? -17.502 10.183 40.006 1.00 86.56 383 GLU A O 1
ATOM 3016 N N . SER A 1 384 ? -16.049 8.689 40.868 1.00 89.25 384 SER A N 1
ATOM 3017 C CA . SER A 1 384 ? -15.502 8.234 39.584 1.00 89.25 384 SER A CA 1
ATOM 3018 C C . SER A 1 384 ? -16.589 7.605 38.705 1.00 89.25 384 SER A C 1
ATOM 3020 O O . SER A 1 384 ? -16.737 7.975 37.544 1.00 89.25 384 SER A O 1
ATOM 3022 N N . PHE A 1 385 ? -17.440 6.741 39.272 1.00 90.38 385 PHE A N 1
ATOM 3023 C CA . PHE A 1 385 ? -18.589 6.162 38.564 1.00 90.38 385 PHE A CA 1
ATOM 3024 C C . PHE A 1 385 ? -19.546 7.228 38.006 1.00 90.38 385 PHE A C 1
ATOM 3026 O O . PHE A 1 385 ? -19.920 7.184 36.832 1.00 90.38 385 PHE A O 1
ATOM 3033 N N . ASP A 1 386 ? -19.939 8.203 38.834 1.00 88.00 386 ASP A N 1
ATOM 3034 C CA . ASP A 1 386 ? -20.834 9.283 38.407 1.00 88.00 386 ASP A CA 1
ATOM 3035 C C . ASP A 1 386 ? -20.176 10.144 37.311 1.00 88.00 386 ASP A C 1
ATOM 3037 O O . ASP A 1 386 ? -20.840 10.508 36.337 1.00 88.00 386 ASP A O 1
ATOM 3041 N N . ARG A 1 387 ? -18.874 10.448 37.433 1.00 89.12 387 ARG A N 1
ATOM 3042 C CA . ARG A 1 387 ? -18.128 11.235 36.439 1.00 89.12 387 ARG A CA 1
ATOM 3043 C C . ARG A 1 387 ? -18.015 10.527 35.092 1.00 89.12 387 ARG A C 1
ATOM 3045 O O . ARG A 1 387 ? -18.290 11.168 34.081 1.00 89.12 387 ARG A O 1
ATOM 3052 N N . LEU A 1 388 ? -17.713 9.227 35.060 1.00 91.44 388 LEU A N 1
ATOM 3053 C CA . LEU A 1 388 ? -17.657 8.446 33.815 1.00 91.44 388 LEU A CA 1
ATOM 3054 C C . LEU A 1 388 ? -18.979 8.521 33.034 1.00 91.44 388 LEU A C 1
ATOM 3056 O O . LEU A 1 388 ? -18.983 8.766 31.826 1.00 91.44 388 LEU A O 1
ATOM 3060 N N . LEU A 1 389 ? -20.116 8.388 33.726 1.00 89.75 389 LEU A N 1
ATOM 3061 C CA . LEU A 1 389 ? -21.441 8.496 33.103 1.00 89.75 389 LEU A CA 1
ATOM 3062 C C . LEU A 1 389 ? -21.751 9.915 32.618 1.00 89.75 389 LEU A C 1
ATOM 3064 O O . LEU A 1 389 ? -22.314 10.092 31.536 1.00 89.75 389 LEU A O 1
ATOM 3068 N N . LEU A 1 390 ? -21.385 10.931 33.404 1.00 88.31 390 LEU A N 1
ATOM 3069 C CA . LEU A 1 390 ? -21.575 12.333 33.034 1.00 88.31 390 LEU A CA 1
ATOM 3070 C C . LEU A 1 390 ? -20.741 12.717 31.811 1.00 88.31 390 LEU A C 1
ATOM 3072 O O . LEU A 1 390 ? -21.251 13.410 30.933 1.00 88.31 390 LEU A O 1
ATOM 3076 N N . ILE A 1 391 ? -19.491 12.256 31.726 1.00 87.88 391 ILE A N 1
ATOM 3077 C CA . ILE A 1 391 ? -18.617 12.510 30.576 1.00 87.88 391 ILE A CA 1
ATOM 3078 C C . ILE A 1 391 ? -19.174 11.825 29.325 1.00 87.88 391 ILE A C 1
ATOM 3080 O O . ILE A 1 391 ? -19.319 12.493 28.302 1.00 87.88 391 ILE A O 1
ATOM 3084 N N . ARG A 1 392 ? -19.583 10.546 29.407 1.00 90.06 392 ARG A N 1
ATOM 3085 C CA . ARG A 1 392 ? -20.254 9.856 28.286 1.00 90.06 392 ARG A CA 1
ATOM 3086 C C . ARG A 1 392 ? -21.461 10.654 27.795 1.00 90.06 392 ARG A C 1
ATOM 3088 O O . ARG A 1 392 ? -21.586 10.919 26.602 1.00 90.06 392 ARG A O 1
ATOM 3095 N N . ASN A 1 393 ? -22.340 11.056 28.713 1.00 87.44 393 ASN A N 1
ATOM 3096 C CA . ASN A 1 393 ? -23.536 11.818 28.362 1.00 87.44 393 ASN A CA 1
ATOM 3097 C C . ASN A 1 393 ? -23.186 13.188 27.764 1.00 87.44 393 ASN A C 1
ATOM 3099 O O . ASN A 1 393 ? -23.855 13.620 26.834 1.00 87.44 393 ASN A O 1
ATOM 3103 N N . SER A 1 394 ? -22.129 13.844 28.248 1.00 86.12 394 SER A N 1
ATOM 3104 C CA . SER A 1 394 ? -21.666 15.134 27.717 1.00 86.12 394 SER A CA 1
ATOM 3105 C C . SER A 1 394 ? -21.128 15.007 26.287 1.00 86.12 394 SER A C 1
ATOM 3107 O O . SER A 1 394 ? -21.379 15.886 25.467 1.00 86.12 394 SER A O 1
ATOM 3109 N N . PHE A 1 395 ? -20.440 13.906 25.958 1.00 84.25 395 PHE A N 1
ATOM 3110 C CA . PHE A 1 395 ? -20.025 13.619 24.580 1.00 84.25 395 PHE A CA 1
ATOM 3111 C C . PHE A 1 395 ? -21.210 13.291 23.662 1.00 84.25 395 PHE A C 1
ATOM 3113 O O . PHE A 1 395 ? -21.222 13.718 22.511 1.00 84.25 395 PHE A O 1
ATOM 3120 N N . ALA A 1 396 ? -22.217 12.567 24.160 1.00 82.19 396 ALA A N 1
ATOM 3121 C CA . ALA A 1 396 ? -23.404 12.202 23.382 1.00 82.19 396 ALA A CA 1
ATOM 3122 C C . ALA A 1 396 ? -24.398 13.366 23.198 1.00 82.19 396 ALA A C 1
ATOM 3124 O O . ALA A 1 396 ? -25.096 13.451 22.187 1.00 82.19 396 ALA A O 1
ATOM 3125 N N . HIS A 1 397 ? -24.475 14.267 24.177 1.00 78.81 397 HIS A N 1
ATOM 3126 C CA . HIS A 1 397 ? -25.471 15.330 24.253 1.00 78.81 397 HIS A CA 1
ATOM 3127 C C . HIS A 1 397 ? -24.804 16.665 24.588 1.00 78.81 397 HIS A C 1
ATOM 3129 O O . HIS A 1 397 ? -24.951 17.201 25.683 1.00 78.81 397 HIS A O 1
ATOM 3135 N N . VAL A 1 398 ? -24.108 17.236 23.603 1.00 61.38 398 VAL A N 1
ATOM 3136 C CA . VAL A 1 398 ? -23.336 18.491 23.724 1.00 61.38 398 VAL A CA 1
ATOM 3137 C C . VAL A 1 398 ? -24.174 19.689 24.238 1.00 61.38 398 VAL A C 1
ATOM 3139 O O . VAL A 1 398 ? -23.608 20.681 24.688 1.00 61.38 398 VAL A O 1
ATOM 3142 N N . TYR A 1 399 ? -25.516 19.609 24.230 1.00 53.94 399 TYR A N 1
ATOM 3143 C CA . TYR A 1 399 ? -26.409 20.748 24.497 1.00 53.94 399 TYR A CA 1
ATOM 3144 C C . TYR A 1 399 ? -27.599 20.498 25.445 1.00 53.94 399 TYR A C 1
ATOM 3146 O O . TYR A 1 399 ? -28.432 21.394 25.574 1.00 53.94 399 TYR A O 1
ATOM 3154 N N . SER A 1 400 ? -27.748 19.330 26.088 1.00 54.38 400 SER A N 1
ATOM 3155 C CA . SER A 1 400 ? -29.004 19.033 26.810 1.00 54.38 400 SER A CA 1
ATOM 3156 C C . SER A 1 400 ? -29.037 19.493 28.274 1.00 54.38 400 SER A C 1
ATOM 3158 O O . SER A 1 400 ? -30.100 19.895 28.733 1.00 54.38 400 SER A O 1
ATOM 3160 N N . GLU A 1 401 ? -27.910 19.492 28.998 1.00 60.34 401 GLU A N 1
ATOM 3161 C CA . GLU A 1 401 ? -27.788 19.988 30.384 1.00 60.34 401 GLU A CA 1
ATOM 3162 C C . GLU A 1 401 ? -26.351 20.480 30.642 1.00 60.34 401 GLU A C 1
ATOM 3164 O O . GLU A 1 401 ? -25.404 19.860 30.162 1.00 60.34 401 GLU A O 1
ATOM 3169 N N . GLN A 1 402 ? -26.151 21.581 31.388 1.00 64.25 402 GLN A N 1
ATOM 3170 C CA . GLN A 1 402 ? -24.792 22.008 31.758 1.00 64.25 402 GLN A CA 1
ATOM 3171 C C . GLN A 1 402 ? -24.189 21.002 32.752 1.00 64.25 402 GLN A C 1
ATOM 3173 O O . GLN A 1 402 ? -24.720 20.862 33.859 1.00 64.25 402 GLN A O 1
ATOM 3178 N N . PRO A 1 403 ? -23.086 20.312 32.403 1.00 70.25 403 PRO A N 1
ATOM 3179 C CA . PRO A 1 403 ? -22.473 19.361 33.314 1.00 70.25 403 PRO A CA 1
ATOM 3180 C C . PRO A 1 403 ? -21.816 20.096 34.500 1.00 70.25 403 PRO A C 1
ATOM 3182 O O . PRO A 1 403 ? -21.586 21.307 34.438 1.00 70.25 403 PRO A O 1
ATOM 3185 N N . PRO A 1 404 ? -21.490 19.401 35.605 1.00 75.12 404 PRO A N 1
ATOM 3186 C CA . PRO A 1 404 ? -20.851 20.028 36.761 1.00 75.12 404 PRO A CA 1
ATOM 3187 C C . PRO A 1 404 ? -19.552 20.778 36.392 1.00 75.12 404 PRO A C 1
ATOM 3189 O O . PRO A 1 404 ? -18.844 20.338 35.481 1.00 75.12 404 PRO A O 1
ATOM 3192 N N . PRO A 1 405 ? -19.150 21.838 37.129 1.00 77.94 405 PRO A N 1
ATOM 3193 C CA . PRO A 1 405 ? -17.979 22.661 36.789 1.00 77.94 405 PRO A CA 1
ATOM 3194 C C . PRO A 1 405 ? -16.673 21.879 36.598 1.00 77.94 405 PRO A C 1
ATOM 3196 O O . PRO A 1 405 ? -15.837 22.250 35.778 1.00 77.94 405 PRO A O 1
ATOM 3199 N N . GLN A 1 406 ? -16.501 20.778 37.333 1.00 74.62 406 GLN A N 1
ATOM 3200 C CA . GLN A 1 406 ? -15.344 19.888 37.203 1.00 74.62 406 GLN A CA 1
ATOM 3201 C C . GLN A 1 406 ? -15.303 19.183 35.839 1.00 74.62 406 GLN A C 1
ATOM 3203 O O . GLN A 1 406 ? -14.239 19.097 35.235 1.00 74.62 406 GLN A O 1
ATOM 3208 N N . VAL A 1 407 ? -16.457 18.743 35.326 1.00 77.88 407 VAL A N 1
ATOM 3209 C CA . VAL A 1 407 ? -16.581 18.116 34.001 1.00 77.88 407 VAL A CA 1
ATOM 3210 C C . VAL A 1 407 ? -16.405 19.165 32.903 1.00 77.88 407 VAL A C 1
ATOM 3212 O O . VAL A 1 407 ? -15.677 18.916 31.951 1.00 77.88 407 VAL A O 1
ATOM 3215 N N . ILE A 1 408 ? -16.960 20.374 33.068 1.00 80.38 408 ILE A N 1
ATOM 3216 C CA . ILE A 1 408 ? -16.715 21.501 32.144 1.00 80.38 408 ILE A CA 1
ATOM 3217 C C . ILE A 1 408 ? -15.214 21.805 32.051 1.00 80.38 408 ILE A C 1
ATOM 3219 O O . ILE A 1 408 ? -14.670 21.948 30.957 1.00 80.38 408 ILE A O 1
ATOM 3223 N N . LYS A 1 409 ? -14.526 21.877 33.198 1.00 82.06 409 LYS A N 1
ATOM 3224 C CA . LYS A 1 409 ? -13.079 22.107 33.245 1.00 82.06 409 LYS A CA 1
ATOM 3225 C C . LYS A 1 409 ? -12.312 20.976 32.562 1.00 82.06 409 LYS A C 1
ATOM 3227 O O . LYS A 1 409 ? -11.388 21.262 31.808 1.00 82.06 409 LYS A O 1
ATOM 3232 N N . ALA A 1 410 ? -12.691 19.721 32.787 1.00 81.94 410 ALA A N 1
ATOM 3233 C CA . ALA A 1 410 ? -12.049 18.584 32.136 1.00 81.94 410 ALA A CA 1
ATOM 3234 C C . ALA A 1 410 ? -12.246 18.608 30.613 1.00 81.94 410 ALA A C 1
ATOM 3236 O O . ALA A 1 410 ? -11.280 18.477 29.875 1.00 81.94 410 ALA A O 1
ATOM 3237 N N . LEU A 1 411 ? -13.459 18.888 30.131 1.00 84.19 411 LEU A N 1
ATOM 3238 C CA . LEU A 1 411 ? -13.768 18.964 28.698 1.00 84.19 411 LEU A CA 1
ATOM 3239 C C . LEU A 1 411 ? -13.188 20.210 28.001 1.00 84.19 411 LEU A C 1
ATOM 3241 O O . LEU A 1 411 ? -13.232 20.299 26.777 1.00 84.19 411 LEU A O 1
ATOM 3245 N N . SER A 1 412 ? -12.630 21.169 28.749 1.00 85.25 412 SER A N 1
ATOM 3246 C CA . SER A 1 412 ? -12.058 22.400 28.182 1.00 85.25 412 SER A CA 1
ATOM 3247 C C . SER A 1 412 ? -10.757 22.179 27.405 1.00 85.25 412 SER A C 1
ATOM 3249 O O . SER A 1 412 ? -10.428 22.971 26.524 1.00 85.25 412 SER A O 1
ATOM 3251 N N . THR A 1 413 ? -10.009 21.115 27.717 1.00 88.88 413 THR A N 1
ATOM 3252 C CA . THR A 1 413 ? -8.777 20.752 27.007 1.00 88.88 413 THR A CA 1
ATOM 3253 C C . THR A 1 413 ? -8.646 19.237 26.915 1.00 88.88 413 THR A C 1
ATOM 3255 O O . THR A 1 413 ? -9.072 18.517 27.816 1.00 88.88 413 THR A O 1
ATOM 3258 N N . LYS A 1 414 ? -7.993 18.749 25.855 1.00 89.00 414 LYS A N 1
ATOM 3259 C CA . LYS A 1 414 ? -7.697 17.320 25.683 1.00 89.00 414 LYS A CA 1
ATOM 3260 C C . LYS A 1 414 ? -6.977 16.735 26.903 1.00 89.00 414 LYS A C 1
ATOM 3262 O O . LYS A 1 414 ? -7.419 15.722 27.430 1.00 89.00 414 LYS A O 1
ATOM 3267 N N . ASN A 1 415 ? -5.927 17.406 27.381 1.00 91.56 415 ASN A N 1
ATOM 3268 C CA . ASN A 1 415 ? -5.116 16.920 28.502 1.00 91.56 415 ASN A CA 1
ATOM 3269 C C . ASN A 1 415 ? -5.931 16.829 29.798 1.00 91.56 415 ASN A C 1
ATOM 3271 O O . ASN A 1 415 ? -5.900 15.801 30.458 1.00 91.56 415 ASN A O 1
ATOM 3275 N N . ALA A 1 416 ? -6.733 17.849 30.125 1.00 90.50 416 ALA A N 1
ATOM 3276 C CA . ALA A 1 416 ? -7.563 17.804 31.330 1.00 90.50 416 ALA A CA 1
ATOM 3277 C C . ALA A 1 416 ? -8.634 16.698 31.272 1.00 90.50 416 ALA A C 1
ATOM 3279 O O . ALA A 1 416 ? -8.976 16.120 32.304 1.00 90.50 416 ALA A O 1
ATOM 3280 N N . CYS A 1 417 ? -9.162 16.396 30.081 1.00 89.62 417 CYS A N 1
ATOM 3281 C CA . CYS A 1 417 ? -10.103 15.297 29.888 1.00 89.62 417 CYS A CA 1
ATOM 3282 C C . CYS A 1 417 ? -9.411 13.938 30.041 1.00 89.62 417 CYS A C 1
ATOM 3284 O O . CYS A 1 417 ? -9.923 13.080 30.759 1.00 89.62 417 CYS A O 1
ATOM 3286 N N . MET A 1 418 ? -8.235 13.778 29.429 1.00 91.69 418 MET A N 1
ATOM 3287 C CA . MET A 1 418 ? -7.399 12.582 29.552 1.00 91.69 418 MET A CA 1
ATOM 3288 C C . MET A 1 418 ? -7.014 12.300 31.003 1.00 91.69 418 MET A C 1
ATOM 3290 O O . MET A 1 418 ? -7.199 11.177 31.466 1.00 91.69 418 MET A O 1
ATOM 3294 N N . ASP A 1 419 ? -6.543 13.309 31.739 1.00 92.12 419 ASP A N 1
ATOM 3295 C CA . ASP A 1 419 ? -6.146 13.164 33.142 1.00 92.12 419 ASP A CA 1
ATOM 3296 C C . ASP A 1 419 ? -7.330 12.710 34.005 1.00 92.12 419 ASP A C 1
ATOM 3298 O O . ASP A 1 419 ? -7.201 11.815 34.840 1.00 92.12 419 ASP A O 1
ATOM 3302 N N . LEU A 1 420 ? -8.512 13.301 33.793 1.00 91.25 420 LEU A N 1
ATOM 3303 C CA . LEU A 1 420 ? -9.710 12.931 34.544 1.00 91.25 420 LEU A CA 1
ATOM 3304 C C . LEU A 1 420 ? -10.164 11.500 34.225 1.00 91.25 420 LEU A C 1
ATOM 3306 O O . LEU A 1 420 ? -10.398 10.723 35.148 1.00 91.25 420 LEU A O 1
ATOM 3310 N N . LEU A 1 421 ? -10.257 11.143 32.939 1.00 92.44 421 LEU A N 1
ATOM 3311 C CA . LEU A 1 421 ? -10.648 9.798 32.511 1.00 92.44 421 LEU A CA 1
ATOM 3312 C C . LEU A 1 421 ? -9.656 8.740 32.999 1.00 92.44 421 LEU A C 1
ATOM 3314 O O . LEU A 1 421 ? -10.089 7.696 33.471 1.00 92.44 421 LEU A O 1
ATOM 3318 N N . THR A 1 422 ? -8.352 9.020 32.943 1.00 93.56 422 THR A N 1
ATOM 3319 C CA . THR A 1 422 ? -7.308 8.116 33.450 1.00 93.56 422 THR A CA 1
ATOM 3320 C C . THR A 1 422 ? -7.515 7.836 34.934 1.00 93.56 422 THR A C 1
ATOM 3322 O O . THR A 1 422 ? -7.628 6.677 35.323 1.00 93.56 422 THR A O 1
ATOM 3325 N N . ASN A 1 423 ? -7.662 8.883 35.752 1.00 92.12 423 ASN A N 1
ATOM 3326 C CA . ASN A 1 423 ? -7.878 8.726 37.190 1.00 92.12 423 ASN A CA 1
ATOM 3327 C C . ASN A 1 423 ? -9.173 7.959 37.503 1.00 92.12 423 ASN A C 1
ATOM 3329 O O . ASN A 1 423 ? -9.171 7.062 38.341 1.00 92.12 423 ASN A O 1
ATOM 3333 N N . ASP A 1 424 ? -10.274 8.276 36.815 1.00 92.06 424 ASP A N 1
ATOM 3334 C CA . ASP A 1 424 ? -11.573 7.641 37.066 1.00 92.06 424 ASP A CA 1
ATOM 3335 C C . ASP A 1 424 ? -11.597 6.166 36.627 1.00 92.06 424 ASP A C 1
ATOM 3337 O O . ASP A 1 424 ? -12.192 5.318 37.299 1.00 92.06 424 ASP A O 1
ATOM 3341 N N . ILE A 1 425 ? -10.929 5.844 35.515 1.00 91.81 425 ILE A N 1
ATOM 3342 C CA . ILE A 1 425 ? -10.754 4.471 35.028 1.00 91.81 425 ILE A CA 1
ATOM 3343 C C . ILE A 1 425 ? -9.851 3.680 35.974 1.00 91.81 425 ILE A C 1
ATOM 3345 O O . ILE A 1 425 ? -10.171 2.540 36.305 1.00 91.81 425 ILE A O 1
ATOM 3349 N N . GLU A 1 426 ? -8.746 4.253 36.446 1.00 90.38 426 GLU A N 1
ATOM 3350 C CA . GLU A 1 426 ? -7.874 3.577 37.407 1.00 90.38 426 GLU A CA 1
ATOM 3351 C C . GLU A 1 426 ? -8.566 3.355 38.757 1.00 90.38 426 GLU A C 1
ATOM 3353 O O . GLU A 1 426 ? -8.471 2.263 39.314 1.00 90.38 426 GLU A O 1
ATOM 3358 N N . GLU A 1 427 ? -9.319 4.331 39.262 1.00 89.81 427 GLU A N 1
ATOM 3359 C CA . GLU A 1 427 ? -10.040 4.199 40.532 1.00 89.81 427 GLU A CA 1
ATOM 3360 C C . GLU A 1 427 ? -11.169 3.157 40.442 1.00 89.81 427 GLU A C 1
ATOM 3362 O O . GLU A 1 427 ? -11.391 2.387 41.381 1.00 89.81 427 GLU A O 1
ATOM 3367 N N . PHE A 1 428 ? -11.895 3.113 39.314 1.00 87.56 428 PHE A N 1
ATOM 3368 C CA . PHE A 1 428 ? -13.124 2.323 39.199 1.00 87.56 428 PHE A CA 1
ATOM 3369 C C . PHE A 1 428 ? -13.007 1.029 38.392 1.00 87.56 428 PHE A C 1
ATOM 3371 O O . PHE A 1 428 ? -13.843 0.142 38.554 1.00 87.56 428 PHE A O 1
ATOM 3378 N N . LEU A 1 429 ? -12.019 0.875 37.514 1.00 87.75 429 LEU A N 1
ATOM 3379 C CA . LEU A 1 429 ? -11.892 -0.282 36.614 1.00 87.75 429 LEU A CA 1
ATOM 3380 C C . LEU A 1 429 ? -10.575 -1.038 36.780 1.00 87.75 429 LEU A C 1
ATOM 3382 O O . LEU A 1 429 ? -10.407 -2.091 36.163 1.00 87.75 429 LEU A O 1
ATOM 3386 N N . LYS A 1 430 ? -9.639 -0.569 37.611 1.00 82.50 430 LYS A N 1
ATOM 3387 C CA . LYS A 1 430 ? -8.451 -1.360 37.944 1.00 82.50 430 LYS A CA 1
ATOM 3388 C C . LYS A 1 430 ? -8.873 -2.629 38.683 1.00 82.50 430 LYS A C 1
ATOM 3390 O O . LYS A 1 430 ? -9.647 -2.587 39.645 1.00 82.50 430 LYS A O 1
ATOM 3395 N N . GLU A 1 431 ? -8.403 -3.767 38.182 1.00 70.25 431 GLU A N 1
ATOM 3396 C CA . GLU A 1 431 ? -8.607 -5.053 38.837 1.00 70.25 431 GLU A CA 1
ATOM 3397 C C . GLU A 1 431 ? -7.854 -5.055 40.161 1.00 70.25 431 GLU A C 1
ATOM 3399 O O . GLU A 1 431 ? -6.680 -4.688 40.227 1.00 70.25 431 GLU A O 1
ATOM 3404 N N . ASN A 1 432 ? -8.560 -5.444 41.218 1.00 58.56 432 ASN A N 1
ATOM 3405 C CA . ASN A 1 432 ? -7.978 -5.609 42.533 1.00 58.56 432 ASN A CA 1
ATOM 3406 C C . ASN A 1 432 ? -7.879 -7.119 42.788 1.00 58.56 432 ASN A C 1
ATOM 3408 O O . ASN A 1 432 ? -8.920 -7.781 42.754 1.00 58.56 432 ASN A O 1
ATOM 3412 N N . PRO A 1 433 ? -6.682 -7.680 43.036 1.00 45.88 433 PRO A N 1
ATOM 3413 C CA . PRO A 1 433 ? -6.500 -9.119 43.260 1.00 45.88 433 PRO A CA 1
ATOM 3414 C C . PRO A 1 433 ? -7.343 -9.699 44.410 1.00 45.88 433 PRO A C 1
ATOM 3416 O O . PRO A 1 433 ? -7.482 -10.913 44.515 1.00 45.88 433 PRO A O 1
ATOM 3419 N N . GLU A 1 434 ? -7.908 -8.844 45.268 1.00 39.03 434 GLU A N 1
ATOM 3420 C CA . GLU A 1 434 ? -8.730 -9.214 46.425 1.00 39.03 434 GLU A CA 1
ATOM 3421 C C . GLU A 1 434 ? -10.257 -9.229 46.170 1.00 39.03 434 GLU A C 1
ATOM 3423 O O . GLU A 1 434 ? -11.013 -9.486 47.106 1.00 39.03 434 GLU A O 1
ATOM 3428 N N . ASP A 1 435 ? -10.747 -8.988 44.941 1.00 48.34 435 ASP A N 1
ATOM 3429 C CA . ASP A 1 435 ? -12.179 -9.131 44.592 1.00 48.34 435 ASP A CA 1
ATOM 3430 C C . ASP A 1 435 ? -12.429 -10.428 43.783 1.00 48.34 435 ASP A C 1
ATOM 3432 O O . ASP A 1 435 ? -12.426 -10.405 42.547 1.00 48.34 435 ASP A O 1
ATOM 3436 N N . PRO A 1 436 ? -12.675 -11.580 44.445 1.00 47.47 436 PRO A N 1
ATOM 3437 C CA . PRO A 1 436 ? -12.830 -12.879 43.782 1.00 47.47 436 PRO A CA 1
ATOM 3438 C C . PRO A 1 436 ? -14.085 -12.991 42.904 1.00 47.47 436 PRO A C 1
ATOM 3440 O O . PRO A 1 436 ? -14.299 -14.029 42.290 1.00 47.47 436 PRO A O 1
ATOM 3443 N N . LYS A 1 437 ? -14.943 -11.962 42.850 1.00 47.28 437 LYS A N 1
ATOM 3444 C CA . LYS A 1 437 ? -16.083 -11.910 41.919 1.00 47.28 437 LYS A CA 1
ATOM 3445 C C . LYS A 1 437 ? -15.706 -11.326 40.549 1.00 47.28 437 LYS A C 1
ATOM 3447 O O . LYS A 1 437 ? -16.483 -11.469 39.600 1.00 47.28 437 LYS A O 1
ATOM 3452 N N . LEU A 1 438 ? -14.558 -10.646 40.456 1.00 45.72 438 LEU A N 1
ATOM 3453 C CA . LEU A 1 438 ? -14.046 -9.980 39.250 1.00 45.72 438 LEU A CA 1
ATOM 3454 C C . LEU A 1 438 ? -12.852 -10.706 38.605 1.00 45.72 438 LEU A C 1
ATOM 3456 O O . LEU A 1 438 ? -12.573 -10.439 37.440 1.00 45.72 438 LEU A O 1
ATOM 3460 N N . LEU A 1 439 ? -12.216 -11.638 39.327 1.00 44.97 439 LEU A N 1
ATOM 3461 C CA . LEU A 1 439 ? -11.394 -12.732 38.778 1.00 44.97 439 LEU A CA 1
ATOM 3462 C C . LEU A 1 439 ? -12.318 -13.799 38.192 1.00 44.97 439 LEU A C 1
ATOM 3464 O O . LEU A 1 439 ? -12.136 -14.176 37.013 1.00 44.97 439 LEU A O 1
#

Secondary structure (DSSP, 8-state):
--EEEEEEE-----SS---TTSS-SPPPEEEE-GGG-EEEESSHHHHHHHHHTTSSS---EEEEEE-TTS-TTHHHHHHHSS-S-HHHHHHHHHHHHTT---HHHHHHHHT-HHHHHHHT-SEEEEEE-----SHHHHHHHHHHHHHHTTT-SEEEEE-SSSSTHHHHHHHHHHHHHHHHH---EEEEEE-GGG-EE-TTS-EEEEEEE-HHHHHHHHHHHHHHHHHHH---TTHHHHHHHTT--HHHHHHHHHHHHHHHTT-HHHHHHHHHHHHHHHTT----HHHHHHHHHHHHHHHHHHH--HHHHHHHHHHHHHHTT-HHHHHHHHHHHHHHHHHHHHH-GGGTTSHHHHHHHHHHHHHHTTTGGGTS-TT-HHHHHHHHHHHHHHHHHHHH-TTSSPPPHHHHHHHTSHHHHHHHHHHHHHHHHS--TT-TTT-

InterPro domains:
  IPR011742 CRISPR-associated protein, TM1812/MJ1674 [TIGR02221] (4-240)
  IPR013383 CRISPR-associated protein DxTHG, conserved site [TIGR02549] (155-175)

pLDDT: mean 84.37, std 11.62, range [39.03, 96.94]

Solvent-accessible surface area (backbone atoms only — not comparable to full-atom values): 23838 Å² total; per-residue (Å²): 135,40,19,34,35,37,36,42,41,32,56,64,94,60,97,54,73,55,45,93,83,53,95,58,61,61,66,75,35,28,36,34,37,84,88,80,46,67,34,75,34,51,46,60,70,60,33,47,53,62,58,34,58,77,43,100,72,38,54,33,29,40,37,41,36,25,43,31,49,17,48,68,46,51,57,58,34,70,74,60,72,58,61,94,53,61,68,60,48,50,50,44,19,53,29,13,53,70,47,63,46,52,71,78,75,41,47,66,68,42,67,35,61,73,61,31,59,77,68,57,34,84,40,55,45,73,41,82,42,77,86,46,86,45,72,70,43,39,51,50,51,40,52,53,54,52,58,77,50,64,81,42,60,27,40,37,38,42,47,58,40,40,61,81,64,54,27,52,49,51,52,51,42,45,51,54,42,35,75,73,67,71,33,56,65,45,39,34,34,53,37,66,91,68,43,43,64,48,99,87,66,48,57,33,16,46,40,41,73,51,53,69,58,55,52,52,52,53,50,51,49,31,48,50,42,24,75,65,75,66,44,56,36,62,46,20,65,55,37,36,76,58,69,42,55,61,77,54,26,45,24,37,42,55,16,47,51,26,46,75,73,66,38,55,67,62,16,30,54,28,45,50,50,36,53,58,71,50,58,92,58,87,58,52,73,64,52,54,76,49,38,62,66,53,48,57,52,51,54,52,59,52,72,49,53,76,46,57,46,26,42,50,48,14,53,55,23,51,79,66,68,39,60,69,52,20,28,47,24,42,29,52,19,47,38,43,49,51,16,27,76,77,64,34,69,88,52,50,82,42,68,69,49,29,56,49,34,45,51,47,56,55,54,74,49,65,73,47,80,82,78,63,61,93,84,35,65,72,54,52,34,49,52,26,53,54,47,36,47,50,50,29,47,45,71,77,39,84,81,78,68,89,66,59,71,68,56,50,55,19,70,70,38,72,65,46,33,50,54,51,50,50,52,30,43,53,67,58,64,57,84,55,98,84,44,80,89,80,111

Mean predicted aligned error: 9.85 Å

Radius of gyration: 32.08 Å; Cα contacts (8 Å, |Δi|>4): 616; chains: 1; bounding box: 66×50×96 Å

Sequence (439 aa):
MTHVLVTFLGAPDTGKAPSLHSRSGYPEIGYKFAGDKIYRERLFPLALLKHLKDEATPANKMVVFGTAGSAWHLLPLYVLGCWPDKGELDRLARRSADGKVDEKDLEPFQNHQGLKDILNLQGLDLRLMGYAKTETEQVDVIAKLFDAARDATSVTFDVTHGLRYLPLLGSLAAYVMQASKKVPVKVWYGAYDMRKADALGEDIAPAMELGGLSRIVDWLAAFQNFEWDGDYSGFALLLEQDGIEKDIAGLLHEAAYAENLGDFEQATAHLIQFGTALSGRTVGGLTGLFGNQMLDHLQRFANEDLYQRQRRMAFESLAREDLPRVALFASEAAITRVAIQMRGRDQCKRGGKRNDAESEYKGKYKNIKQNLSDDDHQKKQRESFDRLLLIRNSFAHVYSEQPPPQVIKALSTKNACMDLLTNDIEEFLKENPEDPKLL

Organism: NCBI:txid256318

=== Feature glossary ===
Feature key, reading from the visual/contextual features back to the raw sequence:

Rendered structure images. Six rendered views show the 3D structure from the faces of a cube — i.e. along ±x, ±y, ±z. Rendering representation is drawn randomly per protein from cartoon (secondary-structure ribbons), sticks (backbone bonds), or molecular surface; coloring is either N→C rainbow (blue at the N-terminus through red at the C-terminus) or one color per chain.

Contact-map, Ramachandran, and PAE plots. The contact map is a binary N×N matrix image: pixel (i, j) is dark where Cα_i and Cα_j are within 8 Å and |i−j|>4. Because the |i−j|>4 filter removes local helical contacts, off-diagonal stripes parallel to the main diagonal indicate parallel β-sheets; stripes perpendicular to it indicate antiparallel β-sheets. The Ramachandran plot scatters every residue's (φ, ψ) pair against the sterically allowed regions. The PAE heatmap renders the predicted-aligned-error matrix.

InterPro / GO / CATH / organism. Database cross-references. InterPro integrates a dozen domain/family signature databases into unified entries with residue-range hits. GO terms attach function/process/location labels with evidence codes. CATH codes position the fold in a four-level structural taxonomy. Organism is the NCBI-taxonomy species name.

Nearest PDB structures. The Foldseek neighbor list gives the closest experimentally determined structures in the PDB, ranked by structural alignment. TM-score near 1 means near-identical fold; near 0.3 means only rough topology match. This is how one finds what a novel AlphaFold prediction most resembles in the solved-structure universe.

Predicted aligned error. PAE(i, j) answers: if I align the predicted and true structures on residue i, how far off (in Å) do I expect residue j to be? A block-diagonal PAE matrix with low values on the blocks and high values off-diagonal is the signature of a multi-domain protein with confidently predicted domains but uncertain inter-domain orientation.

Solvent-accessible surface area. Accessible surface area quantifies burial. A residue with SASA near zero is packed into the hydrophobic core; one with SASA >100 Å² sits on the surface. Computed here via the Shrake–Rupley numerical algorithm with a 1.4 Å probe.

B-factor. B-factor (Debye–Waller factor) reflects atomic displacement in the crystal lattice. It is an experimental observable (units Å²), not a prediction; low values mean the atom is pinned down, high values mean it moves or is heterogeneous across the crystal.

pLDDT. For AlphaFold models, the B-factor field carries pLDDT — the model's own estimate of local accuracy on a 0–100 scale. Regions with pLDDT<50 should be treated as essentially unmodeled; they often correspond to intrinsically disordered segments.

Backbone torsions (φ/ψ). φ (phi) and ψ (psi) are the two rotatable backbone dihedrals per residue: φ is the C(i-1)–N–Cα–C torsion, ψ is the N–Cα–C–N(i+1) torsion, both in degrees on (−180°, 180°]. α-helical residues cluster near (−60°, −45°); β-strand residues near (−120°, +130°). A Ramachandran plot is simply a scatter of (φ, ψ) for every residue.

Radius of gyration, Cα contacts, bounding box. Radius of gyration (Rg) is the root-mean-square distance of Cα atoms from their centroid — a single number for overall size and compactness. A globular domain of N residues has Rg ≈ 2.2·N^0.38 Å; an extended or disordered chain has a much larger Rg. The Cα contact count is the number of residue pairs whose Cα atoms are within 8 Å and are more than four positions apart in sequence — a standard proxy for tertiary packing density. The bounding box is the smallest axis-aligned box enclosing all Cα atoms.

Secondary structure (3-state, P-SEA). Three-state secondary structure (P-SEA) collapses the eight DSSP classes into helix (a), strand (b), and coil (c). P-SEA assigns these from Cα geometry alone — distances and angles — without requiring backbone oxygens, so it works on any Cα trace.

Secondary structure (8-state, DSSP). DSSP 8-state secondary structure assigns each residue one of H (α-helix), G (3₁₀-helix), I (π-helix), E (extended β-strand), B (isolated β-bridge), T (hydrogen-bonded turn), S (bend), or '-' (coil). The assignment is computed from backbone hydrogen-bond geometry via the Kabsch–Sander algorithm.

Foldseek 3Di. A 3Di character summarizes, for each residue, the relative orientation of the Cα frame of its nearest spatial neighbor. Because it encodes fold topology rather than chemistry, 3Di alignments detect remote structural similarity that sequence alignment misses.

mmCIF coordinates. The mmCIF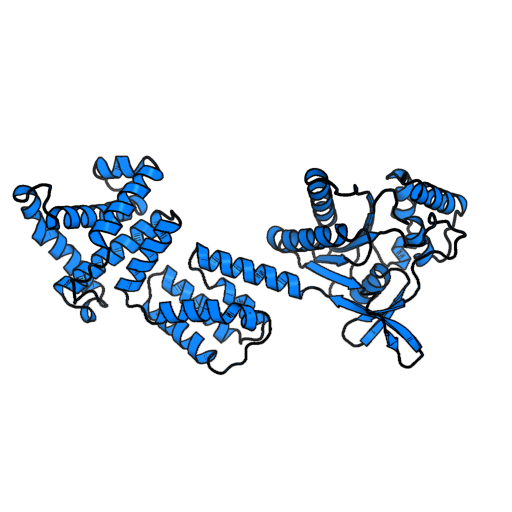 block holds the 3D Cartesian coordinates of each backbone atom (N, Cα, C, O) in ångströms. mmCIF is the PDB's canonical archive format — a tagged-loop text representation of the atomic model.

Sequence. Sequence gives the chain of amino acids in standard one-letter code (A=alanine, C=cysteine, …, Y=tyrosine), read N→C. It is the only feature that is directly encoded by the gene; all structural features are derived from the folded form of this sequence.